Protein AF-A0A4Q5SL70-F1 (afdb_monomer_lite)

Radius of gyration: 25.95 Å; chains: 1; bounding box: 61×38×74 Å

Secondary structure (DSSP, 8-state):
-HHHHHHTTT-HHHHHHHHHHHHHHHHHTT-HHHHHHHHTTS---TT-TTHHHHHHHHHHHHHHTT-HHHHHHHHHHHHHHHHHHHHHTTPEE---EE-SSEEEEEEE-TTS-EEEEEEESSSS--EEEEEEEEE-TTSS-EEEEEEEEETTEEEE-----TTS-HHHHHHHHHHHHHT-THHHH--GGG---HHHHSTT--S-----SGGGTTSPPPHHHHHHHHHS-HHHHHHHHHHHHHTTTTS-GGGGHHHHHHHHHTT-HHHHHHHHHHHHHHHHHHHHHS-IIIIIHHHHHHHHHHHHHHHHHHTTSHHHHHHHHHHHHHHHHHSPPPS---TT--HHHHHHHHHHHHHHHHHHHHHHHHSGGGSHHHHHHHHHHTT---SSPS---SPPPGGG-

Structure (mmCIF, N/CA/C/O backbone):
data_AF-A0A4Q5SL70-F1
#
_entry.id   AF-A0A4Q5SL70-F1
#
loop_
_atom_site.group_PDB
_atom_site.id
_atom_site.type_symbol
_atom_site.label_atom_id
_atom_site.label_alt_id
_atom_site.label_comp_id
_atom_site.label_asym_id
_atom_site.label_entity_id
_atom_site.label_seq_id
_atom_site.pdbx_PDB_ins_code
_atom_site.Cartn_x
_atom_site.Cartn_y
_atom_site.Cartn_z
_atom_site.occupancy
_atom_site.B_iso_or_equiv
_atom_site.auth_seq_id
_atom_site.auth_comp_id
_atom_site.auth_asym_id
_atom_site.auth_atom_id
_atom_site.pdbx_PDB_model_num
ATOM 1 N N . MET A 1 1 ? -18.434 -7.610 -21.181 1.00 77.44 1 MET A N 1
ATOM 2 C CA . MET A 1 1 ? -17.615 -6.487 -21.685 1.00 77.44 1 MET A CA 1
ATOM 3 C C . MET A 1 1 ? -18.386 -5.517 -22.565 1.00 77.44 1 MET A C 1
ATOM 5 O O . MET A 1 1 ? -18.588 -4.412 -22.097 1.00 77.44 1 MET A O 1
ATOM 9 N N . ALA A 1 2 ? -18.903 -5.894 -23.740 1.00 76.06 2 ALA A N 1
ATOM 10 C CA . ALA A 1 2 ? -19.581 -4.945 -24.647 1.00 76.06 2 ALA A CA 1
ATOM 11 C C . ALA A 1 2 ? -20.702 -4.099 -23.994 1.00 76.06 2 ALA A C 1
ATOM 13 O O . ALA A 1 2 ? -20.779 -2.895 -24.210 1.00 76.06 2 ALA A O 1
ATOM 14 N N . GLN A 1 3 ? -21.531 -4.705 -23.135 1.00 69.06 3 GLN A N 1
ATOM 15 C CA . GLN A 1 3 ? -22.561 -3.977 -22.377 1.00 69.06 3 GLN A CA 1
ATOM 16 C C . GLN A 1 3 ? -21.971 -2.973 -21.369 1.00 69.06 3 GLN A C 1
ATOM 18 O O . GLN A 1 3 ? -22.513 -1.887 -21.210 1.00 69.06 3 GLN A O 1
ATOM 23 N N . LEU A 1 4 ? -2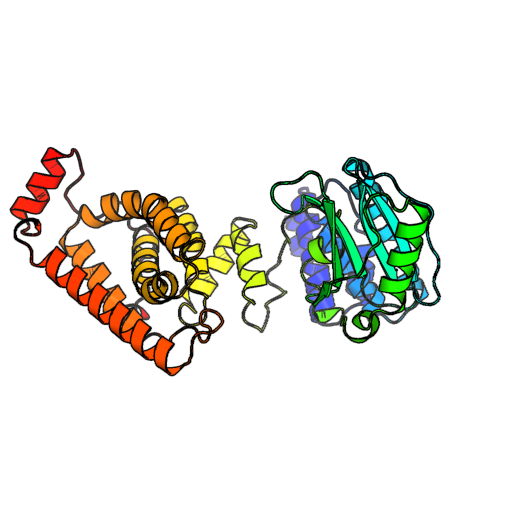0.851 -3.302 -20.713 1.00 65.44 4 LEU A N 1
ATOM 24 C CA . LEU A 1 4 ? -20.169 -2.397 -19.777 1.00 65.44 4 LEU A CA 1
ATOM 25 C C . LEU A 1 4 ? -19.488 -1.241 -20.519 1.00 65.44 4 LEU A C 1
ATOM 27 O O . LEU A 1 4 ? -19.579 -0.102 -20.082 1.00 65.44 4 LEU A O 1
ATOM 31 N N . GLU A 1 5 ? -18.873 -1.505 -21.675 1.00 79.75 5 GLU A N 1
ATOM 32 C CA . GLU A 1 5 ? -18.288 -0.449 -22.512 1.00 79.75 5 GLU A CA 1
ATOM 33 C C . GLU A 1 5 ? -19.352 0.542 -22.993 1.00 79.75 5 GLU A C 1
ATOM 35 O O . GLU A 1 5 ? -19.106 1.745 -23.019 1.00 79.75 5 GLU A O 1
ATOM 40 N N . GLN A 1 6 ? -20.553 0.051 -23.316 1.00 78.94 6 GLN A N 1
ATOM 41 C CA . GLN A 1 6 ? -21.689 0.897 -23.669 1.00 78.94 6 GLN A CA 1
ATOM 42 C C . GLN A 1 6 ? -22.166 1.756 -22.487 1.00 78.94 6 GLN A C 1
ATOM 44 O O . GLN A 1 6 ? -22.550 2.903 -22.695 1.00 78.94 6 GLN A O 1
ATOM 49 N N . LEU A 1 7 ? -22.116 1.239 -21.255 1.00 67.56 7 LEU A N 1
ATOM 50 C CA . LEU A 1 7 ? -22.443 2.009 -20.047 1.00 67.56 7 LEU A CA 1
ATOM 51 C C . LEU A 1 7 ? -21.386 3.074 -19.724 1.00 67.56 7 LEU A C 1
ATOM 53 O O . LEU A 1 7 ? -21.727 4.134 -19.208 1.00 67.56 7 LEU A O 1
ATOM 57 N N . CYS A 1 8 ? -20.121 2.822 -20.063 1.00 73.38 8 CYS A N 1
ATOM 58 C CA . CYS A 1 8 ? -19.036 3.799 -19.953 1.00 73.38 8 CYS A CA 1
ATOM 59 C C . CYS A 1 8 ? -18.952 4.749 -21.162 1.00 73.38 8 CYS A C 1
ATOM 61 O O . CYS A 1 8 ? -18.045 5.584 -21.224 1.00 73.38 8 CYS A O 1
ATOM 63 N N . ALA A 1 9 ? -19.859 4.638 -22.141 1.00 78.38 9 ALA A N 1
ATOM 64 C CA . ALA A 1 9 ? -19.842 5.484 -23.326 1.00 78.38 9 ALA A CA 1
ATOM 65 C C . ALA A 1 9 ? -19.985 6.963 -22.928 1.00 78.38 9 ALA A C 1
ATOM 67 O O . ALA A 1 9 ? -20.945 7.360 -22.271 1.00 78.38 9 ALA A O 1
ATOM 68 N N . GLY A 1 10 ? -19.007 7.783 -23.320 1.00 75.56 10 GLY A N 1
ATOM 69 C CA . GLY A 1 10 ? -18.939 9.201 -22.949 1.00 75.56 10 GLY A CA 1
ATOM 70 C C . GLY A 1 10 ? -18.174 9.501 -21.654 1.00 75.56 10 GLY A C 1
ATOM 71 O O . GLY A 1 10 ? -18.042 10.670 -21.308 1.00 75.56 10 GLY A O 1
ATOM 72 N N . GLN A 1 11 ? -17.624 8.489 -20.972 1.00 82.31 11 GLN A N 1
ATOM 73 C CA . GLN A 1 11 ? -16.747 8.652 -19.806 1.00 82.31 11 GLN A CA 1
ATOM 74 C C . GLN A 1 11 ? -15.362 8.045 -20.096 1.00 82.31 11 GLN A C 1
ATOM 76 O O . GLN A 1 11 ? -15.143 6.864 -19.813 1.00 82.31 11 GLN A O 1
ATOM 81 N N . PRO A 1 12 ? -14.417 8.817 -20.674 1.00 80.31 12 PRO A N 1
ATOM 82 C CA . PRO A 1 12 ? -13.106 8.307 -21.084 1.00 80.31 12 PRO A CA 1
ATOM 83 C C . PRO A 1 12 ? -12.336 7.611 -19.955 1.00 80.31 12 PRO A C 1
ATOM 85 O O . PRO A 1 12 ? -11.829 6.514 -20.162 1.00 80.31 12 PRO A O 1
ATOM 88 N N . GLU A 1 13 ? -12.337 8.187 -18.750 1.00 76.69 13 GLU A N 1
ATOM 89 C CA . GLU A 1 13 ? -11.675 7.599 -17.578 1.00 76.69 13 GLU A CA 1
ATOM 90 C C . GLU A 1 13 ? -12.309 6.268 -17.151 1.00 76.69 13 GLU A C 1
ATOM 92 O O . GLU A 1 13 ? -11.608 5.309 -16.835 1.00 76.69 13 GLU A O 1
ATOM 97 N N . ALA A 1 14 ? -13.644 6.178 -17.155 1.00 74.31 14 ALA A N 1
ATOM 98 C CA . ALA A 1 14 ? -14.345 4.944 -16.802 1.00 74.31 14 ALA A CA 1
ATOM 99 C C . ALA A 1 14 ? -14.082 3.841 -17.836 1.00 74.31 14 ALA A C 1
ATOM 101 O O . ALA A 1 14 ? -13.889 2.679 -17.476 1.00 74.31 14 ALA A O 1
ATOM 102 N N . LEU A 1 15 ? -14.026 4.209 -19.119 1.00 82.88 15 LEU A N 1
ATOM 103 C CA . LEU A 1 15 ? -13.699 3.288 -20.200 1.00 82.88 15 LEU A CA 1
ATOM 104 C C . LEU A 1 15 ? -12.241 2.813 -20.124 1.00 82.88 15 LEU A C 1
ATOM 106 O O . LEU A 1 15 ? -11.978 1.633 -20.348 1.00 82.88 15 LEU A O 1
ATOM 110 N N . GLU A 1 16 ? -11.303 3.698 -19.788 1.00 84.69 16 GLU A N 1
ATOM 111 C CA . GLU A 1 16 ? -9.903 3.332 -19.565 1.00 84.69 16 GLU A CA 1
ATOM 112 C C . GLU A 1 16 ? -9.777 2.338 -18.405 1.00 84.69 16 GLU A C 1
ATOM 114 O O . GLU A 1 16 ? -9.220 1.259 -18.598 1.00 84.69 16 GLU A O 1
ATOM 119 N N . ARG A 1 17 ? -10.401 2.629 -17.252 1.00 82.69 17 ARG A N 1
ATOM 120 C CA . ARG A 1 17 ? -10.449 1.720 -16.090 1.00 82.69 17 ARG A CA 1
ATOM 121 C C . ARG A 1 17 ? -11.016 0.352 -16.449 1.00 82.69 17 ARG A C 1
ATOM 123 O O . ARG A 1 17 ? -10.441 -0.671 -16.086 1.00 82.69 17 ARG A O 1
ATOM 130 N N . LEU A 1 18 ? -12.133 0.328 -17.177 1.00 81.38 18 LEU A N 1
ATOM 131 C CA . LEU A 1 18 ? -12.783 -0.909 -17.602 1.00 81.38 18 LEU A CA 1
ATOM 132 C C . LEU A 1 18 ? -11.867 -1.753 -18.501 1.00 81.38 18 LEU A C 1
ATOM 134 O O . LEU A 1 18 ? -11.828 -2.975 -18.366 1.00 81.38 18 LEU A O 1
ATOM 138 N N . ARG A 1 19 ? -11.115 -1.116 -19.404 1.00 89.06 19 ARG A N 1
ATOM 139 C CA . ARG A 1 19 ? -10.168 -1.815 -20.283 1.00 89.06 19 ARG A CA 1
ATOM 140 C C . ARG A 1 19 ? -8.916 -2.274 -19.544 1.00 89.06 19 ARG A C 1
ATOM 142 O O . ARG A 1 19 ? -8.459 -3.384 -19.797 1.00 89.06 19 ARG A O 1
ATOM 149 N N . THR A 1 20 ? -8.401 -1.483 -18.603 1.00 87.19 20 THR A N 1
ATOM 150 C CA . THR A 1 20 ? -7.322 -1.911 -17.701 1.00 87.19 20 THR A CA 1
ATOM 151 C C . THR A 1 20 ? -7.734 -3.163 -16.924 1.00 87.19 20 THR A C 1
ATOM 153 O O . THR A 1 20 ? -6.980 -4.134 -16.893 1.00 87.19 20 THR A O 1
ATOM 156 N N . LEU A 1 21 ? -8.955 -3.183 -16.379 1.00 82.62 21 LEU A N 1
ATOM 157 C CA . LEU A 1 21 ? -9.516 -4.348 -15.695 1.00 82.62 21 LEU A CA 1
ATOM 158 C C . LEU A 1 21 ? -9.663 -5.559 -16.634 1.00 82.62 21 LEU A C 1
ATOM 160 O O . LEU A 1 21 ? -9.248 -6.655 -16.266 1.00 82.62 21 LEU A O 1
ATOM 164 N N . ASP A 1 22 ? -10.211 -5.392 -17.845 1.00 85.31 22 ASP A N 1
ATOM 165 C CA . ASP A 1 22 ? -10.333 -6.502 -18.812 1.00 85.31 22 ASP A CA 1
ATOM 166 C C . ASP A 1 22 ? -8.959 -7.065 -19.200 1.00 85.31 22 ASP A C 1
ATOM 168 O O . ASP A 1 22 ? -8.776 -8.280 -19.259 1.00 85.31 22 ASP A O 1
ATOM 172 N N . ALA A 1 23 ? -7.956 -6.201 -19.387 1.00 90.50 23 ALA A N 1
ATOM 173 C CA . ALA A 1 23 ? -6.589 -6.633 -19.649 1.00 90.50 23 ALA A CA 1
ATOM 174 C C . ALA A 1 23 ? -6.023 -7.473 -18.493 1.00 90.50 23 ALA A C 1
ATOM 176 O O . ALA A 1 23 ? -5.444 -8.532 -18.735 1.00 90.50 23 ALA A O 1
ATOM 177 N N . GLN A 1 24 ? -6.220 -7.044 -17.243 1.00 84.44 24 GLN A N 1
ATOM 178 C CA . GLN A 1 24 ? -5.766 -7.793 -16.067 1.00 84.44 24 GLN A CA 1
ATOM 179 C C . GLN A 1 24 ? -6.494 -9.127 -15.903 1.00 84.44 24 GLN A C 1
ATOM 181 O O . GLN A 1 24 ? -5.840 -10.140 -15.665 1.00 84.44 24 GLN A O 1
ATOM 186 N N . LEU A 1 25 ? -7.816 -9.160 -16.096 1.00 80.06 25 LEU A N 1
ATOM 187 C CA . LEU A 1 25 ? -8.597 -10.400 -16.067 1.00 80.06 25 LEU A CA 1
ATOM 188 C C . LEU A 1 25 ? -8.084 -11.401 -17.105 1.00 80.06 25 LEU A C 1
ATOM 190 O O . LEU A 1 25 ? -7.873 -12.570 -16.784 1.00 80.06 25 LEU A O 1
ATOM 194 N N . ARG A 1 26 ? -7.826 -10.937 -18.334 1.00 87.38 26 ARG A N 1
ATOM 195 C CA . ARG A 1 26 ? -7.253 -11.756 -19.411 1.00 87.38 26 ARG A CA 1
ATOM 196 C C . ARG A 1 26 ? -5.866 -12.279 -19.061 1.00 87.38 26 ARG A C 1
ATOM 198 O O . ARG A 1 26 ? -5.619 -13.468 -19.241 1.00 87.38 26 ARG A O 1
ATOM 205 N N . ILE A 1 27 ? -4.988 -11.435 -18.515 1.00 84.69 27 ILE A N 1
ATOM 206 C CA . ILE A 1 27 ? -3.672 -11.856 -18.004 1.00 84.69 27 ILE A CA 1
ATOM 207 C C . ILE A 1 27 ? -3.841 -12.947 -16.936 1.00 84.69 27 ILE A C 1
ATOM 209 O O . ILE A 1 27 ? -3.171 -13.976 -17.015 1.00 84.69 27 ILE A O 1
ATOM 213 N N . GLY A 1 28 ? -4.769 -12.766 -15.990 1.00 78.00 28 GLY A N 1
ATOM 214 C CA . GLY A 1 28 ? -5.049 -13.720 -14.914 1.00 78.00 28 GLY A CA 1
ATOM 215 C C . GLY A 1 28 ? -5.504 -15.094 -15.415 1.00 78.00 28 GLY A C 1
ATOM 216 O O . GLY A 1 28 ? -5.064 -16.117 -14.897 1.00 78.00 28 GLY A O 1
ATOM 217 N N . VAL A 1 29 ? -6.309 -15.142 -16.482 1.00 81.75 29 VAL A N 1
ATOM 218 C CA . VAL A 1 29 ? -6.710 -16.403 -17.143 1.00 81.75 29 VAL A CA 1
ATOM 219 C C . VAL A 1 29 ? -5.754 -16.845 -18.258 1.00 81.75 29 VAL A C 1
ATOM 221 O O . VAL A 1 29 ? -6.078 -17.750 -19.027 1.00 81.75 29 VAL A O 1
ATOM 224 N N . ARG A 1 30 ? -4.565 -16.232 -18.347 1.00 85.31 30 ARG A N 1
ATOM 225 C CA . ARG A 1 30 ? -3.508 -16.520 -19.335 1.00 85.31 30 ARG A CA 1
ATOM 226 C C . ARG A 1 30 ? -3.914 -16.296 -20.802 1.00 85.31 30 ARG A C 1
ATOM 228 O O . ARG A 1 30 ? -3.258 -16.805 -21.710 1.00 85.31 30 ARG A O 1
ATOM 235 N N . ASP A 1 31 ? -4.928 -15.470 -21.057 1.00 90.25 31 ASP A N 1
ATOM 236 C CA . ASP A 1 31 ? -5.241 -14.910 -22.380 1.00 90.25 31 ASP A CA 1
ATOM 237 C C . ASP A 1 31 ? -4.316 -13.718 -22.694 1.00 90.25 31 ASP A C 1
ATOM 239 O O . ASP A 1 31 ? -4.727 -12.562 -22.818 1.00 90.25 31 ASP A O 1
ATOM 243 N N . PHE A 1 32 ? -3.016 -13.997 -22.802 1.00 93.31 32 PHE A N 1
ATOM 244 C CA . PHE A 1 32 ? -2.003 -12.967 -23.038 1.00 93.31 32 PHE A CA 1
ATOM 245 C C . PHE A 1 32 ? -2.161 -12.280 -24.398 1.00 93.31 32 PHE A C 1
ATOM 247 O O . PHE A 1 32 ? -1.938 -11.077 -24.515 1.00 93.31 32 PHE A O 1
ATOM 254 N N . ALA A 1 33 ? -2.578 -13.023 -25.427 1.00 96.38 33 ALA A N 1
ATOM 255 C CA . ALA A 1 33 ? -2.797 -12.471 -26.760 1.00 96.38 33 ALA A CA 1
ATOM 256 C C . ALA A 1 33 ? -3.995 -11.509 -26.789 1.00 96.38 33 ALA A C 1
ATOM 258 O O . ALA A 1 33 ? -3.898 -10.445 -27.404 1.00 96.38 33 ALA A O 1
ATOM 259 N N . GLY A 1 34 ? -5.098 -11.851 -26.111 1.00 95.75 34 GLY A N 1
ATOM 260 C CA . GLY A 1 34 ? -6.253 -10.970 -25.972 1.00 95.75 34 GLY A CA 1
ATOM 261 C C . GLY A 1 34 ? -5.947 -9.733 -25.130 1.00 95.75 34 GLY A C 1
ATOM 262 O O . GLY A 1 34 ? -6.305 -8.627 -25.536 1.00 95.75 34 GLY A O 1
ATOM 263 N N . ALA A 1 35 ? -5.233 -9.894 -24.009 1.00 94.38 35 ALA A N 1
ATOM 264 C CA . ALA A 1 35 ? -4.785 -8.771 -23.182 1.00 94.38 35 ALA A CA 1
ATOM 265 C C . ALA A 1 35 ? -3.888 -7.807 -23.972 1.00 94.38 35 ALA A C 1
ATOM 267 O O . ALA A 1 35 ? -4.112 -6.599 -23.955 1.00 94.38 35 ALA A O 1
ATOM 268 N N . LEU A 1 36 ? -2.916 -8.339 -24.719 1.00 96.06 36 LEU A N 1
ATOM 269 C CA . LEU A 1 36 ? -2.013 -7.539 -25.543 1.00 96.06 36 LEU A CA 1
ATOM 270 C C . LEU A 1 36 ? -2.773 -6.777 -26.636 1.00 96.06 36 LEU A C 1
ATOM 272 O O . LEU A 1 36 ? -2.586 -5.577 -26.781 1.00 96.06 36 LEU A O 1
ATOM 276 N N . ALA A 1 37 ? -3.684 -7.438 -27.356 1.00 96.31 37 ALA A N 1
ATOM 277 C CA . ALA A 1 37 ? -4.475 -6.795 -28.407 1.00 96.31 37 ALA A CA 1
ATOM 278 C C . ALA A 1 37 ? -5.404 -5.683 -27.882 1.00 96.31 37 ALA A C 1
ATOM 280 O O . ALA A 1 37 ? -5.781 -4.782 -28.639 1.00 96.31 37 ALA A O 1
ATOM 281 N N . LEU A 1 38 ? -5.809 -5.765 -26.611 1.00 94.69 38 LEU A N 1
ATOM 282 C CA . LEU A 1 38 ? -6.552 -4.714 -25.927 1.00 94.69 38 LEU A CA 1
ATOM 283 C C . LEU A 1 38 ? -5.634 -3.541 -25.555 1.00 94.69 38 LEU A C 1
ATOM 285 O O . LEU A 1 38 ? -5.946 -2.399 -25.891 1.00 94.69 38 LEU A O 1
ATOM 289 N N . LEU A 1 39 ? -4.496 -3.831 -24.919 1.00 95.19 39 LEU A N 1
ATOM 290 C CA . LEU A 1 39 ? -3.529 -2.834 -24.448 1.00 95.19 39 LEU A CA 1
ATOM 291 C C . LEU A 1 39 ? -2.822 -2.098 -25.595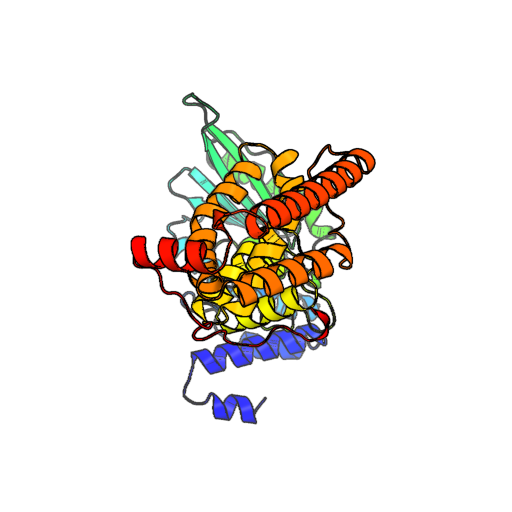 1.00 95.19 39 LEU A C 1
ATOM 293 O O . LEU A 1 39 ? -2.582 -0.904 -25.477 1.00 95.19 39 LEU A O 1
ATOM 297 N N . ASP A 1 40 ? -2.586 -2.746 -26.740 1.00 93.69 40 ASP A N 1
ATOM 298 C CA . ASP A 1 40 ? -2.034 -2.110 -27.951 1.00 93.69 40 ASP A CA 1
ATOM 299 C C . ASP A 1 40 ? -2.915 -0.960 -28.477 1.00 93.69 40 ASP A C 1
ATOM 301 O O . ASP A 1 40 ? -2.457 -0.099 -29.228 1.00 93.69 40 ASP A O 1
ATOM 305 N N . LYS A 1 41 ? -4.199 -0.938 -28.099 1.00 92.06 41 LYS A N 1
ATOM 306 C CA . LYS A 1 41 ? -5.158 0.116 -28.463 1.00 92.06 41 LYS A CA 1
ATOM 307 C C . LYS A 1 41 ? -5.285 1.196 -27.387 1.00 92.06 41 LYS A C 1
ATOM 309 O O . LYS A 1 41 ? -6.056 2.138 -27.572 1.00 92.06 41 LYS A O 1
ATOM 314 N N . MET A 1 42 ? -4.581 1.050 -26.266 1.00 92.25 42 MET A N 1
ATOM 315 C CA . MET A 1 42 ? -4.598 1.974 -25.138 1.00 92.25 42 MET A CA 1
ATOM 316 C C . MET A 1 42 ? -3.279 2.755 -25.113 1.00 92.25 42 MET A C 1
ATOM 318 O O . MET A 1 42 ? -2.243 2.192 -24.757 1.00 92.25 42 MET A O 1
ATOM 322 N N . PRO A 1 43 ? -3.272 4.041 -25.500 1.00 91.19 43 PRO A N 1
ATOM 323 C CA . PRO A 1 43 ? -2.060 4.839 -25.405 1.00 91.19 43 PRO A CA 1
ATOM 324 C C . PRO A 1 43 ? -1.637 4.986 -23.938 1.00 91.19 43 PRO A C 1
ATOM 326 O O . PRO A 1 43 ? -2.464 5.228 -23.063 1.00 91.19 43 PRO A O 1
ATOM 329 N N . LEU A 1 44 ? -0.334 4.869 -23.678 1.00 92.50 44 LEU A N 1
ATOM 330 C CA . LEU A 1 44 ? 0.255 5.166 -22.372 1.00 92.50 44 LEU A CA 1
ATOM 331 C C . LEU A 1 44 ? 0.376 6.688 -22.206 1.00 92.50 44 LEU A C 1
ATOM 333 O O . LEU A 1 44 ? 1.407 7.282 -22.553 1.00 92.50 44 LEU A O 1
ATOM 337 N N . ASP A 1 45 ? -0.711 7.304 -21.742 1.00 88.75 45 ASP A N 1
ATOM 338 C CA . ASP A 1 45 ? -0.838 8.744 -21.505 1.00 88.75 45 ASP A CA 1
ATOM 339 C C . ASP A 1 45 ? -0.137 9.158 -20.198 1.00 88.75 45 ASP A C 1
ATOM 341 O O . ASP A 1 45 ? -0.569 8.748 -19.124 1.00 88.75 45 ASP A O 1
ATOM 345 N N . PRO A 1 46 ? 0.917 9.989 -20.228 1.00 84.12 46 PRO A N 1
ATOM 346 C CA . PRO A 1 46 ? 1.588 10.460 -19.017 1.00 84.12 46 PRO A CA 1
ATOM 347 C C . PRO A 1 46 ? 0.681 11.146 -17.980 1.00 84.12 46 PRO A C 1
ATOM 349 O O . PRO A 1 46 ? 1.081 11.243 -16.822 1.00 84.12 46 PRO A O 1
ATOM 352 N N . GLU A 1 47 ? -0.497 11.643 -18.372 1.00 83.50 47 GLU A N 1
ATOM 353 C CA . GLU A 1 47 ? -1.446 12.276 -17.447 1.00 83.50 47 GLU A CA 1
ATOM 354 C C . GLU A 1 47 ? -2.434 11.286 -16.809 1.00 83.50 47 GLU A C 1
ATOM 356 O O . GLU A 1 47 ? -3.088 11.628 -15.823 1.00 83.50 47 GLU A O 1
ATOM 361 N N . SER A 1 48 ? -2.554 10.062 -17.337 1.00 84.88 48 SER A N 1
ATOM 362 C CA . SER A 1 48 ? -3.472 9.068 -16.780 1.00 84.88 48 SER A CA 1
ATOM 363 C C . SER A 1 48 ? -2.898 8.433 -15.504 1.00 84.88 48 SER A C 1
ATOM 365 O O . SER A 1 48 ? -1.763 7.940 -15.511 1.00 84.88 48 SER A O 1
ATOM 367 N N . PRO A 1 49 ? -3.693 8.338 -14.417 1.00 78.69 49 PRO A N 1
ATOM 368 C CA . PRO A 1 49 ? -3.279 7.656 -13.190 1.00 78.69 49 PRO A CA 1
ATOM 369 C C . PRO A 1 49 ? -3.118 6.138 -13.375 1.00 78.69 49 PRO A C 1
ATOM 371 O O . PRO A 1 49 ? -2.582 5.466 -12.497 1.00 78.69 49 PRO A O 1
ATOM 374 N N . LEU A 1 50 ? -3.585 5.578 -14.498 1.00 82.56 50 LEU A N 1
ATOM 375 C CA . LEU A 1 50 ? -3.488 4.151 -14.812 1.00 82.56 50 LEU A CA 1
ATOM 376 C C . LEU A 1 50 ? -2.265 3.807 -15.658 1.00 82.56 50 LEU A C 1
ATOM 378 O O . LEU A 1 50 ? -2.022 2.631 -15.922 1.00 82.56 50 LEU A O 1
ATOM 382 N N . THR A 1 51 ? -1.486 4.794 -16.094 1.00 88.19 51 THR A N 1
ATOM 383 C CA . THR A 1 51 ? -0.417 4.570 -17.072 1.00 88.19 51 THR A CA 1
ATOM 384 C C . THR A 1 51 ? 0.678 3.647 -16.559 1.00 88.19 51 THR A C 1
ATOM 386 O O . THR A 1 51 ? 1.159 2.813 -17.325 1.00 88.19 51 THR A O 1
ATOM 389 N N . GLY A 1 52 ? 1.007 3.696 -15.264 1.00 85.56 52 GLY A N 1
ATOM 390 C CA . GLY A 1 52 ? 1.909 2.718 -14.642 1.00 85.56 52 GLY A CA 1
ATOM 391 C C . GLY A 1 52 ? 1.360 1.292 -14.691 1.00 85.56 52 GLY A C 1
ATOM 392 O O . GLY A 1 52 ? 2.043 0.373 -15.145 1.00 85.56 52 GLY A O 1
ATOM 393 N N . THR A 1 53 ? 0.097 1.111 -14.300 1.00 84.38 53 THR A N 1
ATOM 394 C CA . THR A 1 53 ? -0.593 -0.186 -14.352 1.00 84.38 53 THR A CA 1
ATOM 395 C C . THR A 1 53 ? -0.700 -0.715 -15.786 1.00 84.38 53 THR A C 1
ATOM 397 O O . THR A 1 53 ? -0.410 -1.883 -16.041 1.00 84.38 53 THR A O 1
ATOM 400 N N . ASN A 1 54 ? -1.057 0.135 -16.750 1.00 90.69 54 ASN A N 1
ATOM 401 C CA . ASN A 1 54 ? -1.182 -0.237 -18.160 1.00 90.69 54 ASN A CA 1
ATOM 402 C C . ASN A 1 54 ? 0.172 -0.595 -18.782 1.00 90.69 54 ASN A C 1
ATOM 404 O O . ASN A 1 54 ? 0.260 -1.583 -19.508 1.00 90.69 54 ASN A O 1
ATOM 408 N N . ALA A 1 55 ? 1.235 0.146 -18.457 1.00 91.69 55 ALA A N 1
ATOM 409 C CA . ALA A 1 55 ? 2.594 -0.163 -18.890 1.00 91.69 55 ALA A CA 1
ATOM 410 C C . ALA A 1 55 ? 3.046 -1.545 -18.393 1.00 91.69 55 ALA A C 1
ATOM 412 O O . ALA A 1 55 ? 3.534 -2.372 -19.164 1.00 91.69 55 ALA A O 1
ATOM 413 N N . LEU A 1 56 ? 2.820 -1.819 -17.110 1.00 88.19 56 LEU A N 1
ATOM 414 C CA . LEU A 1 56 ? 3.120 -3.101 -16.484 1.00 88.19 56 LEU A CA 1
ATOM 415 C C . LEU A 1 56 ? 2.325 -4.252 -17.126 1.00 88.19 56 LEU A C 1
ATOM 417 O O . LEU A 1 56 ? 2.897 -5.287 -17.473 1.00 88.19 56 LEU A O 1
ATOM 421 N N . ASN A 1 57 ? 1.017 -4.068 -17.328 1.00 89.56 57 ASN A N 1
ATOM 422 C CA . ASN A 1 57 ? 0.163 -5.060 -17.981 1.00 89.56 57 ASN A CA 1
ATOM 423 C C . ASN A 1 57 ? 0.587 -5.313 -19.432 1.00 89.56 57 ASN A C 1
ATOM 425 O O . ASN A 1 57 ? 0.543 -6.457 -19.882 1.00 89.56 57 ASN A O 1
ATOM 429 N N . LEU A 1 58 ? 1.042 -4.280 -20.149 1.00 93.94 58 LEU A N 1
ATOM 430 C CA . LEU A 1 58 ? 1.512 -4.397 -21.529 1.00 93.94 58 LEU A CA 1
ATOM 431 C C . LEU A 1 58 ? 2.766 -5.277 -21.612 1.00 93.94 58 LEU A C 1
ATOM 433 O O . LEU A 1 58 ? 2.814 -6.197 -22.429 1.00 93.94 58 LEU A O 1
ATOM 437 N N . LEU A 1 59 ? 3.735 -5.071 -20.714 1.00 91.88 59 LEU A N 1
ATOM 438 C CA . LEU A 1 59 ? 4.930 -5.920 -20.620 1.00 91.88 59 LEU A CA 1
ATOM 439 C C . LEU A 1 59 ? 4.581 -7.362 -20.245 1.00 91.88 59 LEU A C 1
ATOM 441 O O . LEU A 1 59 ? 5.076 -8.297 -20.873 1.00 91.88 59 LEU A O 1
ATOM 445 N N . ARG A 1 60 ? 3.692 -7.551 -19.262 1.00 89.38 60 ARG A N 1
ATOM 446 C CA . ARG A 1 60 ? 3.225 -8.877 -18.825 1.00 89.38 60 ARG A CA 1
ATOM 447 C C . ARG A 1 60 ? 2.531 -9.638 -19.946 1.00 89.38 60 ARG A C 1
ATOM 449 O O . ARG A 1 60 ? 2.885 -10.785 -20.211 1.00 89.38 60 ARG A O 1
ATOM 456 N N . ALA A 1 61 ? 1.575 -8.999 -20.617 1.00 92.62 61 ALA A N 1
ATOM 457 C CA . ALA A 1 61 ? 0.853 -9.592 -21.732 1.00 92.62 61 ALA A CA 1
ATOM 458 C C . ALA A 1 61 ? 1.814 -9.954 -22.869 1.00 92.62 61 ALA A C 1
ATOM 460 O O . ALA A 1 61 ? 1.809 -11.090 -23.336 1.00 92.62 61 ALA A O 1
ATOM 461 N N . ALA A 1 62 ? 2.703 -9.037 -23.263 1.00 94.06 62 ALA A N 1
ATOM 462 C CA . ALA A 1 62 ? 3.661 -9.298 -24.329 1.00 94.06 62 ALA A CA 1
ATOM 463 C C . ALA A 1 62 ? 4.644 -10.427 -23.976 1.00 94.06 62 ALA A C 1
ATOM 465 O O . ALA A 1 62 ? 4.835 -11.337 -24.782 1.00 94.06 62 ALA A O 1
ATOM 466 N N . SER A 1 63 ? 5.188 -10.431 -22.756 1.00 90.06 63 SER A N 1
ATOM 467 C CA . SER A 1 63 ? 6.060 -11.499 -22.250 1.00 90.06 63 SER A CA 1
ATOM 468 C C . SER A 1 63 ? 5.344 -12.858 -22.258 1.00 90.06 63 SER A C 1
ATOM 470 O O . SER A 1 63 ? 5.873 -13.852 -22.759 1.00 90.06 63 SER A O 1
ATOM 472 N N . GLY A 1 64 ? 4.084 -12.893 -21.810 1.00 89.50 64 GLY A N 1
ATOM 473 C CA . GLY A 1 64 ? 3.260 -14.102 -21.782 1.00 89.50 64 GLY A CA 1
ATOM 474 C C . GLY A 1 64 ? 2.953 -14.694 -23.163 1.00 89.50 64 GLY A C 1
ATOM 475 O O . GLY A 1 64 ? 2.759 -15.905 -23.271 1.00 89.50 64 GLY A O 1
ATOM 476 N N . THR A 1 65 ? 2.972 -13.889 -24.235 1.00 93.06 65 THR A N 1
ATOM 477 C CA . THR A 1 65 ? 2.825 -14.415 -25.608 1.00 93.06 65 THR A CA 1
ATOM 478 C C . THR A 1 65 ? 4.029 -15.223 -26.094 1.00 93.06 65 THR A C 1
ATOM 480 O O . THR A 1 65 ? 3.882 -15.987 -27.046 1.00 93.06 65 THR A O 1
ATOM 483 N N . ARG A 1 66 ? 5.202 -15.074 -25.455 1.00 90.06 66 ARG A N 1
ATOM 484 C CA . ARG A 1 66 ? 6.480 -15.682 -25.876 1.00 90.06 66 ARG A CA 1
ATOM 485 C C . ARG A 1 66 ? 6.877 -15.350 -27.324 1.00 90.06 66 ARG A C 1
ATOM 487 O O . ARG A 1 66 ? 7.585 -16.121 -27.964 1.00 90.06 66 ARG A O 1
ATOM 494 N N . ASP A 1 67 ? 6.420 -14.207 -27.834 1.00 93.75 67 ASP A N 1
ATOM 495 C CA . ASP A 1 67 ? 6.775 -13.667 -29.148 1.00 93.75 67 ASP A CA 1
ATOM 496 C C . ASP A 1 67 ? 7.781 -12.511 -28.960 1.00 93.75 67 ASP A C 1
ATOM 498 O O . ASP A 1 67 ? 7.393 -11.434 -28.488 1.00 93.75 67 ASP A O 1
ATOM 502 N N . PRO A 1 68 ? 9.067 -12.699 -29.322 1.00 91.69 68 PRO A N 1
ATOM 503 C CA . PRO A 1 68 ? 10.105 -11.689 -29.114 1.00 91.69 68 PRO A CA 1
ATOM 504 C C . PRO A 1 68 ? 9.826 -10.361 -29.825 1.00 91.69 68 PRO A C 1
ATOM 506 O O . PRO A 1 68 ? 10.179 -9.302 -29.311 1.00 91.69 68 PRO A O 1
ATOM 509 N N . LEU A 1 69 ? 9.160 -10.386 -30.986 1.00 94.62 69 LEU A N 1
ATOM 510 C CA . LEU A 1 69 ? 8.850 -9.168 -31.741 1.00 94.62 69 LEU A CA 1
ATOM 511 C C . LEU A 1 69 ? 7.747 -8.362 -31.055 1.00 94.62 69 LEU A C 1
ATOM 513 O O . LEU A 1 69 ? 7.825 -7.132 -30.981 1.00 94.62 69 LEU A O 1
ATOM 517 N N . ARG A 1 70 ? 6.726 -9.048 -30.530 1.00 94.69 70 ARG A N 1
ATOM 518 C CA . ARG A 1 70 ? 5.668 -8.402 -29.740 1.00 94.69 70 ARG A CA 1
ATOM 519 C C . ARG A 1 70 ? 6.214 -7.843 -28.437 1.00 94.69 70 ARG A C 1
ATOM 521 O O . ARG A 1 70 ? 5.881 -6.713 -28.087 1.00 94.69 70 ARG A O 1
ATOM 528 N N . PHE A 1 71 ? 7.079 -8.594 -27.758 1.00 93.81 71 PHE A N 1
ATOM 529 C CA . PHE A 1 71 ? 7.730 -8.119 -26.543 1.00 93.81 71 PHE A CA 1
ATOM 530 C C . PHE A 1 71 ? 8.602 -6.890 -26.802 1.00 93.81 71 PHE A C 1
ATOM 532 O O . PHE A 1 71 ? 8.443 -5.891 -26.106 1.00 93.81 71 PHE A O 1
ATOM 539 N N . ALA A 1 72 ? 9.445 -6.907 -27.839 1.00 94.19 72 ALA A N 1
ATOM 540 C CA . ALA A 1 72 ? 10.265 -5.754 -28.205 1.00 94.19 72 ALA A CA 1
ATOM 541 C C . ALA A 1 72 ? 9.412 -4.500 -28.461 1.00 94.19 72 ALA A C 1
ATOM 543 O O . ALA A 1 72 ? 9.710 -3.433 -27.929 1.00 94.19 72 ALA A O 1
ATOM 544 N N . ARG A 1 73 ? 8.293 -4.630 -29.189 1.00 95.88 73 ARG A N 1
ATOM 545 C CA . ARG A 1 73 ? 7.367 -3.512 -29.438 1.00 95.88 73 ARG A CA 1
ATOM 546 C C . ARG A 1 73 ? 6.726 -2.979 -28.154 1.00 95.88 73 ARG A C 1
ATOM 548 O O . ARG A 1 73 ? 6.672 -1.764 -27.957 1.00 95.88 73 ARG A O 1
ATOM 555 N N . ALA A 1 74 ? 6.230 -3.870 -27.298 1.00 95.25 74 ALA A N 1
ATOM 556 C CA . ALA A 1 74 ? 5.636 -3.508 -26.015 1.00 95.25 74 ALA A CA 1
ATOM 557 C C . ALA A 1 74 ? 6.655 -2.794 -25.116 1.00 95.25 74 ALA A C 1
ATOM 559 O O . ALA A 1 74 ? 6.379 -1.712 -24.598 1.00 95.25 74 ALA A O 1
ATOM 560 N N . ARG A 1 75 ? 7.864 -3.352 -25.008 1.00 94.62 75 ARG A N 1
ATOM 561 C CA . ARG A 1 75 ? 8.994 -2.762 -24.288 1.00 94.62 75 ARG A CA 1
ATOM 562 C C . ARG A 1 75 ? 9.316 -1.366 -24.796 1.00 94.62 75 ARG A C 1
ATOM 564 O O . ARG A 1 75 ? 9.389 -0.447 -23.992 1.00 94.62 75 ARG A O 1
ATOM 571 N N . ASP A 1 76 ? 9.470 -1.186 -26.104 1.00 95.25 76 ASP A N 1
ATOM 572 C CA . ASP A 1 76 ? 9.819 0.115 -26.677 1.00 95.25 76 ASP A CA 1
ATOM 573 C C . ASP A 1 76 ? 8.703 1.149 -26.449 1.00 95.25 76 ASP A C 1
ATOM 575 O O . ASP A 1 76 ? 8.983 2.311 -26.155 1.00 95.25 76 ASP A O 1
ATOM 579 N N . THR A 1 77 ? 7.439 0.719 -26.493 1.00 95.81 77 THR A N 1
ATOM 580 C CA . THR A 1 77 ? 6.275 1.563 -26.172 1.00 95.81 77 THR A CA 1
ATOM 581 C C . THR A 1 77 ? 6.315 2.040 -24.719 1.00 95.81 77 THR A C 1
ATOM 583 O O . THR A 1 77 ? 6.166 3.236 -24.449 1.00 95.81 77 THR A O 1
ATOM 586 N N . VAL A 1 78 ? 6.562 1.125 -23.777 1.00 94.38 78 VAL A N 1
ATOM 587 C CA . VAL A 1 78 ? 6.664 1.451 -22.347 1.00 94.38 78 VAL A CA 1
ATOM 588 C C . VAL A 1 78 ? 7.887 2.314 -22.060 1.00 94.38 78 VAL A C 1
ATOM 590 O O . VAL A 1 78 ? 7.772 3.309 -21.350 1.00 94.38 78 VAL A O 1
ATOM 593 N N . ARG A 1 79 ? 9.034 1.992 -22.660 1.00 93.94 79 ARG A N 1
ATOM 594 C CA . ARG A 1 79 ? 10.283 2.749 -22.542 1.00 93.94 79 ARG A CA 1
ATOM 595 C C . ARG A 1 79 ? 10.111 4.202 -22.987 1.00 93.94 79 ARG A C 1
ATOM 597 O O . ARG A 1 79 ? 10.523 5.118 -22.283 1.00 93.94 79 ARG A O 1
ATOM 604 N N . GLN A 1 80 ? 9.428 4.436 -24.109 1.00 94.25 80 GLN A N 1
ATOM 605 C CA . GLN A 1 80 ? 9.116 5.791 -24.577 1.00 94.25 80 GLN A CA 1
ATOM 606 C C . GLN A 1 80 ? 8.162 6.538 -23.637 1.00 94.25 80 GLN A C 1
ATOM 608 O O . GLN A 1 80 ? 8.328 7.738 -23.423 1.00 94.25 80 GLN A O 1
ATOM 613 N N . ALA A 1 81 ? 7.148 5.861 -23.088 1.00 93.25 81 ALA A N 1
ATOM 614 C CA . ALA A 1 81 ? 6.244 6.467 -22.109 1.00 93.25 81 ALA A CA 1
ATOM 615 C C . ALA A 1 81 ? 6.976 6.837 -20.814 1.00 93.25 81 ALA A C 1
ATOM 617 O O . ALA A 1 81 ? 6.800 7.943 -20.300 1.00 93.25 81 ALA A O 1
ATOM 618 N N . HIS A 1 82 ? 7.849 5.945 -20.348 1.00 92.75 82 HIS A N 1
ATOM 619 C CA . HIS A 1 82 ? 8.700 6.160 -19.191 1.00 92.75 82 HIS A CA 1
ATOM 620 C C . HIS A 1 82 ? 9.612 7.379 -19.375 1.00 92.75 82 HIS A C 1
ATOM 622 O O . HIS A 1 82 ? 9.609 8.266 -18.526 1.00 92.75 82 HIS A O 1
ATOM 628 N N . ASP A 1 83 ? 10.328 7.470 -20.503 1.00 92.81 83 ASP A N 1
ATOM 629 C CA . ASP A 1 83 ? 11.218 8.597 -20.815 1.00 92.81 83 ASP A CA 1
ATOM 630 C C . ASP A 1 83 ? 10.484 9.949 -20.757 1.00 92.81 83 ASP A C 1
ATOM 632 O O . ASP A 1 83 ? 10.974 10.899 -20.143 1.00 92.81 83 ASP A O 1
ATOM 636 N N . ARG A 1 84 ? 9.262 10.032 -21.306 1.00 92.56 84 ARG A N 1
ATOM 637 C CA . ARG A 1 84 ? 8.430 11.245 -21.202 1.00 92.56 84 ARG A CA 1
ATOM 638 C C . ARG A 1 84 ? 8.115 11.603 -19.748 1.00 92.56 84 ARG A C 1
ATOM 640 O O . ARG A 1 84 ? 8.222 12.769 -19.367 1.00 92.56 84 ARG A O 1
ATOM 647 N N . LEU A 1 85 ? 7.736 10.610 -18.946 1.00 90.25 85 LEU A N 1
ATOM 648 C CA . LEU A 1 85 ? 7.348 10.792 -17.548 1.00 90.25 85 LEU A CA 1
ATOM 649 C C . LEU A 1 85 ? 8.516 11.248 -16.672 1.00 90.25 85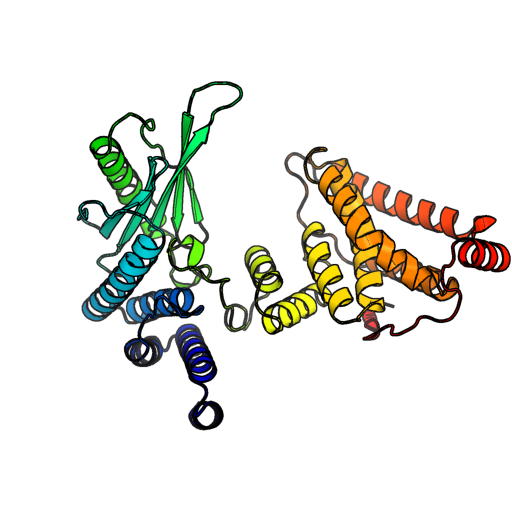 LEU A C 1
ATOM 651 O O . LEU A 1 85 ? 8.387 12.227 -15.939 1.00 90.25 85 LEU A O 1
ATOM 655 N N . VAL A 1 86 ? 9.678 10.602 -16.763 1.00 89.81 86 VAL A N 1
ATOM 656 C CA . VAL A 1 86 ? 10.834 10.991 -15.937 1.00 89.81 86 VAL A CA 1
ATOM 657 C C . VAL A 1 86 ? 11.413 12.345 -16.338 1.00 89.81 86 VAL A C 1
ATOM 659 O O . VAL A 1 86 ? 11.809 13.116 -15.463 1.00 89.81 86 VAL A O 1
ATOM 662 N N . ARG A 1 87 ? 11.368 12.711 -17.627 1.00 90.75 87 ARG A N 1
ATOM 663 C CA . ARG A 1 87 ? 11.719 14.072 -18.069 1.00 90.75 87 ARG A CA 1
ATOM 664 C C . ARG A 1 87 ? 10.779 15.126 -17.499 1.00 90.75 87 ARG A C 1
ATOM 666 O O . ARG A 1 87 ? 11.248 16.176 -17.066 1.00 90.75 87 ARG A O 1
ATOM 673 N N . LYS A 1 88 ? 9.469 14.850 -17.442 1.00 89.75 88 LYS A N 1
ATOM 674 C CA . LYS A 1 88 ? 8.480 15.745 -16.808 1.00 89.75 88 LYS A CA 1
ATOM 675 C C . LYS A 1 88 ? 8.807 15.998 -15.330 1.00 89.75 88 LYS A C 1
ATOM 677 O O . LYS A 1 88 ? 8.547 17.086 -14.828 1.00 89.75 88 LYS A O 1
ATOM 682 N N . LYS A 1 89 ? 9.442 15.034 -14.656 1.00 87.44 89 LYS A N 1
ATOM 683 C CA . LYS A 1 89 ? 9.932 15.158 -13.271 1.00 87.44 89 LYS A CA 1
ATOM 684 C C . LYS A 1 89 ? 11.304 15.827 -13.139 1.00 87.44 89 LYS A C 1
ATOM 686 O O . LYS A 1 89 ? 11.860 15.873 -12.045 1.00 87.44 89 LYS A O 1
ATOM 691 N N . GLY A 1 90 ? 11.869 16.332 -14.233 1.00 90.38 90 GLY A N 1
ATOM 692 C CA . GLY A 1 90 ? 13.160 17.015 -14.230 1.00 90.38 90 GLY A CA 1
ATOM 693 C C . GLY A 1 90 ? 14.370 16.082 -14.169 1.00 90.38 90 GLY A C 1
ATOM 694 O O . GLY A 1 90 ? 15.461 16.545 -13.832 1.00 90.38 90 GLY A O 1
ATOM 695 N N . LEU A 1 91 ? 14.214 14.790 -14.486 1.00 91.56 91 LEU A N 1
ATOM 696 C CA . LEU A 1 91 ? 15.367 13.917 -14.687 1.00 91.56 91 LEU A CA 1
ATOM 697 C C . LEU A 1 91 ? 15.921 14.087 -16.108 1.00 91.56 91 LEU A C 1
ATOM 699 O O . LEU A 1 91 ? 15.180 14.080 -17.092 1.00 91.56 91 LEU A O 1
ATOM 703 N N . THR A 1 92 ? 17.243 14.213 -16.210 1.00 93.19 92 THR A N 1
ATOM 704 C CA . THR A 1 92 ? 17.957 14.339 -17.486 1.00 93.19 92 THR A CA 1
ATOM 705 C C . THR A 1 92 ? 18.419 12.958 -17.952 1.00 93.19 92 THR A C 1
ATOM 707 O O . THR A 1 92 ? 19.094 12.281 -17.179 1.00 93.19 92 THR A O 1
ATOM 710 N N . PRO A 1 93 ? 18.099 12.513 -19.177 1.00 93.75 93 PRO A N 1
ATOM 711 C CA . PRO A 1 93 ? 18.565 11.224 -19.689 1.00 93.75 93 PRO A CA 1
ATOM 712 C C . PRO A 1 93 ? 20.089 11.209 -19.877 1.00 93.75 93 PRO A C 1
ATOM 714 O O . PRO A 1 93 ? 20.684 12.212 -20.279 1.00 93.75 93 PRO A O 1
ATOM 717 N N . SER A 1 94 ? 20.709 10.058 -19.639 1.00 92.25 94 SER A N 1
ATOM 718 C CA . SER A 1 94 ? 22.065 9.748 -20.091 1.00 92.25 94 SER A CA 1
ATOM 719 C C . SER A 1 94 ? 22.038 9.022 -21.434 1.00 92.25 94 SER A C 1
ATOM 721 O O . SER A 1 94 ? 20.977 8.681 -21.961 1.00 92.25 94 SER A O 1
ATOM 723 N N . GLU A 1 95 ? 23.219 8.753 -21.986 1.00 90.06 95 GLU A N 1
ATOM 724 C CA . GLU A 1 95 ? 23.330 7.860 -23.136 1.00 90.06 95 GLU A CA 1
ATOM 725 C C . GLU A 1 95 ? 22.791 6.460 -22.783 1.00 90.06 95 GLU A C 1
ATOM 727 O O . GLU A 1 95 ? 23.093 5.952 -21.694 1.00 90.06 95 GLU A O 1
ATOM 732 N N . PRO A 1 96 ? 21.984 5.840 -23.666 1.00 89.56 96 PRO A N 1
ATOM 733 C CA . PRO A 1 96 ? 21.544 4.463 -23.490 1.00 89.56 96 PRO A CA 1
ATOM 734 C C . PRO A 1 96 ? 22.719 3.486 -23.497 1.00 89.56 96 PRO A C 1
ATOM 736 O O . PRO A 1 96 ? 23.642 3.615 -24.302 1.00 89.56 96 PRO A O 1
ATOM 739 N N . ILE A 1 97 ? 22.648 2.463 -22.649 1.00 92.75 97 ILE A N 1
ATOM 740 C CA . ILE A 1 97 ? 23.655 1.403 -22.566 1.00 92.75 97 ILE A CA 1
ATOM 741 C C . ILE A 1 97 ? 23.047 0.121 -23.121 1.00 92.75 97 ILE A C 1
ATOM 743 O O . ILE A 1 97 ? 21.988 -0.318 -22.683 1.00 92.75 97 ILE A O 1
ATOM 747 N N . GLU A 1 98 ? 23.733 -0.522 -24.055 1.00 92.56 98 GLU A N 1
ATOM 748 C CA . GLU A 1 98 ? 23.323 -1.824 -24.573 1.00 92.56 98 GLU A CA 1
ATOM 749 C C . GLU A 1 98 ? 24.153 -2.929 -23.923 1.00 92.56 98 GLU A C 1
ATOM 751 O O . GLU A 1 98 ? 25.384 -2.903 -23.964 1.00 92.56 98 GLU A O 1
ATOM 756 N N . THR A 1 99 ? 23.477 -3.921 -23.349 1.00 89.19 99 THR A N 1
ATOM 757 C CA . THR A 1 99 ? 24.106 -5.115 -22.776 1.00 89.19 99 THR A CA 1
ATOM 758 C C . THR A 1 99 ? 23.697 -6.363 -23.545 1.00 89.19 99 THR A C 1
ATOM 760 O O . THR A 1 99 ? 22.858 -6.325 -24.454 1.00 89.19 99 THR A O 1
ATOM 763 N N . LYS A 1 100 ? 24.280 -7.509 -23.181 1.00 86.69 100 LYS A N 1
ATOM 764 C CA . LYS A 1 100 ? 23.845 -8.806 -23.715 1.00 86.69 100 LYS A CA 1
ATOM 765 C C . LYS A 1 100 ? 22.372 -9.089 -23.395 1.00 86.69 100 LYS A C 1
ATOM 767 O O . LYS A 1 100 ? 21.682 -9.673 -24.222 1.00 86.69 100 LYS A O 1
ATOM 772 N N . HIS A 1 101 ? 21.902 -8.666 -22.223 1.00 86.69 101 HIS A N 1
ATOM 773 C CA . HIS A 1 101 ? 20.605 -9.067 -21.672 1.00 86.69 101 HIS A CA 1
ATOM 774 C C . HIS A 1 101 ? 19.531 -7.974 -21.764 1.00 86.69 101 HIS A C 1
ATOM 776 O O . HIS A 1 101 ? 18.339 -8.284 -21.776 1.00 86.69 101 HIS A O 1
ATOM 782 N N . ALA A 1 102 ? 19.927 -6.703 -21.864 1.00 92.06 102 ALA A N 1
ATOM 783 C CA . ALA A 1 102 ? 19.019 -5.573 -21.739 1.00 92.06 102 ALA A CA 1
ATOM 784 C C . ALA A 1 102 ? 19.488 -4.325 -22.500 1.00 92.06 102 ALA A C 1
ATOM 786 O O . ALA A 1 102 ? 20.657 -4.189 -22.861 1.00 92.06 102 ALA A O 1
ATOM 787 N N . ALA A 1 103 ? 18.556 -3.403 -22.719 1.00 93.56 103 ALA A N 1
ATOM 788 C CA . ALA A 1 103 ? 18.861 -1.995 -22.949 1.00 93.56 103 ALA A CA 1
ATOM 789 C C . ALA A 1 103 ? 18.699 -1.259 -21.614 1.00 93.56 103 ALA A C 1
ATOM 791 O O . ALA A 1 103 ? 17.676 -1.435 -20.959 1.00 93.56 103 ALA A O 1
ATOM 792 N N . ILE A 1 104 ? 19.674 -0.464 -21.188 1.00 94.12 104 ILE A N 1
ATOM 793 C CA . ILE A 1 104 ? 19.627 0.276 -19.924 1.00 94.12 104 ILE A CA 1
ATOM 794 C C . ILE A 1 104 ? 19.482 1.763 -20.230 1.00 94.12 104 ILE A C 1
ATOM 796 O O . ILE A 1 104 ? 20.330 2.350 -20.905 1.00 94.12 104 ILE A O 1
ATOM 800 N N . ASP A 1 105 ? 18.427 2.369 -19.699 1.00 94.88 105 ASP A N 1
ATOM 801 C CA . ASP A 1 105 ? 18.274 3.821 -19.673 1.00 94.88 105 ASP A CA 1
ATOM 802 C C . ASP A 1 105 ? 18.780 4.365 -18.345 1.00 94.88 105 ASP A C 1
ATOM 804 O O . ASP A 1 105 ? 18.427 3.839 -17.291 1.00 94.88 105 ASP A O 1
ATOM 808 N N . GLY A 1 106 ? 19.587 5.422 -18.391 1.00 93.75 106 GLY A N 1
ATOM 809 C CA . GLY A 1 106 ? 20.016 6.163 -17.210 1.00 93.75 106 GLY A CA 1
ATOM 810 C C . GLY A 1 106 ? 19.384 7.549 -17.171 1.00 93.75 106 GLY A C 1
ATOM 811 O O . GLY A 1 106 ? 19.193 8.196 -18.201 1.00 93.75 106 GLY A O 1
ATOM 812 N N . TYR A 1 107 ? 19.067 8.014 -15.969 1.00 93.50 107 TYR A N 1
ATOM 813 C CA . TYR A 1 107 ? 18.452 9.308 -15.718 1.00 93.50 107 TYR A CA 1
ATOM 814 C C . TYR A 1 107 ? 19.088 9.969 -14.493 1.00 93.50 107 TYR A C 1
ATOM 816 O O . TYR A 1 107 ? 19.201 9.359 -13.428 1.00 93.50 107 TYR A O 1
ATOM 824 N N . ARG A 1 108 ? 19.475 11.238 -14.633 1.00 91.38 108 ARG A N 1
ATOM 825 C CA . ARG A 1 108 ? 20.163 12.028 -13.609 1.00 91.38 108 ARG A CA 1
ATOM 826 C C . ARG A 1 108 ? 19.250 13.107 -13.036 1.00 91.38 108 ARG A C 1
ATOM 828 O O . ARG A 1 108 ? 18.706 13.928 -13.775 1.00 91.38 108 ARG A O 1
ATOM 835 N N . GLY A 1 109 ? 19.110 13.126 -11.713 1.00 89.00 109 GLY A N 1
ATOM 836 C CA . GLY A 1 109 ? 18.385 14.161 -10.975 1.00 89.00 109 GLY A CA 1
ATOM 837 C C . GLY A 1 109 ? 19.278 15.324 -10.523 1.00 89.00 109 GLY A C 1
ATOM 838 O O . GLY A 1 109 ? 20.499 15.196 -10.423 1.00 89.00 109 GLY A O 1
ATOM 839 N N . ALA A 1 110 ? 18.659 16.455 -10.169 1.00 81.31 110 ALA A N 1
ATOM 840 C CA . ALA A 1 110 ? 19.355 17.692 -9.784 1.00 81.31 110 ALA A CA 1
ATOM 841 C C . ALA A 1 110 ? 20.277 17.559 -8.549 1.00 81.31 110 ALA A C 1
ATOM 843 O O . ALA A 1 110 ? 21.254 18.291 -8.430 1.00 81.31 110 ALA A O 1
ATOM 844 N N . ALA A 1 111 ? 20.002 16.610 -7.647 1.00 80.50 111 ALA A N 1
ATOM 845 C CA . ALA A 1 111 ? 20.799 16.363 -6.438 1.00 80.50 111 ALA A CA 1
ATOM 846 C C . ALA A 1 111 ? 21.979 15.387 -6.649 1.00 80.50 111 ALA A C 1
ATOM 848 O O . ALA A 1 111 ? 22.626 14.979 -5.684 1.00 80.50 111 ALA A O 1
ATOM 849 N N . GLY A 1 112 ? 22.252 14.985 -7.897 1.00 80.31 112 GLY A N 1
ATOM 850 C CA . GLY A 1 112 ? 23.233 13.940 -8.206 1.00 80.31 112 GLY A CA 1
ATOM 851 C C . GLY A 1 112 ? 22.715 12.516 -7.979 1.00 80.31 112 GLY A C 1
ATOM 852 O O . GLY A 1 112 ? 23.500 11.576 -8.026 1.00 80.31 112 GLY A O 1
ATOM 853 N N . ASN A 1 113 ? 21.408 12.358 -7.753 1.00 86.56 113 ASN A N 1
ATOM 854 C CA . ASN A 1 113 ? 20.753 11.053 -7.705 1.00 86.56 113 ASN A CA 1
ATOM 855 C C . ASN A 1 113 ? 20.659 10.459 -9.112 1.00 86.56 113 ASN A C 1
ATOM 857 O O . ASN A 1 113 ? 20.479 11.194 -10.090 1.00 86.56 113 ASN A O 1
ATOM 861 N N . TRP A 1 114 ? 20.709 9.135 -9.185 1.00 90.69 114 TRP A N 1
ATOM 862 C CA . TRP A 1 114 ? 20.616 8.395 -10.436 1.00 90.69 114 TRP A CA 1
ATOM 863 C C . TRP A 1 114 ? 19.493 7.369 -10.384 1.00 90.69 114 TRP A C 1
ATOM 865 O O . TRP A 1 114 ? 19.270 6.716 -9.365 1.00 90.69 114 TRP A O 1
ATOM 875 N N . LEU A 1 115 ? 18.822 7.219 -11.517 1.00 91.75 115 LEU A N 1
ATOM 876 C CA . LEU A 1 115 ? 17.876 6.153 -11.794 1.00 91.75 115 LEU A CA 1
ATOM 877 C C . LEU A 1 115 ? 18.348 5.436 -13.055 1.00 91.75 115 LEU A C 1
ATOM 879 O O . LEU A 1 115 ? 18.485 6.070 -14.097 1.00 91.75 115 LEU A O 1
ATOM 883 N N . PHE A 1 116 ? 18.557 4.129 -12.971 1.00 92.62 116 PHE A N 1
ATOM 884 C CA . PHE A 1 116 ? 18.770 3.281 -14.136 1.00 92.62 116 PHE A CA 1
ATOM 885 C C . PHE A 1 116 ? 17.627 2.286 -14.263 1.00 92.62 116 PHE A C 1
ATOM 887 O O . PHE A 1 116 ? 17.157 1.754 -13.258 1.00 92.62 116 PHE A O 1
ATOM 894 N N . ILE A 1 117 ? 17.189 2.022 -15.491 1.00 92.56 117 ILE A N 1
ATOM 895 C CA . ILE A 1 117 ? 16.184 1.001 -15.786 1.00 92.56 117 ILE A CA 1
ATOM 896 C C . ILE A 1 117 ? 16.719 0.086 -16.869 1.00 92.56 117 ILE A C 1
ATOM 898 O O . ILE A 1 117 ? 16.986 0.523 -17.986 1.00 92.56 117 ILE A O 1
ATOM 902 N N . ALA A 1 118 ? 16.858 -1.189 -16.529 1.00 93.00 118 ALA A N 1
ATOM 903 C CA . ALA A 1 118 ? 17.240 -2.245 -17.441 1.00 93.00 118 ALA A CA 1
ATOM 904 C C . ALA A 1 118 ? 15.992 -2.882 -18.053 1.00 93.00 118 ALA A C 1
ATOM 906 O O . ALA A 1 118 ? 15.182 -3.496 -17.360 1.00 93.00 118 ALA A O 1
ATOM 907 N N . TRP A 1 119 ? 15.859 -2.754 -19.367 1.00 93.06 119 TRP A N 1
ATOM 908 C CA . TRP A 1 119 ? 14.780 -3.305 -20.173 1.00 93.06 119 TRP A CA 1
ATOM 909 C C . TRP A 1 119 ? 15.236 -4.611 -20.837 1.00 93.06 119 TRP A C 1
ATOM 911 O O . TRP A 1 119 ? 16.052 -4.546 -21.764 1.00 93.06 119 TRP A O 1
ATOM 921 N N . PRO A 1 120 ? 14.729 -5.785 -20.416 1.00 90.88 120 PRO A N 1
ATOM 922 C CA . PRO A 1 120 ? 15.130 -7.063 -20.997 1.00 90.88 120 PRO A CA 1
ATOM 923 C C . PRO A 1 120 ? 14.979 -7.100 -22.528 1.00 90.88 120 PRO A C 1
ATOM 925 O O . PRO A 1 120 ? 14.087 -6.464 -23.099 1.00 90.88 120 PRO A O 1
ATOM 928 N N . LYS A 1 121 ? 15.832 -7.865 -23.216 1.00 89.56 121 LYS A N 1
ATOM 929 C CA . LYS A 1 121 ? 15.726 -8.075 -24.673 1.00 89.56 121 LYS A CA 1
ATOM 930 C C . LYS A 1 121 ? 14.749 -9.185 -25.049 1.00 89.56 121 LYS A C 1
ATOM 932 O O . LYS A 1 121 ? 13.947 -8.990 -25.958 1.00 89.56 121 LYS A O 1
ATOM 937 N N . ASP A 1 122 ? 14.768 -10.282 -24.299 1.00 84.06 122 ASP A N 1
ATOM 938 C CA . ASP A 1 122 ? 14.149 -11.551 -24.705 1.00 84.06 122 ASP A CA 1
ATOM 939 C C . ASP A 1 122 ? 12.894 -11.925 -23.893 1.00 84.06 122 ASP A C 1
ATOM 941 O O . ASP A 1 122 ? 12.463 -13.076 -23.892 1.00 84.06 122 ASP A O 1
ATOM 945 N N . GLY A 1 123 ? 12.284 -10.954 -23.208 1.00 83.56 123 GLY A N 1
ATOM 946 C CA . GLY A 1 123 ? 11.132 -11.167 -22.326 1.00 83.56 123 GLY A CA 1
ATOM 947 C C . GLY A 1 123 ? 11.451 -10.905 -20.856 1.00 83.56 123 GLY A C 1
ATOM 948 O O . GLY A 1 123 ? 12.603 -10.724 -20.475 1.00 83.56 123 GLY A O 1
ATOM 949 N N . GLY A 1 124 ? 10.412 -10.879 -20.021 1.00 84.56 124 GLY A N 1
ATOM 950 C CA . GLY A 1 124 ? 10.536 -10.600 -18.587 1.00 84.56 124 GLY A CA 1
ATOM 951 C C . GLY A 1 124 ? 10.200 -9.158 -18.212 1.00 84.56 124 GLY A C 1
ATOM 952 O O . GLY A 1 124 ? 9.562 -8.432 -18.977 1.00 84.56 124 GLY A O 1
ATOM 953 N N . MET A 1 125 ? 10.584 -8.770 -16.997 1.00 86.88 125 MET A N 1
ATOM 954 C CA . MET A 1 125 ? 10.206 -7.493 -16.395 1.00 86.88 125 MET A CA 1
ATOM 955 C C . MET A 1 125 ? 11.428 -6.602 -16.155 1.00 86.88 125 MET A C 1
ATOM 957 O O . MET A 1 125 ? 12.525 -7.127 -15.974 1.00 86.88 125 MET A O 1
ATOM 961 N N . PRO A 1 126 ? 11.268 -5.267 -16.181 1.00 88.31 126 PRO A N 1
ATOM 962 C CA . PRO A 1 126 ? 12.380 -4.347 -15.989 1.00 88.31 126 PRO A CA 1
ATOM 963 C C . PRO A 1 126 ? 12.993 -4.459 -14.592 1.00 88.31 126 PRO A C 1
ATOM 965 O O . PRO A 1 126 ? 12.291 -4.743 -13.621 1.00 88.31 126 PRO A O 1
ATOM 968 N N . ILE A 1 127 ? 14.295 -4.192 -14.503 1.00 87.81 127 ILE A N 1
ATOM 969 C CA . ILE A 1 127 ? 15.026 -4.047 -13.239 1.00 87.81 127 ILE A CA 1
ATOM 970 C C . ILE A 1 127 ? 15.369 -2.571 -13.085 1.00 87.81 127 ILE A C 1
ATOM 972 O O . ILE A 1 127 ? 15.941 -1.977 -14.000 1.00 87.81 127 ILE A O 1
ATOM 976 N N . SER A 1 128 ? 15.035 -1.976 -11.947 1.00 87.62 128 SER A N 1
ATOM 977 C CA . SER A 1 128 ? 15.414 -0.603 -11.633 1.00 87.62 128 SER A CA 1
ATOM 978 C C . SER A 1 128 ? 16.593 -0.593 -10.658 1.00 87.62 128 SER A C 1
ATOM 980 O O . SER A 1 128 ? 16.706 -1.431 -9.767 1.00 87.62 128 SER A O 1
ATOM 982 N N . LEU A 1 129 ? 17.508 0.352 -10.841 1.00 86.62 129 LEU A N 1
ATOM 983 C CA . LEU A 1 129 ? 18.565 0.675 -9.892 1.00 86.62 129 LEU A CA 1
ATOM 984 C C . LEU A 1 129 ? 18.395 2.138 -9.519 1.00 86.62 129 LEU A C 1
ATOM 986 O O . LEU A 1 129 ? 18.567 3.025 -10.357 1.00 86.62 129 LEU A O 1
ATOM 990 N N . PHE A 1 130 ? 18.071 2.387 -8.259 1.00 85.94 130 PHE A N 1
ATOM 991 C CA . PHE A 1 130 ? 17.968 3.737 -7.735 1.00 85.94 130 PHE A CA 1
ATOM 992 C C . PHE A 1 130 ? 19.133 4.019 -6.804 1.00 85.94 130 PHE A C 1
ATOM 994 O O . PHE A 1 130 ? 19.423 3.219 -5.920 1.00 85.94 130 PHE A O 1
ATOM 1001 N N . SER A 1 131 ? 19.783 5.160 -7.006 1.00 84.50 131 SER A N 1
ATOM 1002 C CA . SER A 1 131 ? 20.893 5.623 -6.188 1.00 84.50 131 SER A CA 1
ATOM 1003 C C . SER A 1 131 ? 20.594 7.001 -5.619 1.00 84.50 131 SER A C 1
ATOM 1005 O O . SER A 1 131 ? 20.460 7.983 -6.361 1.00 84.50 131 SER A O 1
ATOM 1007 N N . LEU A 1 132 ? 20.600 7.079 -4.293 1.00 80.50 132 LEU A N 1
ATOM 1008 C CA . LEU A 1 132 ? 20.448 8.305 -3.531 1.00 80.50 132 LEU A CA 1
ATOM 1009 C C . LEU A 1 132 ? 21.770 8.767 -2.946 1.00 80.50 132 LEU A C 1
ATOM 1011 O O . LEU A 1 132 ? 22.509 7.995 -2.338 1.00 80.50 132 LEU A O 1
ATOM 1015 N N . ARG A 1 133 ? 21.999 10.075 -3.030 1.00 80.06 133 ARG A N 1
ATOM 1016 C CA . ARG A 1 133 ? 23.007 10.746 -2.223 1.00 80.06 133 ARG A CA 1
ATOM 1017 C C . ARG A 1 133 ? 22.440 11.007 -0.828 1.00 80.06 133 ARG A C 1
ATOM 1019 O O . ARG A 1 133 ? 21.563 11.854 -0.658 1.00 80.06 133 ARG A O 1
ATOM 1026 N N . VAL A 1 134 ? 22.956 10.307 0.175 1.00 73.12 134 VAL A N 1
ATOM 1027 C CA . VAL A 1 134 ? 22.517 10.407 1.573 1.00 73.12 134 VAL A CA 1
ATOM 1028 C C . VAL A 1 134 ? 23.608 11.084 2.394 1.00 73.12 134 VAL A C 1
ATOM 1030 O O . VAL A 1 134 ? 24.788 10.790 2.234 1.00 73.12 134 VAL A O 1
ATOM 1033 N N . ARG A 1 135 ? 23.252 12.025 3.271 1.00 73.69 135 ARG A N 1
ATOM 1034 C CA . ARG A 1 135 ? 24.228 12.644 4.181 1.00 73.69 135 ARG A CA 1
ATOM 1035 C C . ARG A 1 135 ? 24.557 11.658 5.304 1.00 73.69 135 ARG A C 1
ATOM 1037 O O . ARG A 1 135 ? 23.653 11.246 6.026 1.00 73.69 135 ARG A O 1
ATOM 1044 N N . SER A 1 136 ? 25.828 11.299 5.473 1.00 67.31 136 SER A N 1
ATOM 1045 C CA . SER A 1 136 ? 26.247 10.385 6.538 1.00 67.31 136 SER A CA 1
ATOM 1046 C C . SER A 1 136 ? 26.430 11.161 7.852 1.00 67.31 136 SER A C 1
ATOM 1048 O O . SER A 1 136 ? 27.381 11.936 7.996 1.00 67.31 136 SER A O 1
ATOM 1050 N N . GLY A 1 137 ? 25.545 10.954 8.830 1.00 69.88 137 GLY A N 1
ATOM 1051 C CA . GLY A 1 137 ? 25.709 11.467 10.198 1.00 69.88 137 GLY A CA 1
ATOM 1052 C C . GLY A 1 137 ? 25.878 12.993 10.326 1.00 69.88 137 GLY A C 1
ATOM 1053 O O . GLY A 1 137 ? 25.384 13.772 9.514 1.00 69.88 137 GLY A O 1
ATOM 1054 N N . SER A 1 138 ? 26.570 13.437 11.384 1.00 52.38 138 SER A N 1
ATOM 1055 C CA . SER A 1 138 ? 26.737 14.855 11.758 1.00 52.38 138 SER A CA 1
ATOM 1056 C C . SER A 1 138 ? 27.872 15.585 11.016 1.00 52.38 138 SER A C 1
ATOM 1058 O O . SER A 1 138 ? 28.489 16.488 11.581 1.00 52.38 138 SER A O 1
ATOM 1060 N N . GLY A 1 139 ? 28.189 15.192 9.778 1.00 60.28 139 GLY A N 1
ATOM 1061 C CA . GLY A 1 139 ? 29.284 15.771 8.988 1.00 60.28 139 GLY A CA 1
ATOM 1062 C C . GLY A 1 139 ? 28.903 16.107 7.543 1.00 60.28 139 GLY A C 1
ATOM 1063 O O . GLY A 1 139 ? 27.771 15.899 7.113 1.00 60.28 139 GLY A O 1
ATOM 1064 N N . ASP A 1 140 ? 29.867 16.623 6.777 1.00 68.62 140 ASP A N 1
ATOM 1065 C CA . ASP A 1 140 ? 29.719 16.981 5.350 1.00 68.62 140 ASP A CA 1
ATOM 1066 C C . ASP A 1 140 ? 29.987 15.811 4.387 1.00 68.62 140 ASP A C 1
ATOM 1068 O O . ASP A 1 140 ? 30.118 15.998 3.176 1.00 68.62 140 ASP A O 1
ATOM 1072 N N . LYS A 1 141 ? 30.080 14.585 4.913 1.00 70.88 141 LYS A N 1
ATOM 1073 C CA . LYS A 1 141 ? 30.260 13.377 4.106 1.00 70.88 141 LYS A CA 1
ATOM 1074 C C . LYS A 1 141 ? 28.913 12.885 3.581 1.00 70.88 141 LYS A C 1
ATOM 1076 O O . LYS A 1 141 ? 27.906 12.909 4.289 1.00 70.88 141 LYS A O 1
ATOM 1081 N N . PHE A 1 142 ? 28.911 12.456 2.325 1.00 74.31 142 PHE A N 1
ATOM 1082 C CA . PHE A 1 142 ? 27.758 11.851 1.675 1.00 74.31 142 PHE A CA 1
ATOM 1083 C C . PHE A 1 142 ? 28.100 10.416 1.294 1.00 74.31 142 PHE A C 1
ATOM 1085 O O . PHE A 1 142 ? 29.175 10.176 0.755 1.00 74.31 142 PHE A O 1
ATOM 1092 N N . GLU A 1 143 ? 27.179 9.500 1.556 1.00 77.06 143 GLU A N 1
ATOM 1093 C CA . GLU A 1 143 ? 27.220 8.110 1.117 1.00 77.06 143 GLU A CA 1
ATOM 1094 C C . GLU A 1 143 ? 26.196 7.891 0.001 1.00 77.06 143 GLU A C 1
ATOM 1096 O O . GLU A 1 143 ? 25.242 8.663 -0.158 1.00 77.06 143 GLU A O 1
ATOM 1101 N N . THR A 1 144 ? 26.410 6.838 -0.781 1.00 78.56 144 THR A N 1
ATOM 1102 C CA . THR A 1 144 ? 25.485 6.409 -1.825 1.00 78.56 144 THR A CA 1
ATOM 1103 C C . THR A 1 144 ? 24.661 5.240 -1.291 1.00 78.56 144 THR A C 1
ATOM 1105 O O . THR A 1 144 ? 25.207 4.160 -1.088 1.00 78.56 144 THR A O 1
ATOM 1108 N N . ASP A 1 145 ? 23.360 5.442 -1.065 1.00 82.31 145 ASP A N 1
ATOM 1109 C CA . ASP A 1 145 ? 22.424 4.332 -0.830 1.00 82.31 145 ASP A CA 1
ATOM 1110 C C . ASP A 1 145 ? 21.842 3.925 -2.181 1.00 82.31 145 ASP A C 1
ATOM 1112 O O . ASP A 1 145 ? 21.074 4.681 -2.788 1.00 82.31 145 ASP A O 1
ATOM 1116 N N . ALA A 1 146 ? 22.259 2.763 -2.680 1.00 84.94 146 ALA A N 1
ATOM 1117 C CA . ALA A 1 146 ? 21.817 2.244 -3.961 1.00 84.94 146 ALA A CA 1
ATOM 1118 C C . ALA A 1 146 ? 21.126 0.891 -3.812 1.00 84.94 146 ALA A C 1
ATOM 1120 O O . ALA A 1 146 ? 21.610 -0.017 -3.133 1.00 84.94 146 ALA A O 1
ATOM 1121 N N . LYS A 1 147 ? 19.971 0.761 -4.469 1.00 85.12 147 LYS A N 1
ATOM 1122 C CA . LYS A 1 147 ? 19.124 -0.431 -4.402 1.00 85.12 147 LYS A CA 1
ATOM 1123 C C . LYS A 1 147 ? 18.710 -0.869 -5.797 1.00 85.12 147 LYS A C 1
ATOM 1125 O O . LYS A 1 147 ? 18.105 -0.093 -6.538 1.00 85.12 147 LYS A O 1
ATOM 1130 N N . LEU A 1 148 ? 19.018 -2.122 -6.118 1.00 84.06 148 LEU A N 1
ATOM 1131 C CA . LEU A 1 148 ? 18.415 -2.858 -7.221 1.00 84.06 148 LEU A CA 1
ATOM 1132 C C . LEU A 1 148 ? 17.028 -3.326 -6.797 1.00 84.06 148 LEU A C 1
ATOM 1134 O O . LEU A 1 148 ? 16.865 -3.868 -5.702 1.00 84.06 148 LEU A O 1
ATOM 1138 N N . GLN A 1 149 ? 16.044 -3.137 -7.665 1.00 83.38 149 GLN A N 1
ATOM 1139 C CA . GLN A 1 149 ? 14.665 -3.544 -7.450 1.00 83.38 149 GLN A CA 1
ATOM 1140 C C . GLN A 1 149 ? 14.132 -4.254 -8.693 1.00 83.38 149 GLN A C 1
ATOM 1142 O O . GLN A 1 149 ? 14.259 -3.777 -9.819 1.00 83.38 149 GLN A O 1
ATOM 1147 N N . ALA A 1 150 ? 13.503 -5.404 -8.475 1.00 80.19 150 ALA A N 1
ATOM 1148 C CA . ALA A 1 150 ? 12.731 -6.116 -9.482 1.00 80.19 150 ALA A CA 1
ATOM 1149 C C . ALA A 1 150 ? 11.604 -6.855 -8.766 1.00 80.19 150 ALA A C 1
ATOM 1151 O O . ALA A 1 150 ? 11.863 -7.530 -7.779 1.00 80.19 150 ALA A O 1
ATOM 1152 N N . CYS A 1 151 ? 10.366 -6.722 -9.242 1.00 74.06 151 CYS A N 1
ATOM 1153 C CA . CYS A 1 151 ? 9.212 -7.559 -8.886 1.00 74.06 151 CYS A CA 1
ATOM 1154 C C . CYS A 1 151 ? 9.211 -8.176 -7.472 1.00 74.06 151 CYS A C 1
ATOM 1156 O O . CYS A 1 151 ? 9.354 -9.387 -7.311 1.00 74.06 151 CYS A O 1
ATOM 1158 N N . GLY A 1 152 ? 9.045 -7.338 -6.443 1.00 64.69 152 GLY A N 1
ATOM 1159 C CA . GLY A 1 152 ? 8.954 -7.788 -5.046 1.00 64.69 152 GLY A CA 1
ATOM 1160 C C . GLY A 1 152 ? 10.290 -8.149 -4.381 1.00 64.69 152 GLY A C 1
ATOM 1161 O O . GLY A 1 152 ? 10.303 -8.530 -3.216 1.00 64.69 152 GLY A O 1
ATOM 1162 N N . GLN A 1 153 ? 11.414 -7.999 -5.081 1.00 71.00 153 GLN A N 1
ATOM 1163 C CA . GLN A 1 153 ? 12.766 -8.182 -4.563 1.00 71.00 153 GLN A CA 1
ATOM 1164 C C . GLN A 1 153 ? 13.528 -6.855 -4.561 1.00 71.00 153 GLN A C 1
ATOM 1166 O O . GLN A 1 153 ? 13.403 -6.037 -5.476 1.00 71.00 153 GLN A O 1
ATOM 1171 N N . SER A 1 154 ? 14.348 -6.658 -3.529 1.00 79.56 154 SER A N 1
ATOM 1172 C CA . SER A 1 154 ? 15.272 -5.532 -3.419 1.00 79.56 154 SER A CA 1
ATOM 1173 C C . SER A 1 154 ? 16.619 -6.031 -2.913 1.00 79.56 154 SER A C 1
ATOM 1175 O O . SER A 1 154 ? 16.671 -6.821 -1.971 1.00 79.56 154 SER A O 1
ATOM 1177 N N . LYS A 1 155 ? 17.706 -5.534 -3.500 1.00 82.94 155 LYS A N 1
ATOM 1178 C CA . LYS A 1 155 ? 19.084 -5.862 -3.115 1.00 82.94 155 LYS A CA 1
ATOM 1179 C C . LYS A 1 155 ? 19.910 -4.583 -3.065 1.00 82.94 155 LYS A C 1
ATOM 1181 O O . LYS A 1 155 ? 19.730 -3.708 -3.908 1.00 82.94 155 LYS A O 1
ATOM 1186 N N . GLY A 1 156 ? 20.787 -4.454 -2.072 1.00 84.88 156 GLY A N 1
ATOM 1187 C CA . GLY A 1 156 ? 21.772 -3.371 -2.065 1.00 84.88 156 GLY A CA 1
ATOM 1188 C C . GLY A 1 156 ? 22.715 -3.501 -3.263 1.00 84.88 156 GLY A C 1
ATOM 1189 O O . GLY A 1 156 ? 22.998 -4.615 -3.704 1.00 84.88 156 GLY A O 1
ATOM 1190 N N . ALA A 1 157 ? 23.176 -2.375 -3.793 1.00 85.00 157 ALA A N 1
ATOM 1191 C CA . ALA A 1 157 ? 24.156 -2.333 -4.869 1.00 85.00 157 ALA A CA 1
ATOM 1192 C C . ALA A 1 157 ? 25.332 -1.447 -4.466 1.00 85.00 157 ALA A C 1
ATOM 1194 O O . ALA A 1 157 ? 25.140 -0.337 -3.971 1.00 85.00 157 ALA A O 1
ATOM 1195 N N . ASP A 1 158 ? 26.545 -1.927 -4.716 1.00 84.38 158 ASP A N 1
ATOM 1196 C CA . ASP A 1 158 ? 27.745 -1.135 -4.489 1.00 84.38 158 ASP A CA 1
ATOM 1197 C C . ASP A 1 158 ? 27.880 -0.105 -5.609 1.00 84.38 158 ASP A C 1
ATOM 1199 O O . ASP A 1 158 ? 28.067 -0.447 -6.778 1.00 84.38 158 ASP A O 1
ATOM 1203 N N . MET A 1 159 ? 27.779 1.173 -5.247 1.00 87.75 159 MET A N 1
ATOM 1204 C CA . MET A 1 159 ? 27.925 2.284 -6.181 1.00 87.75 159 MET A CA 1
ATOM 1205 C C . MET A 1 159 ? 29.106 3.178 -5.793 1.00 87.75 159 MET A C 1
ATOM 1207 O O . MET A 1 159 ? 29.420 3.310 -4.606 1.00 87.75 159 MET A O 1
ATOM 1211 N N . PRO A 1 160 ? 29.771 3.815 -6.776 1.00 85.25 160 PRO A N 1
ATOM 1212 C CA . PRO A 1 160 ? 30.848 4.754 -6.511 1.00 85.25 160 PRO A CA 1
ATOM 1213 C C . PRO A 1 160 ? 30.413 5.890 -5.582 1.00 85.25 160 PRO A C 1
ATOM 1215 O O . PRO A 1 160 ? 29.224 6.200 -5.436 1.00 85.25 160 PRO A O 1
ATOM 1218 N N . GLN A 1 161 ? 31.404 6.557 -4.992 1.00 82.00 161 GLN A N 1
ATOM 1219 C CA . GLN A 1 161 ? 31.162 7.784 -4.241 1.00 82.00 161 GLN A CA 1
ATOM 1220 C C . GLN A 1 161 ? 30.513 8.849 -5.150 1.00 82.00 161 GLN A C 1
ATOM 1222 O O . GLN A 1 161 ? 30.785 8.866 -6.356 1.00 82.00 161 GLN A O 1
ATOM 1227 N N . PRO A 1 162 ? 29.672 9.753 -4.609 1.00 76.44 162 PRO A N 1
ATOM 1228 C CA . PRO A 1 162 ? 28.928 10.730 -5.413 1.00 76.44 162 PRO A CA 1
ATOM 1229 C C . PRO A 1 162 ? 29.792 11.671 -6.275 1.00 76.44 162 PRO A C 1
ATOM 1231 O O . PRO A 1 162 ? 29.275 12.330 -7.175 1.00 76.44 162 PRO A O 1
ATOM 1234 N N . ASP A 1 163 ? 31.090 11.770 -5.990 1.00 78.88 163 ASP A N 1
ATOM 1235 C CA . ASP A 1 163 ? 32.079 12.595 -6.686 1.00 78.88 163 ASP A CA 1
ATOM 1236 C C . ASP A 1 163 ? 32.890 11.840 -7.757 1.00 78.88 163 ASP A C 1
ATOM 1238 O O . ASP A 1 163 ? 33.649 12.470 -8.493 1.00 78.88 163 ASP A O 1
ATOM 1242 N N . ALA A 1 164 ? 32.691 10.526 -7.921 1.00 79.88 164 ALA A N 1
ATOM 1243 C CA . ALA A 1 164 ? 33.431 9.682 -8.869 1.00 79.88 164 ALA A CA 1
ATOM 1244 C C . ALA A 1 164 ? 33.169 9.999 -10.361 1.00 79.88 164 ALA A C 1
ATOM 1246 O O . ALA A 1 164 ? 33.784 9.400 -11.245 1.00 79.88 164 ALA A O 1
ATOM 1247 N N . GLY A 1 165 ? 32.278 10.952 -10.651 1.00 84.81 165 GLY A N 1
ATOM 1248 C CA . GLY A 1 165 ? 31.900 11.371 -11.999 1.00 84.81 165 GLY A CA 1
ATOM 1249 C C . GLY A 1 165 ? 30.908 10.423 -12.681 1.00 84.81 165 GLY A C 1
ATOM 1250 O O . GLY A 1 165 ? 30.795 9.241 -12.353 1.00 84.81 165 GLY A O 1
ATOM 1251 N N . ASP A 1 166 ? 30.181 10.950 -13.667 1.00 86.81 166 ASP A N 1
ATOM 1252 C CA . ASP A 1 166 ? 29.062 10.253 -14.316 1.00 86.81 166 ASP A CA 1
ATOM 1253 C C . ASP A 1 166 ? 29.484 8.931 -14.978 1.00 86.81 166 ASP A C 1
ATOM 1255 O O . ASP A 1 166 ? 28.783 7.929 -14.865 1.00 86.81 166 ASP A O 1
ATOM 1259 N N . ALA A 1 167 ? 30.658 8.892 -15.617 1.00 89.31 167 ALA A N 1
ATOM 1260 C CA . ALA A 1 167 ? 31.146 7.702 -16.320 1.00 89.31 167 ALA A CA 1
ATOM 1261 C C . ALA A 1 167 ? 31.407 6.511 -15.379 1.00 89.31 167 ALA A C 1
ATOM 1263 O O . ALA A 1 167 ? 31.106 5.365 -15.728 1.00 89.31 167 ALA A O 1
ATOM 1264 N N . ALA A 1 168 ? 31.932 6.769 -14.176 1.00 88.62 168 ALA A N 1
ATOM 1265 C CA . ALA A 1 168 ? 32.129 5.730 -13.168 1.00 88.62 168 ALA A CA 1
ATOM 1266 C C . ALA A 1 168 ? 30.780 5.189 -12.679 1.00 88.62 168 ALA A C 1
ATOM 1268 O O . ALA A 1 168 ? 30.609 3.979 -12.540 1.00 88.62 168 ALA A O 1
ATOM 1269 N N . PHE A 1 169 ? 29.807 6.085 -12.490 1.00 88.06 169 PHE A N 1
ATOM 1270 C CA . PHE A 1 169 ? 28.458 5.742 -12.054 1.00 88.06 169 PHE A CA 1
ATOM 1271 C C . PHE A 1 169 ? 27.725 4.860 -13.069 1.00 88.06 169 PHE A C 1
ATOM 1273 O O . PHE A 1 169 ? 27.205 3.803 -12.725 1.00 88.06 169 PHE A O 1
ATOM 1280 N N . VAL A 1 170 ? 27.758 5.260 -14.339 1.00 88.38 170 VAL A N 1
ATOM 1281 C CA . VAL A 1 170 ? 27.193 4.509 -15.469 1.00 88.38 170 VAL A CA 1
ATOM 1282 C C . VAL A 1 170 ? 27.831 3.120 -15.583 1.00 88.38 170 VAL A C 1
ATOM 1284 O O . VAL A 1 170 ? 27.130 2.125 -15.770 1.00 88.38 170 VAL A O 1
ATOM 1287 N N . THR A 1 171 ? 29.154 3.029 -15.421 1.00 91.50 171 THR A N 1
ATOM 1288 C CA . THR A 1 171 ? 29.881 1.751 -15.488 1.00 91.50 171 THR A CA 1
ATOM 1289 C C . THR A 1 171 ? 29.490 0.814 -14.347 1.00 91.50 171 THR A C 1
ATOM 1291 O O . THR A 1 171 ? 29.217 -0.361 -14.592 1.00 91.50 171 THR A O 1
ATOM 1294 N N . ALA A 1 172 ? 29.432 1.327 -13.115 1.00 89.38 172 ALA A N 1
ATOM 1295 C CA . ALA A 1 172 ? 29.043 0.543 -11.947 1.00 89.38 172 ALA A CA 1
ATOM 1296 C C . ALA A 1 172 ? 27.588 0.070 -12.033 1.00 89.38 172 ALA A C 1
ATOM 1298 O O . ALA A 1 172 ? 27.314 -1.102 -11.792 1.00 89.38 172 ALA A O 1
ATOM 1299 N N . ALA A 1 173 ? 26.674 0.942 -12.472 1.00 88.56 173 ALA A N 1
ATOM 1300 C CA . ALA A 1 173 ? 25.277 0.586 -12.688 1.00 88.56 173 ALA A CA 1
ATOM 1301 C C . ALA A 1 173 ? 25.126 -0.552 -13.704 1.00 88.56 173 ALA A C 1
ATOM 1303 O O . ALA A 1 173 ? 24.393 -1.507 -13.454 1.00 88.56 173 ALA A O 1
ATOM 1304 N N . ARG A 1 174 ? 25.853 -0.481 -14.828 1.00 92.38 174 ARG A N 1
ATOM 1305 C CA . ARG A 1 174 ? 25.863 -1.550 -15.832 1.00 92.38 174 ARG A CA 1
ATOM 1306 C C . ARG A 1 174 ? 26.300 -2.882 -15.221 1.00 92.38 174 ARG A C 1
ATOM 1308 O O . ARG A 1 174 ? 25.599 -3.866 -15.415 1.00 92.38 174 ARG A O 1
ATOM 1315 N N . LEU A 1 175 ? 27.415 -2.903 -14.486 1.00 90.69 175 LEU A N 1
ATOM 1316 C CA . LEU A 1 175 ? 27.934 -4.126 -13.861 1.00 90.69 175 LEU A CA 1
ATOM 1317 C C . LEU A 1 175 ? 26.950 -4.694 -12.832 1.00 90.69 175 LEU A C 1
ATOM 1319 O O . LEU A 1 175 ? 26.596 -5.864 -12.915 1.00 90.69 175 LEU A O 1
ATOM 1323 N N . ALA A 1 176 ? 26.433 -3.850 -11.934 1.00 88.81 176 ALA A N 1
ATOM 1324 C CA . ALA A 1 176 ? 25.459 -4.257 -10.924 1.00 88.81 176 ALA A CA 1
ATOM 1325 C C . ALA A 1 176 ? 24.198 -4.878 -11.546 1.00 88.81 176 ALA A C 1
ATOM 1327 O O . ALA A 1 176 ? 23.652 -5.843 -11.017 1.00 88.81 176 ALA A O 1
ATOM 1328 N N . ILE A 1 177 ? 23.740 -4.339 -12.679 1.00 88.19 177 ILE A N 1
ATOM 1329 C CA . ILE A 1 177 ? 22.592 -4.860 -13.424 1.00 88.19 177 ILE A CA 1
ATOM 1330 C C . ILE A 1 177 ? 22.947 -6.161 -14.159 1.00 88.19 177 ILE A C 1
ATOM 1332 O O . ILE A 1 177 ? 22.180 -7.117 -14.087 1.00 88.19 177 ILE A O 1
ATOM 1336 N N . GLU A 1 178 ? 24.069 -6.222 -14.882 1.00 88.06 178 GLU A N 1
ATOM 1337 C CA . GLU A 1 178 ? 24.473 -7.401 -15.668 1.00 88.06 178 GLU A CA 1
ATOM 1338 C C . GLU A 1 178 ? 24.763 -8.627 -14.794 1.00 88.06 178 GLU A C 1
ATOM 1340 O O . GLU A 1 178 ? 24.432 -9.743 -15.185 1.00 88.06 178 GLU A O 1
ATOM 1345 N N . GLU A 1 179 ? 25.353 -8.420 -13.617 1.00 88.25 179 GLU A N 1
ATOM 1346 C CA . GLU A 1 179 ? 25.739 -9.484 -12.682 1.00 88.25 179 GLU A CA 1
ATOM 1347 C C . GLU A 1 179 ? 24.610 -9.871 -11.713 1.00 88.25 179 GLU A C 1
ATOM 1349 O O . GLU A 1 179 ? 24.771 -10.776 -10.892 1.00 88.25 179 GLU A O 1
ATOM 1354 N N . SER A 1 180 ? 23.464 -9.188 -11.785 1.00 85.19 180 SER A N 1
ATOM 1355 C CA . SER A 1 180 ? 22.337 -9.440 -10.893 1.00 85.19 180 SER A CA 1
ATOM 1356 C C . SER A 1 180 ? 21.694 -10.801 -11.160 1.00 85.19 180 SER A C 1
ATOM 1358 O O . SER A 1 180 ? 21.275 -11.105 -12.271 1.00 85.19 180 SER A O 1
ATOM 1360 N N . ASP A 1 181 ? 21.5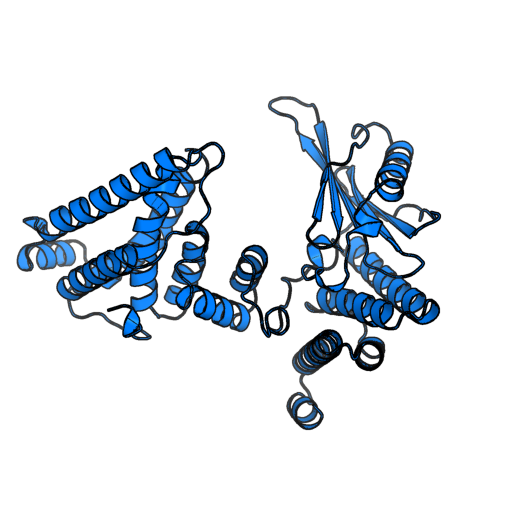01 -11.593 -10.111 1.00 83.06 181 ASP A N 1
ATOM 1361 C CA . ASP A 1 181 ? 20.715 -12.829 -10.140 1.00 83.06 181 ASP A CA 1
ATOM 1362 C C . ASP A 1 181 ? 19.201 -12.578 -10.304 1.00 83.06 181 ASP A C 1
ATOM 1364 O O . ASP A 1 181 ? 18.433 -13.497 -10.589 1.00 83.06 181 ASP A O 1
ATOM 1368 N N . MET A 1 182 ? 18.762 -11.317 -10.205 1.00 80.25 182 MET A N 1
ATOM 1369 C CA . MET A 1 182 ? 17.352 -10.922 -10.324 1.00 80.25 182 MET A CA 1
ATOM 1370 C C . MET A 1 182 ? 16.755 -11.175 -11.720 1.00 80.25 182 MET A C 1
ATOM 1372 O O . MET A 1 182 ? 15.531 -11.198 -11.865 1.00 80.25 182 MET A O 1
ATOM 1376 N N . TRP A 1 183 ? 17.590 -11.402 -12.743 1.00 77.81 183 TRP A N 1
ATOM 1377 C CA . TRP A 1 183 ? 17.139 -11.829 -14.074 1.00 77.81 183 TRP A CA 1
ATOM 1378 C C . TRP A 1 183 ? 16.453 -13.201 -14.058 1.00 77.81 183 TRP A C 1
ATOM 1380 O O . TRP A 1 183 ? 15.569 -13.450 -14.877 1.00 77.81 183 TRP A O 1
ATOM 1390 N N . GLU A 1 184 ? 16.851 -14.088 -13.142 1.00 69.12 184 GLU A N 1
ATOM 1391 C CA . GLU A 1 184 ? 16.391 -15.482 -13.098 1.00 69.12 184 GLU A CA 1
ATOM 1392 C C . GLU A 1 184 ? 15.176 -15.676 -12.176 1.00 69.12 184 GLU A C 1
ATOM 1394 O O . GLU A 1 184 ? 14.383 -16.599 -12.368 1.00 69.12 184 GLU A O 1
ATOM 1399 N N . THR A 1 185 ? 15.000 -14.796 -11.188 1.00 55.38 185 THR A N 1
ATOM 1400 C CA . THR A 1 185 ? 13.983 -14.917 -10.127 1.00 55.38 185 THR A CA 1
ATOM 1401 C C . THR A 1 185 ? 12.726 -14.075 -10.368 1.00 55.38 185 THR A C 1
ATOM 1403 O O . THR A 1 185 ? 11.684 -14.332 -9.757 1.00 55.38 185 THR A O 1
ATOM 1406 N N . GLY A 1 186 ? 12.787 -13.086 -11.265 1.00 54.69 186 GLY A N 1
ATOM 1407 C CA . GLY A 1 186 ? 11.700 -12.154 -11.571 1.00 54.69 186 GLY A CA 1
ATOM 1408 C C . GLY A 1 186 ? 10.579 -12.761 -12.419 1.00 54.69 186 GLY A C 1
ATOM 1409 O O . GLY A 1 186 ? 10.416 -12.416 -13.589 1.00 54.69 186 GLY A O 1
ATOM 1410 N N . SER A 1 187 ? 9.769 -13.654 -11.846 1.00 58.19 187 SER A N 1
ATOM 1411 C CA . SER A 1 187 ? 8.531 -14.097 -12.496 1.00 58.19 187 SER A CA 1
ATOM 1412 C C . SER A 1 187 ? 7.579 -12.905 -12.685 1.00 58.19 187 SER A C 1
ATOM 1414 O O . SER A 1 187 ? 7.212 -12.215 -11.731 1.00 58.19 187 SER A O 1
ATOM 1416 N N . ALA A 1 188 ? 7.135 -12.687 -13.930 1.00 59.62 188 ALA A N 1
ATOM 1417 C CA . ALA A 1 188 ? 6.195 -11.624 -14.292 1.00 59.62 188 ALA A CA 1
ATOM 1418 C C . ALA A 1 188 ? 4.871 -11.687 -13.499 1.00 59.62 188 ALA A C 1
ATOM 1420 O O . ALA A 1 188 ? 4.194 -10.664 -13.337 1.00 59.62 188 ALA A O 1
ATOM 1421 N N . GLU A 1 189 ? 4.520 -12.868 -12.974 1.00 56.97 189 GLU A N 1
ATOM 1422 C CA . GLU A 1 189 ? 3.313 -13.101 -12.178 1.00 56.97 189 GLU A CA 1
ATOM 1423 C C . GLU A 1 189 ? 3.333 -12.299 -10.854 1.00 56.97 189 GLU A C 1
ATOM 1425 O O . GLU A 1 189 ? 2.279 -11.836 -10.425 1.00 56.97 189 GLU A O 1
ATOM 1430 N N . TYR A 1 190 ? 4.501 -11.984 -10.271 1.00 56.28 190 TYR A N 1
ATOM 1431 C CA . TYR A 1 190 ? 4.600 -11.311 -8.955 1.00 56.28 190 TYR A CA 1
ATOM 1432 C C . TYR A 1 190 ? 4.772 -9.780 -8.994 1.00 56.28 190 TYR A C 1
ATOM 1434 O O . TYR A 1 190 ? 4.744 -9.113 -7.962 1.00 56.28 190 TYR A O 1
ATOM 1442 N N . CYS A 1 191 ? 4.923 -9.180 -10.173 1.00 65.06 191 CYS A N 1
ATOM 1443 C CA . CYS A 1 191 ? 5.185 -7.742 -10.325 1.00 65.06 191 CYS A CA 1
ATOM 1444 C C . CYS A 1 191 ? 3.922 -6.872 -10.195 1.00 65.06 191 CYS A C 1
ATOM 1446 O O . CYS A 1 191 ? 3.426 -6.375 -11.195 1.00 65.06 191 CYS A O 1
ATOM 1448 N N . VAL A 1 192 ? 3.357 -6.702 -9.001 1.00 56.81 192 VAL A N 1
ATOM 1449 C CA . VAL A 1 192 ? 2.088 -5.957 -8.805 1.00 56.81 192 VAL A CA 1
ATOM 1450 C C . VAL A 1 192 ? 2.254 -4.467 -8.468 1.00 56.81 192 VAL A C 1
ATOM 1452 O O . VAL A 1 192 ? 1.262 -3.748 -8.426 1.00 56.81 192 VAL A O 1
ATOM 1455 N N . GLN A 1 193 ? 3.486 -3.998 -8.252 1.00 64.19 193 GLN A N 1
ATOM 1456 C CA . GLN A 1 193 ? 3.805 -2.616 -7.860 1.00 64.19 193 GLN A CA 1
ATOM 1457 C C . GLN A 1 193 ? 4.607 -1.914 -8.975 1.00 64.19 193 GLN A C 1
ATOM 1459 O O . GLN A 1 193 ? 5.842 -2.047 -9.030 1.00 64.19 193 GLN A O 1
ATOM 1464 N N . PRO A 1 194 ? 3.928 -1.237 -9.926 1.00 61.66 194 PRO A N 1
ATOM 1465 C CA . PRO A 1 194 ? 4.577 -0.566 -11.051 1.00 61.66 194 PRO A CA 1
ATOM 1466 C C . PRO A 1 194 ? 5.558 0.527 -10.610 1.00 61.66 194 PRO A C 1
ATOM 1468 O O . PRO A 1 194 ? 6.583 0.692 -11.252 1.00 61.66 194 PRO A O 1
ATOM 1471 N N . GLU A 1 195 ? 5.325 1.207 -9.495 1.00 63.12 195 GLU A N 1
ATOM 1472 C CA . GLU A 1 195 ? 6.177 2.252 -8.920 1.00 63.12 195 GLU A CA 1
ATOM 1473 C C . GLU A 1 195 ? 7.537 1.734 -8.430 1.00 63.12 195 GLU A C 1
ATOM 1475 O O . GLU A 1 195 ? 8.539 2.436 -8.555 1.00 63.12 195 GLU A O 1
ATOM 1480 N N . LYS A 1 196 ? 7.598 0.492 -7.927 1.00 65.50 196 LYS A N 1
ATOM 1481 C CA . LYS A 1 196 ? 8.864 -0.146 -7.520 1.00 65.50 196 LYS A CA 1
ATOM 1482 C C . LYS A 1 196 ? 9.661 -0.646 -8.733 1.00 65.50 196 LYS A C 1
ATOM 1484 O O . LYS A 1 196 ? 10.887 -0.650 -8.732 1.00 65.50 196 LYS A O 1
ATOM 1489 N N . THR A 1 197 ? 8.965 -1.060 -9.792 1.00 65.88 197 THR A N 1
ATOM 1490 C CA . THR A 1 197 ? 9.593 -1.667 -10.983 1.00 65.88 197 THR A CA 1
ATOM 1491 C C . THR A 1 197 ? 9.924 -0.628 -12.062 1.00 65.88 197 THR A C 1
ATOM 1493 O O . THR A 1 197 ? 10.892 -0.772 -12.801 1.00 65.88 197 THR A O 1
ATOM 1496 N N . LEU A 1 198 ? 9.135 0.443 -12.139 1.00 77.56 198 LEU A N 1
ATOM 1497 C CA . LEU A 1 198 ? 9.237 1.532 -13.106 1.00 77.56 198 LEU A CA 1
ATOM 1498 C C . LEU A 1 198 ? 9.100 2.904 -12.404 1.00 77.56 198 LEU A C 1
ATOM 1500 O O . LEU A 1 198 ? 8.102 3.610 -12.602 1.00 77.56 198 LEU A O 1
ATOM 1504 N N . PRO A 1 199 ? 10.087 3.309 -11.579 1.00 75.38 199 PRO A N 1
ATOM 1505 C CA . PRO A 1 199 ? 10.058 4.594 -10.884 1.00 75.38 199 PRO A CA 1
ATOM 1506 C C . PRO A 1 199 ? 9.967 5.745 -11.887 1.00 75.38 199 PRO A C 1
ATOM 1508 O O . PRO A 1 199 ? 10.879 5.960 -12.673 1.00 75.38 199 PRO A O 1
ATOM 1511 N N . GLY A 1 200 ? 8.870 6.499 -11.888 1.00 69.88 200 GLY A N 1
ATOM 1512 C CA . GLY A 1 200 ? 8.601 7.430 -12.991 1.00 69.88 200 GLY A CA 1
ATOM 1513 C C . GLY A 1 200 ? 7.136 7.435 -13.389 1.00 69.88 200 GLY A C 1
ATOM 1514 O O . GLY A 1 200 ? 6.559 8.505 -13.569 1.00 69.88 200 GLY A O 1
ATOM 1515 N N . PHE A 1 201 ? 6.512 6.261 -13.402 1.00 77.69 201 PHE A N 1
ATOM 1516 C CA . PHE A 1 201 ? 5.063 6.146 -13.482 1.00 77.69 201 PHE A CA 1
ATOM 1517 C C . PHE A 1 201 ? 4.468 6.459 -12.108 1.00 77.69 201 PHE A C 1
ATOM 1519 O O . PHE A 1 201 ? 4.393 5.590 -11.244 1.00 77.69 201 PHE A O 1
ATOM 1526 N N . ASP A 1 202 ? 4.122 7.730 -11.889 1.00 59.66 202 ASP A N 1
ATOM 1527 C CA . ASP A 1 202 ? 3.397 8.139 -10.687 1.00 59.66 202 ASP A CA 1
ATOM 1528 C C . ASP A 1 202 ? 1.936 7.706 -10.781 1.00 59.66 202 ASP A C 1
ATOM 1530 O O . ASP A 1 202 ? 1.293 7.829 -11.822 1.00 59.66 202 ASP A O 1
ATOM 1534 N N . GLY A 1 203 ? 1.426 7.214 -9.662 1.00 55.41 203 GLY A N 1
ATOM 1535 C CA . GLY A 1 203 ? 0.059 6.756 -9.487 1.00 55.41 203 GLY A CA 1
ATOM 1536 C C . GLY A 1 203 ? 0.049 5.754 -8.345 1.00 55.41 203 GLY A C 1
ATOM 1537 O O . GLY A 1 203 ? 0.853 4.824 -8.346 1.00 55.41 203 GLY A O 1
ATOM 1538 N N . ALA A 1 204 ? -0.820 5.950 -7.349 1.00 49.78 204 ALA A N 1
ATOM 1539 C CA . ALA A 1 204 ? -1.076 4.888 -6.381 1.00 49.78 204 ALA A CA 1
ATOM 1540 C C . ALA A 1 204 ? -1.464 3.633 -7.183 1.00 49.78 204 ALA A C 1
ATOM 1542 O O . ALA A 1 204 ? -2.297 3.761 -8.088 1.00 49.78 204 ALA A O 1
ATOM 1543 N N . PRO A 1 205 ? -0.871 2.454 -6.919 1.00 53.25 205 PRO A N 1
ATOM 1544 C CA . PRO A 1 205 ? -1.192 1.256 -7.676 1.00 53.25 205 PRO A CA 1
ATOM 1545 C C . PRO A 1 205 ? -2.702 1.056 -7.672 1.00 53.25 205 PRO A C 1
ATOM 1547 O O . PRO A 1 205 ? -3.330 0.890 -6.620 1.00 53.25 205 PRO A O 1
ATOM 1550 N N . TYR A 1 206 ? -3.304 1.113 -8.857 1.00 53.91 206 TYR A N 1
ATOM 1551 C CA . TYR A 1 206 ? -4.715 0.807 -8.990 1.00 53.91 206 TYR A CA 1
ATOM 1552 C C . TYR A 1 206 ? -4.854 -0.707 -9.044 1.00 53.91 206 TYR A C 1
ATOM 1554 O O . TYR A 1 206 ? -4.683 -1.329 -10.091 1.00 53.91 206 TYR A O 1
ATOM 1562 N N . LEU A 1 207 ? -5.102 -1.282 -7.873 1.00 57.84 207 LEU A N 1
ATOM 1563 C CA . LEU A 1 207 ? -5.454 -2.681 -7.714 1.00 57.84 207 LEU A CA 1
ATOM 1564 C C . LEU A 1 207 ? -6.924 -2.816 -8.084 1.00 57.84 207 LEU A C 1
ATOM 1566 O O . LEU A 1 207 ? -7.787 -2.237 -7.421 1.00 57.84 207 LEU A O 1
ATOM 1570 N N . THR A 1 208 ? -7.212 -3.558 -9.145 1.00 53.72 208 THR A N 1
ATOM 1571 C CA . THR A 1 208 ? -8.592 -3.762 -9.605 1.00 53.72 208 THR A CA 1
ATOM 1572 C C . THR A 1 208 ? -9.332 -4.835 -8.810 1.00 53.72 208 THR A C 1
ATOM 1574 O O . THR A 1 208 ? -10.506 -5.099 -9.069 1.00 53.72 208 THR A O 1
ATOM 1577 N N . GLY A 1 209 ? -8.656 -5.467 -7.845 1.00 51.56 209 GLY A N 1
ATOM 1578 C CA . GLY A 1 209 ? -9.184 -6.565 -7.036 1.00 51.56 209 GLY A CA 1
ATOM 1579 C C . GLY A 1 209 ? -8.967 -7.935 -7.682 1.00 51.56 209 GLY A C 1
ATOM 1580 O O . GLY A 1 209 ? -9.182 -8.960 -7.038 1.00 51.56 209 GLY A O 1
ATOM 1581 N N . THR A 1 210 ? -8.490 -7.968 -8.929 1.00 48.09 210 THR A N 1
ATOM 1582 C CA . THR A 1 210 ? -8.129 -9.199 -9.650 1.00 48.09 210 THR A CA 1
ATOM 1583 C C . THR A 1 210 ? -6.788 -9.765 -9.193 1.00 48.09 210 THR A C 1
ATOM 1585 O O . THR A 1 210 ? -6.552 -10.963 -9.303 1.00 48.09 210 THR A O 1
ATOM 1588 N N . GLU A 1 211 ? -5.943 -8.937 -8.579 1.00 51.25 211 GLU A N 1
ATOM 1589 C CA . GLU A 1 211 ? -4.657 -9.332 -8.002 1.00 51.25 211 GLU A CA 1
ATOM 1590 C C . GLU A 1 211 ? -4.807 -10.227 -6.751 1.00 51.25 211 GLU A C 1
ATOM 1592 O O . GLU A 1 211 ? -3.817 -10.770 -6.264 1.00 51.25 211 GLU A O 1
ATOM 1597 N N . TYR A 1 212 ? -6.042 -10.404 -6.261 1.00 52.00 212 TYR A N 1
ATOM 1598 C CA . TYR A 1 212 ? -6.411 -11.216 -5.090 1.00 52.00 212 TYR A CA 1
ATOM 1599 C C . TYR A 1 212 ? -7.527 -12.217 -5.380 1.00 52.00 212 TYR A C 1
ATOM 1601 O O . TYR A 1 212 ? -8.053 -12.842 -4.457 1.00 52.00 212 TYR A O 1
ATOM 1609 N N . SER A 1 213 ? -7.954 -12.367 -6.639 1.00 43.38 213 SER A N 1
ATOM 1610 C CA . SER A 1 213 ? -9.017 -13.314 -6.967 1.00 43.38 213 SER A CA 1
ATOM 1611 C C . SER A 1 213 ? -8.511 -14.743 -6.739 1.00 43.38 213 SER A C 1
ATOM 1613 O O . SER A 1 213 ? -7.863 -15.327 -7.605 1.00 43.38 213 SER A O 1
ATOM 1615 N N . GLY A 1 214 ? -8.783 -15.286 -5.550 1.00 51.03 214 GLY A N 1
ATOM 1616 C CA . GLY A 1 214 ? -8.367 -16.622 -5.116 1.00 51.03 214 GLY A CA 1
ATOM 1617 C C . GLY A 1 214 ? -7.278 -16.667 -4.035 1.00 51.03 214 GLY A C 1
ATOM 1618 O O . GLY A 1 214 ? -6.998 -17.755 -3.539 1.00 51.03 214 GLY A O 1
ATOM 1619 N N . SER A 1 215 ? -6.698 -15.533 -3.622 1.00 58.88 215 SER A N 1
ATOM 1620 C CA . SER A 1 215 ? -5.680 -15.468 -2.558 1.00 58.88 215 SER A CA 1
ATOM 1621 C C . SER A 1 215 ? -5.846 -14.220 -1.692 1.00 58.88 215 SER A C 1
ATOM 1623 O O . SER A 1 215 ? -6.151 -13.149 -2.208 1.00 58.88 215 SER A O 1
ATOM 1625 N N . ALA A 1 216 ? -5.621 -14.335 -0.379 1.00 71.19 216 ALA A N 1
ATOM 1626 C CA . ALA A 1 216 ? -5.641 -13.178 0.516 1.00 71.19 216 ALA A CA 1
ATOM 1627 C C . ALA A 1 216 ? -4.576 -12.137 0.093 1.00 71.19 216 ALA A C 1
ATOM 1629 O O . ALA A 1 216 ? -3.473 -12.541 -0.287 1.00 71.19 216 ALA A O 1
ATOM 1630 N N . PRO A 1 217 ? -4.878 -10.824 0.127 1.00 76.81 217 PRO A N 1
ATOM 1631 C CA . PRO A 1 217 ? -3.889 -9.782 -0.101 1.00 76.81 217 PRO A CA 1
ATOM 1632 C C . PRO A 1 217 ? -2.716 -9.883 0.869 1.00 76.81 217 PRO A C 1
ATOM 1634 O O . PRO A 1 217 ? -2.895 -10.119 2.061 1.00 76.81 217 PRO A O 1
ATOM 1637 N N . THR A 1 218 ? -1.505 -9.682 0.346 1.00 80.25 218 THR A N 1
ATOM 1638 C CA . THR A 1 218 ? -0.309 -9.518 1.184 1.00 80.25 218 THR A CA 1
ATOM 1639 C C . THR A 1 218 ? -0.359 -8.199 1.962 1.00 80.25 218 THR A C 1
ATOM 1641 O O . THR A 1 218 ? -1.150 -7.303 1.657 1.00 80.25 218 THR A O 1
ATOM 1644 N N . GLU A 1 219 ? 0.510 -8.044 2.959 1.00 76.88 219 GLU A N 1
ATOM 1645 C CA . GLU A 1 219 ? 0.588 -6.816 3.764 1.00 76.88 219 GLU A CA 1
ATOM 1646 C C . GLU A 1 219 ? 0.929 -5.580 2.921 1.00 76.88 219 GLU A C 1
ATOM 1648 O O . GLU A 1 219 ? 0.235 -4.566 2.999 1.00 76.88 219 GLU A O 1
ATOM 1653 N N . ASP A 1 220 ? 1.929 -5.687 2.041 1.00 74.25 220 ASP A N 1
ATOM 1654 C CA . ASP A 1 220 ? 2.320 -4.635 1.091 1.00 74.25 220 ASP A CA 1
ATOM 1655 C C . ASP A 1 220 ? 1.147 -4.192 0.207 1.00 74.25 220 ASP A C 1
ATOM 1657 O O . ASP A 1 220 ? 0.960 -3.016 -0.105 1.00 74.25 220 ASP A O 1
ATOM 1661 N N . GLN A 1 221 ? 0.340 -5.162 -0.197 1.00 75.88 221 GLN A N 1
ATOM 1662 C CA . GLN A 1 221 ? -0.834 -4.971 -1.025 1.00 75.88 221 GLN A CA 1
ATOM 1663 C C . GLN A 1 221 ? -1.975 -4.292 -0.256 1.00 75.88 221 GLN A C 1
ATOM 1665 O O . GLN A 1 221 ? -2.583 -3.351 -0.769 1.00 75.88 221 GLN A O 1
ATOM 1670 N N . LEU A 1 222 ? -2.223 -4.689 0.995 1.00 83.88 222 LEU A N 1
ATOM 1671 C CA . LEU A 1 222 ? -3.172 -4.005 1.878 1.00 83.88 222 LEU A CA 1
ATOM 1672 C C . LEU A 1 222 ? -2.759 -2.556 2.146 1.00 83.88 222 LEU A C 1
ATOM 1674 O O . LEU A 1 222 ? -3.614 -1.670 2.119 1.00 83.88 222 LEU A O 1
ATOM 1678 N N . ALA A 1 223 ? -1.468 -2.296 2.364 1.00 81.44 223 ALA A N 1
ATOM 1679 C CA . ALA A 1 223 ? -0.956 -0.947 2.585 1.00 81.44 223 ALA A CA 1
ATOM 1680 C C . ALA A 1 223 ? -1.269 -0.021 1.401 1.00 81.44 223 ALA A C 1
ATOM 1682 O O . ALA A 1 223 ? -1.786 1.079 1.606 1.00 81.44 223 ALA A O 1
ATOM 1683 N N . VAL A 1 224 ? -1.046 -0.511 0.178 1.00 75.44 224 VAL A N 1
ATOM 1684 C CA . VAL A 1 224 ? -1.403 0.178 -1.069 1.00 75.44 224 VAL A CA 1
ATOM 1685 C C . VAL A 1 224 ? -2.908 0.422 -1.165 1.00 75.44 224 VAL A C 1
ATOM 1687 O O . VAL A 1 224 ? -3.336 1.532 -1.471 1.00 75.44 224 VAL A O 1
ATOM 1690 N N . MET A 1 225 ? -3.736 -0.592 -0.892 1.00 81.62 225 MET A N 1
ATOM 1691 C CA . MET A 1 225 ? -5.192 -0.444 -0.990 1.00 81.62 225 MET A CA 1
ATOM 1692 C C . MET A 1 225 ? -5.740 0.591 0.000 1.00 81.62 225 MET A C 1
ATOM 1694 O O . MET A 1 225 ? -6.633 1.359 -0.351 1.00 81.62 225 MET A O 1
ATOM 1698 N N . LEU A 1 226 ? -5.191 0.639 1.218 1.00 84.56 226 LEU A N 1
ATOM 1699 C CA . LEU A 1 226 ? -5.568 1.614 2.246 1.00 84.56 226 LEU A CA 1
ATOM 1700 C C . LEU A 1 226 ? -5.184 3.058 1.878 1.00 84.56 226 LEU A C 1
ATOM 1702 O O . LEU A 1 226 ? -5.773 3.991 2.416 1.00 84.56 226 LEU A O 1
ATOM 1706 N N . GLU A 1 227 ? -4.213 3.249 0.985 1.00 79.19 227 GLU A N 1
ATOM 1707 C CA . GLU A 1 227 ? -3.796 4.560 0.458 1.00 79.19 227 GLU A CA 1
ATOM 1708 C C . GLU A 1 227 ? -4.448 4.900 -0.892 1.00 79.19 227 GLU A C 1
ATOM 1710 O O . GLU A 1 227 ? -4.328 6.024 -1.376 1.00 79.19 227 GLU A O 1
ATOM 1715 N N . GLY A 1 228 ? -5.143 3.934 -1.497 1.00 70.88 228 GLY A N 1
ATOM 1716 C CA . GLY A 1 228 ? -5.743 4.052 -2.817 1.00 70.88 228 GLY A CA 1
ATOM 1717 C C . GLY A 1 228 ? -7.098 4.764 -2.838 1.00 70.88 228 GLY A C 1
ATOM 1718 O O . GLY A 1 228 ? -7.468 5.528 -1.944 1.00 70.88 228 GLY A O 1
ATOM 1719 N N . SER A 1 229 ? -7.853 4.493 -3.902 1.00 72.69 229 SER A N 1
ATOM 1720 C CA . SER A 1 229 ? -9.225 4.979 -4.102 1.00 72.69 229 SER A CA 1
ATOM 1721 C C . SER A 1 229 ? -10.181 4.541 -2.987 1.00 72.69 229 SER A C 1
ATOM 1723 O O . SER A 1 229 ? -9.912 3.594 -2.245 1.00 72.69 229 SER A O 1
ATOM 1725 N N . LYS A 1 230 ? -11.345 5.197 -2.890 1.00 73.81 230 LYS A N 1
ATOM 1726 C CA . LYS A 1 230 ? -12.375 4.861 -1.897 1.00 73.81 230 LYS A CA 1
ATOM 1727 C C . LYS A 1 230 ? -12.775 3.383 -1.969 1.00 73.81 230 LYS A C 1
ATOM 1729 O O . LYS A 1 230 ? -12.897 2.739 -0.933 1.00 73.81 230 LYS A O 1
ATOM 1734 N N . GLU A 1 231 ? -12.905 2.845 -3.176 1.00 72.44 231 GLU A N 1
ATOM 1735 C CA . GLU A 1 231 ? -13.262 1.450 -3.428 1.00 72.44 231 GLU A CA 1
ATOM 1736 C C . GLU A 1 231 ? -12.157 0.483 -2.966 1.00 72.44 231 GLU A C 1
ATOM 1738 O O . GLU A 1 231 ? -12.444 -0.565 -2.388 1.00 72.44 231 GLU A O 1
ATOM 1743 N N . GLN A 1 232 ? -10.884 0.844 -3.160 1.00 74.56 232 GLN A N 1
ATOM 1744 C CA . GLN A 1 232 ? -9.756 0.059 -2.646 1.00 74.56 232 GLN A CA 1
ATOM 1745 C C . GLN A 1 232 ? -9.706 0.095 -1.117 1.00 74.56 232 GLN A C 1
ATOM 1747 O O . GLN A 1 232 ? -9.522 -0.944 -0.484 1.00 74.56 232 GLN A O 1
ATOM 1752 N N . GLN A 1 233 ? -9.944 1.264 -0.522 1.00 83.25 233 GLN A N 1
ATOM 1753 C CA . GLN A 1 233 ? -10.050 1.412 0.926 1.00 83.25 233 GLN A CA 1
ATOM 1754 C C . GLN A 1 233 ? -11.211 0.579 1.484 1.00 83.25 233 GLN A C 1
ATOM 1756 O O . GLN A 1 233 ? -11.046 -0.093 2.496 1.00 83.25 233 GLN A O 1
ATOM 1761 N N . ASP A 1 234 ? -12.375 0.582 0.819 1.00 81.62 234 ASP A N 1
ATOM 1762 C CA . ASP A 1 234 ? -13.530 -0.261 1.155 1.00 81.62 234 ASP A CA 1
ATOM 1763 C C . ASP A 1 234 ? -13.158 -1.747 1.173 1.00 81.62 234 ASP A C 1
ATOM 1765 O O . ASP A 1 234 ? -13.396 -2.438 2.167 1.00 81.62 234 ASP A O 1
ATOM 1769 N N . ALA A 1 235 ? -12.527 -2.227 0.103 1.00 80.69 235 ALA A N 1
ATOM 1770 C CA . ALA A 1 235 ? -12.107 -3.617 -0.010 1.00 80.69 235 ALA A CA 1
ATOM 1771 C C . ALA A 1 235 ? -11.055 -3.997 1.048 1.00 80.69 235 ALA A C 1
ATOM 1773 O O . ALA A 1 235 ? -11.168 -5.056 1.667 1.00 80.69 235 ALA A O 1
ATOM 1774 N N . ALA A 1 236 ? -10.072 -3.128 1.306 1.00 87.44 236 ALA A N 1
ATOM 1775 C CA . ALA A 1 236 ? -9.042 -3.364 2.316 1.00 87.44 236 ALA A CA 1
ATOM 1776 C C . ALA A 1 236 ? -9.620 -3.408 3.728 1.00 87.44 236 ALA A C 1
ATOM 1778 O O . ALA A 1 236 ? -9.303 -4.317 4.490 1.00 87.44 236 ALA A O 1
ATOM 1779 N N . VAL A 1 237 ? -10.501 -2.460 4.070 1.00 90.44 237 VAL A N 1
ATOM 1780 C CA . VAL A 1 237 ? -11.203 -2.457 5.356 1.00 90.44 237 VAL A CA 1
ATOM 1781 C C . VAL A 1 237 ? -11.991 -3.754 5.505 1.00 90.44 237 VAL A C 1
ATOM 1783 O O . VAL A 1 237 ? -11.810 -4.449 6.496 1.00 90.44 237 VAL A O 1
ATOM 1786 N N . MET A 1 238 ? -12.803 -4.138 4.517 1.00 88.12 238 MET A N 1
ATOM 1787 C CA . MET A 1 238 ? -13.587 -5.376 4.586 1.00 88.12 238 MET A CA 1
ATOM 1788 C C . MET A 1 238 ? -12.715 -6.623 4.765 1.00 88.12 238 MET A C 1
ATOM 1790 O O . MET A 1 238 ? -13.052 -7.481 5.580 1.00 88.12 238 MET A O 1
ATOM 1794 N N . HIS A 1 239 ? -11.585 -6.703 4.060 1.00 88.31 239 HIS A N 1
ATOM 1795 C CA . HIS A 1 239 ? -10.631 -7.794 4.229 1.00 88.31 239 HIS A CA 1
ATOM 1796 C C . HIS A 1 239 ? -10.029 -7.815 5.641 1.00 88.31 239 HIS A C 1
ATOM 1798 O O . HIS A 1 239 ? -10.058 -8.846 6.306 1.00 88.31 239 HIS A O 1
ATOM 1804 N N . ILE A 1 240 ? -9.543 -6.672 6.136 1.00 90.62 240 ILE A N 1
ATOM 1805 C CA . ILE A 1 240 ? -8.947 -6.562 7.474 1.00 90.62 240 ILE A CA 1
ATOM 1806 C C . ILE A 1 240 ? -9.951 -6.962 8.554 1.00 90.62 240 ILE A C 1
ATOM 1808 O O . ILE A 1 240 ? -9.604 -7.721 9.454 1.00 90.62 240 ILE A O 1
ATOM 1812 N N . LEU A 1 241 ? -11.202 -6.499 8.461 1.00 88.75 241 LEU A N 1
ATOM 1813 C CA . LEU A 1 241 ? -12.242 -6.867 9.424 1.00 88.75 241 LEU A CA 1
ATOM 1814 C C . LEU A 1 241 ? -12.521 -8.384 9.390 1.00 88.75 241 LEU A C 1
ATOM 1816 O O . LEU A 1 241 ? -12.734 -8.983 10.439 1.00 88.75 241 LEU A O 1
ATOM 1820 N N . ALA A 1 242 ? -12.472 -9.027 8.222 1.00 86.88 242 ALA A N 1
ATOM 1821 C CA . ALA A 1 242 ? -12.677 -10.473 8.105 1.00 86.88 242 ALA A CA 1
ATOM 1822 C C . ALA A 1 242 ? -11.495 -11.323 8.617 1.00 86.88 242 ALA A C 1
ATOM 1824 O O . ALA A 1 242 ? -11.681 -12.507 8.891 1.00 86.88 242 ALA A O 1
ATOM 1825 N N . HIS A 1 243 ? -10.300 -10.739 8.754 1.00 87.44 243 HIS A N 1
ATOM 1826 C CA . HIS A 1 243 ? -9.057 -11.473 9.020 1.00 87.44 243 HIS A CA 1
ATOM 1827 C C . HIS A 1 243 ? -8.162 -10.803 10.072 1.00 87.44 243 HIS A C 1
ATOM 1829 O O . HIS A 1 243 ? -6.936 -10.850 9.967 1.00 87.44 243 HIS A O 1
ATOM 1835 N N . LEU A 1 244 ? -8.761 -10.168 11.089 1.00 87.31 244 LEU A N 1
ATOM 1836 C CA . LEU A 1 244 ? -8.067 -9.380 12.125 1.00 87.31 244 LEU A CA 1
ATOM 1837 C C . LEU A 1 244 ? -6.920 -10.113 12.845 1.00 87.31 244 LEU A C 1
ATOM 1839 O O . LEU A 1 244 ? -6.061 -9.471 13.443 1.00 87.31 244 LEU A O 1
ATOM 1843 N N . ASP A 1 245 ? -6.924 -11.441 12.838 1.00 82.19 245 ASP A N 1
ATOM 1844 C CA . ASP A 1 245 ? -5.902 -12.310 13.418 1.00 82.19 245 ASP A CA 1
ATOM 1845 C C . ASP A 1 245 ? -4.627 -12.429 12.567 1.00 82.19 245 ASP A C 1
ATOM 1847 O O . ASP A 1 245 ? -3.557 -12.724 13.099 1.00 82.19 245 ASP A O 1
ATOM 1851 N N . SER A 1 246 ? -4.729 -12.162 11.265 1.00 82.56 246 SER A N 1
ATOM 1852 C CA . SER A 1 246 ? -3.629 -12.247 10.297 1.00 82.56 246 SER A CA 1
ATOM 1853 C C . SER A 1 246 ? -2.972 -10.905 9.964 1.00 82.56 246 SER A C 1
ATOM 1855 O O . SER A 1 246 ? -1.992 -10.875 9.227 1.00 82.56 246 SER A O 1
ATOM 1857 N N . ILE A 1 247 ? -3.487 -9.801 10.509 1.00 89.00 247 ILE A N 1
ATOM 1858 C CA . ILE A 1 247 ? -3.022 -8.450 10.184 1.00 89.00 247 ILE A CA 1
ATOM 1859 C C . ILE A 1 247 ? -1.981 -7.981 11.200 1.00 89.00 247 ILE A C 1
ATOM 1861 O O . ILE A 1 247 ? -2.199 -8.071 12.412 1.00 89.00 247 ILE A O 1
ATOM 1865 N N . GLU A 1 248 ? -0.871 -7.433 10.702 1.00 88.12 248 GLU A N 1
ATOM 1866 C CA . GLU A 1 248 ? 0.121 -6.752 11.532 1.00 88.12 248 GLU A CA 1
ATOM 1867 C C . GLU A 1 248 ? -0.572 -5.640 12.355 1.00 88.12 248 GLU A C 1
ATOM 1869 O O . GLU A 1 248 ? -1.317 -4.827 11.796 1.00 88.12 248 GLU A O 1
ATOM 1874 N N . PRO A 1 249 ? -0.387 -5.585 13.689 1.00 90.12 249 PRO A N 1
ATOM 1875 C CA . PRO A 1 249 ? -1.176 -4.697 14.535 1.00 90.12 249 PRO A CA 1
ATOM 1876 C C . PRO A 1 249 ? -1.151 -3.215 14.156 1.00 90.12 249 PRO A C 1
ATOM 1878 O O . PRO A 1 249 ? -2.208 -2.591 14.189 1.00 90.12 249 PRO A O 1
ATOM 1881 N N . PHE A 1 250 ? -0.019 -2.614 13.788 1.00 88.56 250 PHE A N 1
ATOM 1882 C CA . PHE A 1 250 ? 0.030 -1.192 13.421 1.00 88.56 250 PHE A CA 1
ATOM 1883 C C . PHE A 1 250 ? -0.723 -0.858 12.130 1.00 88.56 250 PHE A C 1
ATOM 1885 O O . PHE A 1 250 ? -1.243 0.256 12.005 1.00 88.56 250 PHE A O 1
ATOM 1892 N N . THR A 1 251 ? -0.901 -1.826 11.233 1.00 88.69 251 THR A N 1
ATOM 1893 C CA . THR A 1 251 ? -1.738 -1.680 10.033 1.00 88.69 251 THR A CA 1
ATOM 1894 C C . THR A 1 251 ? -3.199 -1.364 10.377 1.00 88.69 251 THR A C 1
ATOM 1896 O O . THR A 1 251 ? -3.871 -0.668 9.614 1.00 88.69 251 THR A O 1
ATOM 1899 N N . LEU A 1 252 ? -3.692 -1.769 11.557 1.00 91.06 252 LEU A N 1
ATOM 1900 C CA . LEU A 1 252 ? -5.083 -1.550 11.983 1.00 91.06 252 LEU A CA 1
ATOM 1901 C C . LEU A 1 252 ? -5.432 -0.076 12.265 1.00 91.06 252 LEU A C 1
ATOM 1903 O O . LEU A 1 252 ? -6.610 0.264 12.338 1.00 91.06 252 LEU A O 1
ATOM 1907 N N . ALA A 1 253 ? -4.457 0.828 12.395 1.00 90.44 253 ALA A N 1
ATOM 1908 C CA . ALA A 1 253 ? -4.741 2.242 12.658 1.00 90.44 253 ALA A CA 1
ATOM 1909 C C . ALA A 1 253 ? -5.401 2.957 11.461 1.00 90.44 253 ALA A C 1
ATOM 1911 O O . ALA A 1 253 ? -6.312 3.768 11.637 1.00 90.44 253 ALA A O 1
ATOM 1912 N N . LYS A 1 254 ? -4.980 2.631 10.232 1.00 90.94 254 LYS A N 1
ATOM 1913 C CA . LYS A 1 254 ? -5.551 3.188 8.993 1.00 90.94 254 LYS A CA 1
ATOM 1914 C C . LYS A 1 254 ? -7.045 2.860 8.809 1.00 90.94 254 LYS A C 1
ATOM 1916 O O . LYS A 1 254 ? -7.822 3.797 8.620 1.00 90.94 254 LYS A O 1
ATOM 1921 N N . PRO A 1 255 ? -7.500 1.593 8.899 1.00 94.50 255 PRO A N 1
ATOM 1922 C CA . PRO A 1 255 ? -8.918 1.271 8.774 1.00 94.50 255 PRO A CA 1
ATOM 1923 C C . PRO A 1 255 ? -9.777 1.920 9.867 1.00 94.50 255 PRO A C 1
ATOM 1925 O O . PRO A 1 255 ? -10.919 2.267 9.582 1.00 94.50 255 PRO A O 1
ATOM 1928 N N . VAL A 1 256 ? -9.247 2.177 11.075 1.00 95.75 256 VAL A N 1
ATOM 1929 C CA . VAL A 1 256 ? -9.969 2.969 12.093 1.00 95.75 256 VAL A CA 1
ATOM 1930 C C . VAL A 1 256 ? -10.281 4.373 11.570 1.00 95.75 256 VAL A C 1
ATOM 1932 O O . VAL A 1 256 ? -11.437 4.791 11.604 1.00 95.75 256 VAL A O 1
ATOM 1935 N N . ALA A 1 257 ? -9.279 5.084 11.044 1.00 91.88 257 ALA A N 1
ATOM 1936 C CA . ALA A 1 257 ? -9.468 6.429 10.504 1.00 91.88 257 ALA A CA 1
ATOM 1937 C C . ALA A 1 257 ? -10.460 6.448 9.326 1.00 91.88 257 ALA A C 1
ATOM 1939 O O . ALA A 1 257 ? -11.330 7.317 9.266 1.00 91.88 257 ALA A O 1
ATOM 1940 N N . ILE A 1 258 ? -10.380 5.459 8.429 1.00 92.56 258 ILE A N 1
ATOM 1941 C CA . ILE A 1 258 ? -11.302 5.316 7.290 1.00 92.56 258 ILE A CA 1
ATOM 1942 C C . ILE A 1 258 ? -12.745 5.088 7.773 1.00 92.56 258 ILE A C 1
ATOM 1944 O O . ILE A 1 258 ? -13.670 5.735 7.282 1.00 92.56 258 ILE A O 1
ATOM 1948 N N . LEU A 1 259 ? -12.955 4.210 8.760 1.00 95.38 259 LEU A N 1
ATOM 1949 C CA . LEU A 1 259 ? -14.278 3.959 9.345 1.00 95.38 259 LEU A CA 1
ATOM 1950 C C . LEU A 1 259 ? -14.847 5.220 10.012 1.00 95.38 259 LEU A C 1
ATOM 1952 O O . LEU A 1 259 ? -16.019 5.536 9.817 1.00 95.38 259 LEU A O 1
ATOM 1956 N N . MET A 1 260 ? -14.020 5.987 10.731 1.00 94.31 260 MET A N 1
ATOM 1957 C CA . MET A 1 260 ? -14.440 7.264 11.324 1.00 94.31 260 MET A CA 1
ATOM 1958 C C . MET A 1 260 ? -14.891 8.271 10.264 1.00 94.31 260 MET A C 1
ATOM 1960 O O . MET A 1 260 ? -15.952 8.874 10.406 1.00 94.31 260 MET A O 1
ATOM 1964 N N . GLN A 1 261 ? -14.129 8.427 9.178 1.00 91.50 261 GLN A N 1
ATOM 1965 C CA . GLN A 1 261 ? -14.472 9.341 8.080 1.00 91.50 261 GLN A CA 1
ATOM 1966 C C . GLN A 1 261 ? -15.803 8.985 7.402 1.00 91.50 261 GLN A C 1
ATOM 1968 O O . GLN A 1 261 ? -16.476 9.859 6.860 1.00 91.50 261 GLN A O 1
ATOM 1973 N N . ARG A 1 262 ? -16.200 7.710 7.448 1.00 91.62 262 ARG A N 1
ATOM 1974 C CA . ARG A 1 262 ? -17.474 7.211 6.909 1.00 91.62 262 ARG A CA 1
ATOM 1975 C C . ARG A 1 262 ? -18.632 7.282 7.901 1.00 91.62 262 ARG A C 1
ATOM 1977 O O . ARG A 1 262 ? -19.766 7.019 7.514 1.00 91.62 262 ARG A O 1
ATOM 1984 N N . GLY A 1 263 ? -18.362 7.622 9.160 1.00 94.31 263 GLY A N 1
ATOM 1985 C CA . GLY A 1 263 ? -19.355 7.598 10.233 1.00 94.31 263 GLY A CA 1
ATOM 1986 C C . GLY A 1 263 ? -19.620 6.206 10.818 1.00 94.31 263 GLY A C 1
ATOM 1987 O O . GLY A 1 263 ? -20.559 6.048 11.592 1.00 94.31 263 GLY A O 1
ATOM 1988 N N . ASP A 1 264 ? -18.794 5.199 10.516 1.00 95.75 264 ASP A N 1
ATOM 1989 C CA . ASP A 1 264 ? -18.868 3.854 11.108 1.00 95.75 264 ASP A CA 1
ATOM 1990 C C . ASP A 1 264 ? -18.213 3.814 12.502 1.00 95.75 264 ASP A C 1
ATOM 1992 O O . ASP A 1 264 ? -17.306 3.022 12.785 1.00 95.75 264 ASP A O 1
ATOM 1996 N N . MET A 1 265 ? -18.671 4.696 13.394 1.00 96.81 265 MET A N 1
ATOM 1997 C CA . MET A 1 265 ? -18.028 4.969 14.682 1.00 96.81 265 MET A CA 1
ATOM 1998 C C . MET A 1 265 ? -17.984 3.759 15.618 1.00 96.81 265 MET A C 1
ATOM 2000 O O . MET A 1 265 ? -17.005 3.592 16.349 1.00 96.81 265 MET A O 1
ATOM 2004 N N . LEU A 1 266 ? -18.986 2.873 15.587 1.00 96.38 266 LEU A N 1
ATOM 2005 C CA . LEU A 1 266 ? -18.989 1.679 16.435 1.00 96.38 266 LEU A CA 1
ATOM 2006 C C . LEU A 1 266 ? -17.902 0.676 16.018 1.00 96.38 266 LEU A C 1
ATOM 2008 O O . LEU A 1 266 ? -17.181 0.158 16.872 1.00 96.38 266 LEU A O 1
ATOM 2012 N N . ARG A 1 267 ? -17.748 0.432 14.709 1.00 95.44 267 ARG A N 1
ATOM 2013 C CA . ARG A 1 267 ? -16.686 -0.433 14.164 1.00 95.44 267 ARG A CA 1
ATOM 2014 C C . ARG A 1 267 ? -15.309 0.195 14.345 1.00 95.44 267 ARG A C 1
ATOM 2016 O O . ARG A 1 267 ? -14.385 -0.508 14.745 1.00 95.44 267 ARG A O 1
ATOM 2023 N N . ALA A 1 268 ? -15.188 1.505 14.123 1.00 96.75 268 ALA A N 1
ATOM 2024 C CA . ALA A 1 268 ? -13.958 2.242 14.395 1.00 96.75 268 ALA A CA 1
ATOM 2025 C C . ALA A 1 268 ? -13.529 2.107 15.863 1.00 96.75 268 ALA A C 1
ATOM 2027 O O . ALA A 1 268 ? -12.383 1.765 16.139 1.00 96.75 268 ALA A O 1
ATOM 2028 N N . SER A 1 269 ? -14.460 2.298 16.803 1.00 97.31 269 SER A N 1
ATOM 2029 C CA . SER A 1 269 ? -14.186 2.187 18.240 1.00 97.31 269 SER A CA 1
ATOM 2030 C C . SER A 1 269 ? -13.786 0.766 18.643 1.00 97.31 269 SER A C 1
ATOM 2032 O O . SER A 1 269 ? -12.824 0.589 19.389 1.00 97.31 269 SER A O 1
ATOM 2034 N N . PHE A 1 270 ? -14.473 -0.256 18.112 1.00 96.25 270 PHE A N 1
ATOM 2035 C CA . PHE A 1 270 ? -14.098 -1.655 18.337 1.00 96.25 270 PHE A CA 1
ATOM 2036 C C . PHE A 1 270 ? -12.661 -1.918 17.881 1.00 96.25 270 PHE A C 1
ATOM 2038 O O . PHE A 1 270 ? -11.840 -2.424 18.647 1.00 96.25 270 PHE A O 1
ATOM 2045 N N . LEU A 1 271 ? -12.354 -1.539 16.639 1.00 95.69 271 LEU A N 1
ATOM 2046 C CA . LEU A 1 271 ? -11.055 -1.789 16.033 1.00 95.69 271 LEU A CA 1
ATOM 2047 C C . LEU A 1 271 ? -9.941 -1.001 16.727 1.00 95.69 271 LEU A C 1
ATOM 2049 O O . LEU A 1 271 ? -8.847 -1.527 16.903 1.00 95.69 271 LEU A O 1
ATOM 2053 N N . PHE A 1 272 ? -10.228 0.216 17.188 1.00 96.81 272 PHE A N 1
ATOM 2054 C CA . PHE A 1 272 ? -9.299 1.021 17.972 1.00 96.81 272 PHE A CA 1
ATOM 2055 C C . PHE A 1 272 ? -8.941 0.358 19.304 1.00 96.81 272 PHE A C 1
ATOM 2057 O O . PHE A 1 272 ? -7.760 0.237 19.623 1.00 96.81 272 PHE A O 1
ATOM 2064 N N . TYR A 1 273 ? -9.920 -0.125 20.071 1.00 95.88 273 TYR A N 1
ATOM 2065 C CA . TYR A 1 273 ? -9.633 -0.835 21.322 1.00 95.88 273 TYR A CA 1
ATOM 2066 C C . TYR A 1 273 ? -8.921 -2.167 21.072 1.00 95.88 273 TYR A C 1
ATOM 2068 O O . TYR A 1 273 ? -7.983 -2.504 21.794 1.00 95.88 273 TYR A O 1
ATOM 2076 N N . PHE A 1 274 ? -9.282 -2.891 20.010 1.00 95.19 274 PHE A N 1
ATOM 2077 C CA . PHE A 1 274 ? -8.573 -4.110 19.622 1.00 95.19 274 PHE A CA 1
ATOM 2078 C C . PHE A 1 274 ? -7.107 -3.808 19.273 1.00 95.19 274 PHE A C 1
ATOM 2080 O O . PHE A 1 274 ? -6.195 -4.448 19.798 1.00 95.19 274 PHE A O 1
ATOM 2087 N N . TRP A 1 275 ? -6.867 -2.768 18.470 1.00 95.25 275 TRP A N 1
ATOM 2088 C CA . TRP A 1 275 ? -5.537 -2.250 18.150 1.00 95.25 275 TRP A CA 1
ATOM 2089 C C . TRP A 1 275 ? -4.746 -1.869 19.408 1.00 95.25 275 TRP A C 1
ATOM 2091 O O . TRP A 1 275 ? -3.573 -2.230 19.533 1.00 95.25 275 TRP A O 1
ATOM 2101 N N . GLN A 1 276 ? -5.374 -1.191 20.375 1.00 94.44 276 GLN A N 1
ATOM 2102 C CA . GLN A 1 276 ? -4.717 -0.822 21.628 1.00 94.44 276 GLN A CA 1
ATOM 2103 C C . GLN A 1 276 ? -4.205 -2.044 22.390 1.00 94.44 276 GLN A C 1
ATOM 2105 O O . GLN A 1 276 ? -3.076 -1.993 22.875 1.00 94.44 276 GLN A O 1
ATOM 2110 N N . ILE A 1 277 ? -4.997 -3.120 22.481 1.00 94.25 277 ILE A N 1
ATOM 2111 C CA . ILE A 1 277 ? -4.587 -4.369 23.143 1.00 94.25 277 ILE A CA 1
ATOM 2112 C C . ILE A 1 277 ? -3.426 -5.006 22.380 1.00 94.25 277 ILE A C 1
ATOM 2114 O O . ILE A 1 277 ? -2.387 -5.320 22.965 1.00 94.25 277 ILE A O 1
ATOM 2118 N N . ARG A 1 278 ? -3.578 -5.158 21.058 1.00 92.38 278 ARG A N 1
ATOM 2119 C CA . ARG A 1 278 ? -2.609 -5.861 20.207 1.00 92.38 278 ARG A CA 1
ATOM 2120 C C . ARG A 1 278 ? -1.258 -5.160 20.125 1.00 92.38 278 ARG A C 1
ATOM 2122 O O . ARG A 1 278 ? -0.250 -5.839 19.992 1.00 92.38 278 ARG A O 1
ATOM 2129 N N . THR A 1 279 ? -1.211 -3.834 20.244 1.00 92.69 279 THR A N 1
ATOM 2130 C CA . THR A 1 279 ? 0.034 -3.052 20.127 1.00 92.69 279 THR A CA 1
ATOM 2131 C C . THR A 1 279 ? 0.805 -2.869 21.432 1.00 92.69 279 THR A C 1
ATOM 2133 O O . THR A 1 279 ? 1.953 -2.434 21.383 1.00 92.69 279 THR A O 1
ATOM 2136 N N . ILE A 1 280 ? 0.247 -3.205 22.601 1.00 91.31 280 ILE A N 1
ATOM 2137 C CA . ILE A 1 280 ? 0.981 -3.137 23.883 1.00 91.31 280 ILE A CA 1
ATOM 2138 C C . ILE A 1 280 ? 2.296 -3.931 23.857 1.00 91.31 280 ILE A C 1
ATOM 2140 O O . ILE A 1 280 ? 3.335 -3.344 24.173 1.00 91.31 280 ILE A O 1
ATOM 2144 N N . PRO A 1 281 ? 2.308 -5.229 23.485 1.00 90.31 281 PRO A N 1
ATOM 2145 C CA . PRO A 1 281 ? 3.548 -6.000 23.482 1.00 90.31 281 PRO A CA 1
ATOM 2146 C C . PRO A 1 281 ? 4.566 -5.467 22.465 1.00 90.31 281 PRO A C 1
ATOM 2148 O O . PRO A 1 281 ? 5.763 -5.447 22.753 1.00 90.31 281 PRO A O 1
ATOM 2151 N N . TRP A 1 282 ? 4.093 -4.956 21.324 1.00 88.56 282 TRP A N 1
ATOM 2152 C CA . TRP A 1 282 ? 4.931 -4.311 20.312 1.00 88.56 282 TRP A CA 1
ATOM 2153 C C . TRP A 1 282 ? 5.553 -3.013 20.818 1.00 88.56 282 TRP A C 1
ATOM 2155 O O . TRP A 1 282 ? 6.747 -2.816 20.665 1.00 88.56 282 TRP A O 1
ATOM 2165 N N . ALA A 1 283 ? 4.795 -2.151 21.492 1.00 87.12 283 ALA A N 1
ATOM 2166 C CA . ALA A 1 283 ? 5.329 -0.909 22.047 1.00 87.12 283 ALA A CA 1
ATOM 2167 C C . ALA A 1 283 ? 6.354 -1.139 23.174 1.00 87.12 283 ALA A C 1
ATOM 2169 O O . ALA A 1 283 ? 7.196 -0.277 23.413 1.00 87.12 283 ALA A O 1
ATOM 2170 N N . LYS A 1 284 ? 6.287 -2.284 23.870 1.00 85.38 284 LYS A N 1
ATOM 2171 C CA . LYS A 1 284 ? 7.220 -2.645 24.951 1.00 85.38 284 LYS A CA 1
ATOM 2172 C C . LYS A 1 284 ? 8.562 -3.186 24.443 1.00 85.38 284 LYS A C 1
ATOM 2174 O O . LYS A 1 284 ? 9.574 -2.964 25.101 1.00 85.38 284 LYS A O 1
ATOM 2179 N N . HIS A 1 285 ? 8.569 -3.918 23.327 1.00 82.25 285 HIS A N 1
ATOM 2180 C CA . HIS A 1 285 ? 9.771 -4.588 22.802 1.00 82.25 285 HIS A CA 1
ATOM 2181 C C . HIS A 1 285 ? 10.227 -4.125 21.421 1.00 82.25 285 HIS A C 1
ATOM 2183 O O . HIS A 1 285 ? 11.323 -4.487 21.002 1.00 82.25 285 HIS A O 1
ATOM 2189 N N . GLY A 1 286 ? 9.420 -3.330 20.730 1.00 67.31 286 GLY A N 1
ATOM 2190 C CA . GLY A 1 286 ? 9.873 -2.546 19.597 1.00 67.31 286 GLY A CA 1
ATOM 2191 C C . GLY A 1 286 ? 10.873 -1.482 20.042 1.00 67.31 286 GLY A C 1
ATOM 2192 O O . GLY A 1 286 ? 11.096 -1.238 21.234 1.00 67.31 286 GLY A O 1
ATOM 2193 N N . SER A 1 287 ? 11.485 -0.822 19.074 1.00 61.88 287 SER A N 1
ATOM 2194 C CA . SER A 1 287 ? 12.319 0.331 19.361 1.00 61.88 287 SER A CA 1
ATOM 2195 C C . SER A 1 287 ? 11.474 1.452 19.984 1.00 61.88 287 SER A C 1
ATOM 2197 O O . SER A 1 287 ? 10.420 1.847 19.480 1.00 61.88 287 SER A O 1
ATOM 2199 N N . ALA A 1 288 ? 11.951 2.008 21.100 1.00 56.53 288 ALA A N 1
ATOM 2200 C CA . ALA A 1 288 ? 11.259 3.098 21.791 1.00 56.53 288 ALA A CA 1
ATOM 2201 C C . ALA A 1 288 ? 11.056 4.336 20.888 1.00 56.53 288 ALA A C 1
ATOM 2203 O O . ALA A 1 288 ? 10.084 5.071 21.056 1.00 56.53 288 ALA A O 1
ATOM 2204 N N . SER A 1 289 ? 11.945 4.537 19.909 1.00 48.47 289 SER A N 1
ATOM 2205 C CA . SER A 1 289 ? 11.876 5.595 18.897 1.00 48.47 289 SER A CA 1
ATOM 2206 C C . SER A 1 289 ? 10.937 5.303 17.720 1.00 48.47 289 SER A C 1
ATOM 2208 O O . SER A 1 289 ? 10.645 6.236 16.979 1.00 48.47 289 SER A O 1
ATOM 2210 N N . SER A 1 290 ? 10.472 4.061 17.528 1.00 69.94 290 SER A N 1
ATOM 2211 C CA . SER A 1 290 ? 9.541 3.696 16.448 1.00 69.94 290 SER A CA 1
ATOM 2212 C C . SER A 1 290 ? 8.190 3.259 17.013 1.00 69.94 290 SER A C 1
ATOM 2214 O O . SER A 1 290 ? 7.275 4.072 17.082 1.00 69.94 290 SER A O 1
ATOM 2216 N N . GLU A 1 291 ? 8.041 2.027 17.501 1.00 78.38 291 GLU A N 1
ATOM 2217 C CA . GLU A 1 291 ? 6.739 1.428 17.816 1.00 78.38 291 GLU A CA 1
ATOM 2218 C C . GLU A 1 291 ? 6.064 2.083 19.029 1.00 78.38 291 GLU A C 1
ATOM 2220 O O . GLU A 1 291 ? 4.861 2.356 19.014 1.00 78.38 291 GLU A O 1
ATOM 2225 N N . GLY A 1 292 ? 6.830 2.383 20.083 1.00 78.94 292 GLY A N 1
ATOM 2226 C CA . GLY A 1 292 ? 6.306 3.066 21.271 1.00 78.94 292 GLY A CA 1
ATOM 2227 C C . GLY A 1 292 ? 5.855 4.501 20.971 1.00 78.94 292 GLY A C 1
ATOM 2228 O O . GLY A 1 292 ? 4.764 4.923 21.381 1.00 78.94 292 GLY A O 1
ATOM 2229 N N . ALA A 1 293 ? 6.665 5.237 20.205 1.00 75.19 293 ALA A N 1
ATOM 2230 C CA . ALA A 1 293 ? 6.357 6.591 19.755 1.00 75.19 293 ALA A CA 1
ATOM 2231 C C . ALA A 1 293 ? 5.156 6.608 18.795 1.00 75.19 293 ALA A C 1
ATOM 2233 O O . ALA A 1 293 ? 4.223 7.387 18.994 1.00 75.19 293 ALA A O 1
ATOM 2234 N N . LEU A 1 294 ? 5.122 5.694 17.822 1.00 81.06 294 LEU A N 1
ATOM 2235 C CA . LEU A 1 294 ? 4.035 5.540 16.858 1.00 81.06 294 LEU A CA 1
ATOM 2236 C C . LEU A 1 294 ? 2.714 5.204 17.550 1.00 81.06 294 LEU A C 1
ATOM 2238 O O . LEU A 1 294 ? 1.698 5.852 17.297 1.00 81.06 294 LEU A O 1
ATOM 2242 N N . ARG A 1 295 ? 2.719 4.251 18.492 1.00 88.38 295 ARG A N 1
ATOM 2243 C CA . ARG A 1 295 ? 1.530 3.925 19.290 1.00 88.38 295 ARG A CA 1
ATOM 2244 C C . ARG A 1 295 ? 1.033 5.147 20.062 1.00 88.38 295 ARG A C 1
ATOM 2246 O O . ARG A 1 295 ? -0.175 5.364 20.163 1.00 88.38 295 ARG A O 1
ATOM 2253 N N . SER A 1 296 ? 1.939 5.936 20.629 1.00 82.38 296 SER A N 1
ATOM 2254 C CA . SER A 1 296 ? 1.580 7.143 21.381 1.00 82.38 296 SER A CA 1
ATOM 2255 C C . SER A 1 296 ? 0.972 8.212 20.469 1.00 82.38 296 SER A C 1
ATOM 2257 O O . SER A 1 296 ? -0.083 8.756 20.791 1.00 82.38 296 SER A O 1
ATOM 2259 N N . ALA A 1 297 ? 1.567 8.442 19.297 1.00 80.62 297 ALA A N 1
ATOM 2260 C CA . ALA A 1 297 ? 1.069 9.380 18.294 1.00 80.62 297 ALA A CA 1
ATOM 2261 C C . ALA A 1 297 ? -0.316 8.982 17.753 1.00 80.62 297 ALA A C 1
ATOM 2263 O O . ALA A 1 297 ? -1.219 9.819 17.680 1.00 80.62 297 ALA A O 1
ATOM 2264 N N . ILE A 1 298 ? -0.522 7.696 17.444 1.00 84.94 298 ILE A N 1
ATOM 2265 C CA . ILE A 1 298 ? -1.827 7.184 17.002 1.00 84.94 298 ILE A CA 1
ATOM 2266 C C . ILE A 1 298 ? -2.870 7.354 18.110 1.00 84.94 298 ILE A C 1
ATOM 2268 O O . ILE A 1 298 ? -3.959 7.858 17.842 1.00 84.94 298 ILE A O 1
ATOM 2272 N N . ASN A 1 299 ? -2.547 7.003 19.362 1.00 88.25 299 ASN A N 1
ATOM 2273 C CA . ASN A 1 299 ? -3.471 7.208 20.482 1.00 88.25 299 ASN A CA 1
ATOM 2274 C C . ASN A 1 299 ? -3.839 8.680 20.666 1.00 88.25 299 ASN A C 1
ATOM 2276 O O . ASN A 1 299 ? -5.004 8.968 20.906 1.00 88.25 299 ASN A O 1
ATOM 2280 N N . ALA A 1 300 ? -2.882 9.600 20.539 1.00 82.50 300 ALA A N 1
ATOM 2281 C CA . ALA A 1 300 ? -3.138 11.032 20.664 1.00 82.50 300 ALA A CA 1
ATOM 2282 C C . ALA A 1 300 ? -4.019 11.581 19.529 1.00 82.50 300 ALA A C 1
ATOM 2284 O O . ALA A 1 300 ? -4.770 12.527 19.744 1.00 82.50 300 ALA A O 1
ATOM 2285 N N . THR A 1 301 ? -3.951 10.980 18.339 1.00 82.75 301 THR A N 1
ATOM 2286 C CA . THR A 1 301 ? -4.677 11.450 17.149 1.00 82.75 301 THR A CA 1
ATOM 2287 C C . THR A 1 301 ? -6.078 10.844 17.046 1.00 82.75 301 THR A C 1
ATOM 2289 O O . THR A 1 301 ? -7.053 11.551 16.813 1.00 82.75 301 THR A O 1
ATOM 2292 N N . ILE A 1 302 ? -6.187 9.526 17.225 1.00 90.62 302 ILE A N 1
ATOM 2293 C CA . ILE A 1 302 ? -7.423 8.757 17.014 1.00 90.62 302 ILE A CA 1
ATOM 2294 C C . ILE A 1 302 ? -8.210 8.583 18.320 1.00 90.62 302 ILE A C 1
ATOM 2296 O O . ILE A 1 302 ? -9.440 8.551 18.318 1.00 90.62 302 ILE A O 1
ATOM 2300 N N . GLY A 1 303 ? -7.509 8.487 19.451 1.00 92.44 303 GLY A N 1
ATOM 2301 C CA . GLY A 1 303 ? -8.112 8.190 20.747 1.00 92.44 303 GLY A CA 1
ATOM 2302 C C . GLY A 1 303 ? -9.113 9.238 21.230 1.00 92.44 303 GLY A C 1
ATOM 2303 O O . GLY A 1 303 ? -10.218 8.840 21.596 1.00 92.44 303 GLY A O 1
ATOM 2304 N N . PRO A 1 304 ? -8.789 10.548 21.241 1.00 93.25 304 PRO A N 1
ATOM 2305 C CA . PRO A 1 304 ? -9.709 11.572 21.727 1.00 93.25 304 PRO A CA 1
ATOM 2306 C C . PRO A 1 304 ? -11.084 11.561 21.043 1.00 93.25 304 PRO A C 1
ATOM 2308 O O . PRO A 1 304 ? -12.062 11.408 21.771 1.00 93.25 304 PRO A O 1
ATOM 2311 N N . PRO A 1 305 ? -11.213 11.625 19.701 1.00 93.81 305 PRO A N 1
ATOM 2312 C CA . PRO A 1 305 ? -12.533 11.638 19.066 1.00 93.81 305 PRO A CA 1
ATOM 2313 C C . PRO A 1 305 ? -13.327 10.341 19.290 1.00 93.81 305 PRO A C 1
ATOM 2315 O O . PRO A 1 305 ? -14.539 10.396 19.496 1.00 93.81 305 PRO A O 1
ATOM 2318 N N . ILE A 1 306 ? -12.669 9.173 19.309 1.00 96.19 306 ILE A N 1
ATOM 2319 C CA . ILE A 1 306 ? -13.338 7.898 19.616 1.00 96.19 306 ILE A CA 1
ATOM 2320 C C . ILE A 1 306 ? -13.840 7.881 21.056 1.00 96.19 306 ILE A C 1
ATOM 2322 O O . ILE A 1 306 ? -15.014 7.599 21.286 1.00 96.19 306 ILE A O 1
ATOM 2326 N N . ASN A 1 307 ? -12.970 8.198 22.018 1.00 94.25 307 ASN A N 1
ATOM 2327 C CA . ASN A 1 307 ? -13.302 8.164 23.439 1.00 94.25 307 ASN A CA 1
ATOM 2328 C C . ASN A 1 307 ? -14.326 9.242 23.804 1.00 94.25 307 ASN A C 1
ATOM 2330 O O . ASN A 1 307 ? -15.195 9.008 24.635 1.00 94.25 307 ASN A O 1
ATOM 2334 N N . GLU A 1 308 ? -14.282 10.413 23.177 1.00 94.38 308 GLU A N 1
ATOM 2335 C CA . GLU A 1 308 ? -15.310 11.429 23.363 1.00 94.38 308 GLU A CA 1
ATOM 2336 C C . GLU A 1 308 ? -16.684 10.914 22.915 1.00 94.38 308 GLU A C 1
ATOM 2338 O O . GLU A 1 308 ? -17.659 11.056 23.663 1.00 94.38 308 GLU A O 1
ATOM 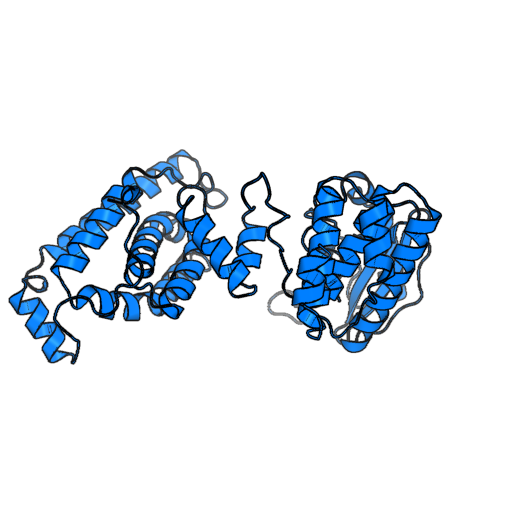2343 N N . TRP A 1 309 ? -16.746 10.270 21.744 1.00 96.50 309 TRP A N 1
ATOM 2344 C CA . TRP A 1 309 ? -17.974 9.729 21.166 1.00 96.50 309 TRP A CA 1
ATOM 2345 C C . TRP A 1 309 ? -18.522 8.529 21.944 1.00 96.50 309 TRP A C 1
ATOM 2347 O O . TRP A 1 309 ? -19.643 8.598 22.453 1.00 96.50 309 TRP A O 1
ATOM 2357 N N . ILE A 1 310 ? -17.753 7.440 22.076 1.00 96.25 310 ILE A N 1
ATOM 2358 C CA . ILE A 1 310 ? -18.243 6.188 22.682 1.00 96.25 310 ILE A CA 1
ATOM 2359 C C . ILE A 1 310 ? -18.621 6.403 24.142 1.00 96.25 310 ILE A C 1
ATOM 2361 O O . ILE A 1 310 ? -19.589 5.837 24.635 1.00 96.25 310 ILE A O 1
ATOM 2365 N N . ALA A 1 311 ? -17.896 7.282 24.825 1.00 94.06 311 ALA A N 1
ATOM 2366 C CA . ALA A 1 311 ? -18.078 7.508 26.240 1.00 94.06 311 ALA A CA 1
ATOM 2367 C C . ALA A 1 311 ? -19.205 8.522 26.540 1.00 94.06 311 ALA A C 1
ATOM 2369 O O . ALA A 1 311 ? -19.456 8.844 27.705 1.00 94.06 311 ALA A O 1
ATOM 2370 N N . SER A 1 312 ? -19.923 8.994 25.505 1.00 96.06 312 SER A N 1
ATOM 2371 C CA . SER A 1 312 ? -21.241 9.625 25.669 1.00 96.06 312 SER A CA 1
ATOM 2372 C C . SER A 1 312 ? -22.268 8.652 26.252 1.00 96.06 312 SER A C 1
ATOM 2374 O O . SER A 1 312 ? -23.083 9.072 27.072 1.00 96.06 312 SER A O 1
ATOM 2376 N N . ASP A 1 313 ? -22.150 7.361 25.927 1.00 95.31 313 ASP A N 1
ATOM 2377 C CA . ASP A 1 313 ? -22.939 6.270 26.488 1.00 95.31 313 ASP A CA 1
ATOM 2378 C C . ASP A 1 313 ? -22.015 5.329 27.273 1.00 95.31 313 ASP A C 1
ATOM 2380 O O . ASP A 1 313 ? -21.323 4.467 26.725 1.00 95.31 313 ASP A O 1
ATOM 2384 N N . ARG A 1 314 ? -21.987 5.519 28.593 1.00 92.75 314 ARG A N 1
ATOM 2385 C CA . ARG A 1 314 ? -21.128 4.757 29.505 1.00 92.75 314 ARG A CA 1
ATOM 2386 C C . ARG A 1 314 ? -21.332 3.249 29.368 1.00 92.75 314 ARG A C 1
ATOM 2388 O O . ARG A 1 314 ? -20.356 2.499 29.342 1.00 92.75 314 ARG A O 1
ATOM 2395 N N . ASP A 1 315 ? -22.579 2.800 29.326 1.00 92.50 315 ASP A N 1
ATOM 2396 C CA . ASP A 1 315 ? -22.880 1.372 29.347 1.00 92.50 315 ASP A CA 1
ATOM 2397 C C . ASP A 1 315 ? -22.538 0.741 27.995 1.00 92.50 315 ASP A C 1
ATOM 2399 O O . ASP A 1 315 ? -21.976 -0.357 27.956 1.00 92.50 315 ASP A O 1
ATOM 2403 N N . ALA A 1 316 ? -22.753 1.468 26.891 1.00 94.12 316 ALA A N 1
ATOM 2404 C CA . ALA A 1 316 ? -22.281 1.044 25.578 1.00 94.12 316 ALA A CA 1
ATOM 2405 C C . ALA A 1 316 ? -20.747 0.983 25.498 1.00 94.12 316 ALA A C 1
ATOM 2407 O O . ALA A 1 316 ? -20.216 0.023 24.939 1.00 94.12 316 ALA A O 1
ATOM 2408 N N . MET A 1 317 ? -20.025 1.943 26.090 1.00 94.56 317 MET A N 1
ATOM 2409 C CA . MET A 1 317 ? -18.559 1.910 26.174 1.00 94.56 317 MET A CA 1
ATOM 2410 C C . MET A 1 317 ? -18.064 0.672 26.929 1.00 94.56 317 MET A C 1
ATOM 2412 O O . MET A 1 317 ? -17.198 -0.049 26.429 1.00 94.56 317 MET A O 1
ATOM 2416 N N . ILE A 1 318 ? -18.627 0.402 28.111 1.00 93.31 318 ILE A N 1
ATOM 2417 C CA . ILE A 1 318 ? -18.264 -0.763 28.931 1.00 93.31 318 ILE A CA 1
ATOM 2418 C C . ILE A 1 318 ? -18.561 -2.058 28.169 1.00 93.31 318 ILE A C 1
ATOM 2420 O O . ILE A 1 318 ? -17.713 -2.950 28.109 1.00 93.31 318 ILE A O 1
ATOM 2424 N N . ALA A 1 319 ? -19.738 -2.153 27.547 1.00 93.44 319 ALA A N 1
ATOM 2425 C CA . ALA A 1 319 ? -20.126 -3.315 26.759 1.00 93.44 319 ALA A CA 1
ATOM 2426 C C . ALA A 1 319 ? -19.207 -3.523 25.545 1.00 93.44 319 ALA A C 1
ATOM 2428 O O . ALA A 1 319 ? -18.819 -4.656 25.259 1.00 93.44 319 ALA A O 1
ATOM 2429 N N . LEU A 1 320 ? -18.837 -2.450 24.841 1.00 94.88 320 LEU A N 1
ATOM 2430 C CA . LEU A 1 320 ? -17.940 -2.510 23.691 1.00 94.88 320 LEU A CA 1
ATOM 2431 C C . LEU A 1 320 ? -16.550 -3.000 24.095 1.00 94.88 320 LEU A C 1
ATOM 2433 O O . LEU A 1 320 ? -16.048 -3.954 23.509 1.00 94.88 320 LEU A O 1
ATOM 2437 N N . ALA A 1 321 ? -15.942 -2.380 25.104 1.00 93.88 321 ALA A N 1
ATOM 2438 C CA . ALA A 1 321 ? -14.612 -2.754 25.569 1.00 93.88 321 ALA A CA 1
ATOM 2439 C C . ALA A 1 321 ? -14.580 -4.191 26.120 1.00 93.88 321 ALA A C 1
ATOM 2441 O O . ALA A 1 321 ? -13.669 -4.950 25.794 1.00 93.88 321 ALA A O 1
ATOM 2442 N N . GLY A 1 322 ? -15.616 -4.611 26.857 1.00 93.00 322 GLY A N 1
ATOM 2443 C CA . GLY A 1 322 ? -15.765 -6.001 27.296 1.00 93.00 322 GLY A CA 1
ATOM 2444 C C . GLY A 1 322 ? -15.822 -6.992 26.127 1.00 93.00 322 GLY A C 1
ATOM 2445 O O . GLY A 1 322 ? -15.149 -8.024 26.160 1.00 93.00 322 GLY A O 1
ATOM 2446 N N . ARG A 1 323 ? -16.559 -6.661 25.056 1.00 93.06 323 ARG A N 1
ATOM 2447 C CA . ARG A 1 323 ? -16.595 -7.470 23.823 1.00 93.06 323 ARG A CA 1
ATOM 2448 C C . ARG A 1 323 ? -15.243 -7.518 23.125 1.00 93.06 323 ARG A C 1
ATOM 2450 O O . ARG A 1 323 ? -14.824 -8.591 22.712 1.00 93.06 323 ARG A O 1
ATOM 2457 N N . VAL A 1 324 ? -14.543 -6.390 23.024 1.00 95.00 324 VAL A N 1
ATOM 2458 C CA . VAL A 1 324 ? -13.211 -6.324 22.407 1.00 95.00 324 VAL A CA 1
ATOM 2459 C C . VAL A 1 324 ? -12.215 -7.213 23.153 1.00 95.00 324 VAL A C 1
ATOM 2461 O O . VAL A 1 324 ? -11.497 -7.978 22.517 1.00 95.00 324 VAL A O 1
ATOM 2464 N N . ILE A 1 325 ? -12.201 -7.167 24.490 1.00 93.06 325 ILE A N 1
ATOM 2465 C CA . ILE A 1 325 ? -11.338 -8.025 25.319 1.00 93.06 325 ILE A CA 1
ATOM 2466 C C . ILE A 1 325 ? -11.678 -9.507 25.097 1.00 93.06 325 ILE A C 1
ATOM 2468 O O . ILE A 1 325 ? -10.784 -10.329 24.888 1.00 93.06 325 ILE A O 1
ATOM 2472 N N . ALA A 1 326 ? -12.968 -9.858 25.100 1.00 92.00 326 ALA A N 1
ATOM 2473 C CA . ALA A 1 326 ? -13.410 -11.229 24.855 1.00 92.00 326 ALA A CA 1
ATOM 2474 C C . ALA A 1 326 ? -13.024 -11.723 23.448 1.00 92.00 326 ALA A C 1
ATOM 2476 O O . ALA A 1 326 ? -12.539 -12.849 23.305 1.00 92.00 326 ALA A O 1
ATOM 2477 N N . PHE A 1 327 ? -13.193 -10.873 22.431 1.00 92.31 327 PHE A N 1
ATOM 2478 C CA . PHE A 1 327 ? -12.809 -11.145 21.050 1.00 92.31 327 PHE A CA 1
ATOM 2479 C C . PHE A 1 327 ? -11.293 -11.324 20.902 1.00 92.31 327 PHE A C 1
ATOM 2481 O O . PHE A 1 327 ? -10.837 -12.307 20.321 1.00 92.31 327 PHE A O 1
ATOM 2488 N N . GLU A 1 328 ? -10.493 -10.421 21.470 1.00 92.81 328 GLU A N 1
ATOM 2489 C CA . GLU A 1 328 ? -9.030 -10.480 21.391 1.00 92.81 328 GLU A CA 1
ATOM 2490 C C . GLU A 1 328 ? -8.470 -11.759 22.012 1.00 92.81 328 GLU A C 1
ATOM 2492 O O . GLU A 1 328 ? -7.547 -12.363 21.459 1.00 92.81 328 GLU A O 1
ATOM 2497 N N . ARG A 1 329 ? -9.080 -12.231 23.103 1.00 90.38 329 ARG A N 1
ATOM 2498 C CA . ARG A 1 329 ? -8.666 -13.465 23.772 1.00 90.38 329 ARG A CA 1
ATOM 2499 C C . ARG A 1 329 ? -8.868 -14.714 22.909 1.00 90.38 329 ARG A C 1
ATOM 2501 O O . ARG A 1 329 ? -8.082 -15.652 23.037 1.00 90.38 329 ARG A O 1
ATOM 2508 N N . ARG A 1 330 ? -9.912 -14.749 22.068 1.00 89.19 330 ARG A N 1
ATOM 2509 C CA . ARG A 1 330 ? -10.205 -15.886 21.169 1.00 89.19 330 ARG A CA 1
ATOM 2510 C C . ARG A 1 330 ? -9.501 -15.790 19.818 1.00 89.19 330 ARG A C 1
ATOM 2512 O O . ARG A 1 330 ? -9.255 -16.820 19.201 1.00 89.19 330 ARG A O 1
ATOM 2519 N N . ALA A 1 331 ? -9.197 -14.580 19.359 1.00 86.31 331 ALA A N 1
ATOM 2520 C CA . ALA A 1 331 ? -8.558 -14.371 18.072 1.00 86.31 331 ALA A CA 1
ATOM 2521 C C . ALA A 1 331 ? -7.082 -14.825 18.119 1.00 86.31 331 ALA A C 1
ATOM 2523 O O . ALA A 1 331 ? -6.351 -14.425 19.041 1.00 86.31 331 ALA A O 1
ATOM 2524 N N . PRO A 1 332 ? -6.609 -15.618 17.134 1.00 85.06 332 PRO A N 1
ATOM 2525 C CA . PRO A 1 332 ? -5.198 -15.968 17.017 1.00 85.06 332 PRO A CA 1
ATOM 2526 C C . PRO A 1 332 ? -4.295 -14.729 17.047 1.00 85.06 332 PRO A C 1
ATOM 2528 O O . PRO A 1 332 ? -4.718 -13.611 16.743 1.00 85.06 332 PRO A O 1
ATOM 2531 N N . LEU A 1 333 ? -3.060 -14.911 17.508 1.00 84.56 333 LEU A N 1
ATOM 2532 C CA . LEU A 1 333 ? -2.053 -13.857 17.454 1.00 84.56 333 LEU A CA 1
ATOM 2533 C C . LEU A 1 333 ? -1.482 -13.793 16.044 1.00 84.56 333 LEU A C 1
ATOM 2535 O O . LEU A 1 333 ? -1.207 -14.836 15.449 1.00 84.56 333 LEU A O 1
ATOM 2539 N N . TYR A 1 334 ? -1.221 -12.575 15.580 1.00 85.38 334 TYR A N 1
ATOM 2540 C CA . TYR A 1 334 ? -0.383 -12.360 14.412 1.00 85.38 334 TYR A CA 1
ATOM 2541 C C . TYR A 1 334 ? 0.957 -13.108 14.595 1.00 85.38 334 TYR A C 1
ATOM 2543 O O . TYR A 1 334 ? 1.559 -13.008 15.672 1.00 85.38 334 TYR A O 1
ATOM 2551 N N . PRO A 1 335 ? 1.415 -13.890 13.598 1.00 83.25 335 PRO A N 1
ATOM 2552 C CA . PRO A 1 335 ? 2.559 -14.789 13.761 1.00 83.25 335 PRO A CA 1
ATOM 2553 C C . PRO A 1 335 ? 3.905 -14.061 13.881 1.00 83.25 335 PRO A C 1
ATOM 2555 O O . PRO A 1 335 ? 4.859 -14.632 14.418 1.00 83.25 335 PRO A O 1
ATOM 2558 N N . GLY A 1 336 ? 3.999 -12.822 13.390 1.00 84.62 336 GLY A N 1
ATOM 2559 C CA . GLY A 1 336 ? 5.209 -12.012 13.489 1.00 84.62 336 GLY A CA 1
ATOM 2560 C C . GLY A 1 336 ? 5.441 -11.423 14.884 1.00 84.62 336 GLY A C 1
ATOM 2561 O O . GLY A 1 336 ? 4.559 -11.394 15.746 1.00 84.62 336 GLY A O 1
ATOM 2562 N N . ARG A 1 337 ? 6.671 -10.957 15.107 1.00 87.88 337 ARG A N 1
ATOM 2563 C CA . ARG A 1 337 ? 7.127 -10.293 16.337 1.00 87.88 337 ARG A CA 1
ATOM 2564 C C . ARG A 1 337 ? 8.318 -9.377 16.026 1.00 87.88 337 ARG A C 1
ATOM 2566 O O . ARG A 1 337 ? 8.964 -9.613 15.008 1.00 87.88 337 ARG A O 1
ATOM 2573 N N . PRO A 1 338 ? 8.646 -8.399 16.890 1.00 84.69 338 PRO A N 1
ATOM 2574 C CA . PRO A 1 338 ? 9.831 -7.564 16.707 1.00 84.69 338 PRO A CA 1
ATOM 2575 C C . PRO A 1 338 ? 11.126 -8.381 16.585 1.00 84.69 338 PRO A C 1
ATOM 2577 O O . PRO A 1 338 ? 11.289 -9.414 17.252 1.00 84.69 338 PRO A O 1
ATOM 2580 N N . ASP A 1 339 ? 12.053 -7.891 15.763 1.00 82.38 339 ASP A N 1
ATOM 2581 C CA . ASP A 1 339 ? 13.343 -8.535 15.519 1.00 82.38 339 ASP A CA 1
ATOM 2582 C C . ASP A 1 339 ? 14.148 -8.724 16.810 1.00 82.38 339 ASP A C 1
ATOM 2584 O O . ASP A 1 339 ? 14.148 -7.892 17.718 1.00 82.38 339 ASP A O 1
ATOM 2588 N N . GLY A 1 340 ? 14.842 -9.859 16.907 1.00 83.88 340 GLY A N 1
ATOM 2589 C CA . GLY A 1 340 ? 15.667 -10.196 18.070 1.00 83.88 340 GLY A CA 1
ATOM 2590 C C . GLY A 1 340 ? 14.891 -10.660 19.310 1.00 83.88 340 GLY A C 1
ATOM 2591 O O . GLY A 1 340 ? 15.513 -11.064 20.293 1.00 83.88 340 GLY A O 1
ATOM 2592 N N . ILE A 1 341 ? 13.553 -10.680 19.283 1.00 88.44 341 ILE A N 1
ATOM 2593 C CA . ILE A 1 341 ? 12.740 -11.201 20.390 1.00 88.44 341 ILE A CA 1
ATOM 2594 C C . ILE A 1 341 ? 12.542 -12.714 20.242 1.00 88.44 341 ILE A C 1
ATOM 2596 O O . ILE A 1 341 ? 12.174 -13.218 19.178 1.00 88.44 341 ILE A O 1
ATOM 2600 N N . SER A 1 342 ? 12.772 -13.472 21.319 1.00 89.19 342 SER A N 1
ATOM 2601 C CA . SER A 1 342 ? 12.512 -14.917 21.338 1.00 89.19 342 SER A CA 1
ATOM 2602 C C . SER A 1 342 ? 11.012 -15.222 21.415 1.00 89.19 342 SER A C 1
ATOM 2604 O O . SER A 1 342 ? 10.229 -14.425 21.932 1.00 89.19 342 SER A O 1
ATOM 2606 N N . ALA A 1 343 ? 10.599 -16.403 20.945 1.00 89.44 343 ALA A N 1
ATOM 2607 C CA . ALA A 1 343 ? 9.197 -16.833 21.008 1.00 89.44 343 ALA A CA 1
ATOM 2608 C C . ALA A 1 343 ? 8.651 -16.860 22.448 1.00 89.44 343 ALA A C 1
ATOM 2610 O O . ALA A 1 343 ? 7.526 -16.437 22.694 1.00 89.44 343 ALA A O 1
ATOM 2611 N N . GLU A 1 344 ? 9.467 -17.313 23.402 1.00 92.75 344 GLU A N 1
ATOM 2612 C CA . GLU A 1 344 ? 9.115 -17.361 24.824 1.00 92.75 344 GLU A CA 1
ATOM 2613 C C . GLU A 1 344 ? 8.921 -15.958 25.414 1.00 92.75 344 GLU A C 1
ATOM 2615 O O . GLU A 1 344 ? 7.905 -15.685 26.056 1.00 92.75 344 GLU A O 1
ATOM 2620 N N . THR A 1 345 ? 9.858 -15.040 25.141 1.00 91.62 345 THR A N 1
ATOM 2621 C CA . THR A 1 345 ? 9.745 -13.641 25.583 1.00 91.62 345 THR A CA 1
ATOM 2622 C C . THR A 1 345 ? 8.502 -12.994 24.989 1.00 91.62 345 THR A C 1
ATOM 2624 O O . THR A 1 345 ? 7.766 -12.313 25.701 1.00 91.62 345 THR A O 1
ATOM 2627 N N . TRP A 1 346 ? 8.235 -13.251 23.707 1.00 91.50 346 TRP A N 1
ATOM 2628 C CA . TRP A 1 346 ? 7.052 -12.747 23.024 1.00 91.50 346 TRP A CA 1
ATOM 2629 C C . TRP A 1 346 ? 5.758 -13.232 23.679 1.00 91.50 346 TRP A C 1
ATOM 2631 O O . TRP A 1 346 ? 4.911 -12.418 24.041 1.00 91.50 346 TRP A O 1
ATOM 2641 N N . ALA A 1 347 ? 5.635 -14.542 23.910 1.00 91.00 347 ALA A N 1
ATOM 2642 C CA . ALA A 1 347 ? 4.459 -15.134 24.540 1.00 91.00 347 ALA A CA 1
ATOM 2643 C C . ALA A 1 347 ? 4.201 -14.557 25.941 1.00 91.00 347 ALA A C 1
ATOM 2645 O O . ALA A 1 347 ? 3.064 -14.201 26.263 1.00 91.00 347 ALA A O 1
ATOM 2646 N N . ARG A 1 348 ? 5.255 -14.401 26.755 1.00 92.81 348 ARG A N 1
ATOM 2647 C CA . ARG A 1 348 ? 5.152 -13.778 28.081 1.00 92.81 348 ARG A CA 1
ATOM 2648 C C . ARG A 1 348 ? 4.668 -12.334 27.984 1.00 92.81 348 ARG A C 1
ATOM 2650 O O . ARG A 1 348 ? 3.730 -11.962 28.683 1.00 92.81 348 ARG A O 1
ATOM 2657 N N . THR A 1 349 ? 5.262 -11.527 27.109 1.00 90.88 349 THR A N 1
ATOM 2658 C CA . THR A 1 349 ? 4.903 -10.109 27.011 1.00 90.88 349 THR A CA 1
ATOM 2659 C C . THR A 1 349 ? 3.498 -9.895 26.454 1.00 90.88 349 THR A C 1
ATOM 2661 O O . THR A 1 349 ? 2.797 -8.985 26.896 1.00 90.88 349 THR A O 1
ATOM 2664 N N . VAL A 1 350 ? 3.041 -10.754 25.542 1.00 91.81 350 VAL A N 1
ATOM 2665 C CA . VAL A 1 350 ? 1.639 -10.762 25.107 1.00 91.81 350 VAL A CA 1
ATOM 2666 C C . VAL A 1 350 ? 0.706 -11.048 26.290 1.00 91.81 350 VAL A C 1
ATOM 2668 O O . VAL A 1 350 ? -0.277 -10.331 26.474 1.00 91.81 350 VAL A O 1
ATOM 2671 N N . ALA A 1 351 ? 1.013 -12.055 27.115 1.00 91.94 351 ALA A N 1
ATOM 2672 C CA . ALA A 1 351 ? 0.201 -12.389 28.286 1.00 91.94 351 ALA A CA 1
ATOM 2673 C C . ALA A 1 351 ? 0.160 -11.242 29.314 1.00 91.94 351 ALA A C 1
ATOM 2675 O O . ALA A 1 351 ? -0.917 -10.882 29.790 1.00 91.94 351 ALA A O 1
ATOM 2676 N N . GLU A 1 352 ? 1.309 -10.625 29.602 1.00 91.88 352 GLU A N 1
ATOM 2677 C CA . GLU A 1 352 ? 1.404 -9.447 30.473 1.00 91.88 352 GLU A CA 1
ATOM 2678 C C . GLU A 1 352 ? 0.598 -8.263 29.922 1.00 91.88 352 GLU A C 1
ATOM 2680 O O . GLU A 1 352 ? -0.137 -7.620 30.668 1.00 91.88 352 GLU A O 1
ATOM 2685 N N . GLY A 1 353 ? 0.699 -7.988 28.617 1.00 90.50 353 GLY A N 1
ATOM 2686 C CA . GLY A 1 353 ? -0.026 -6.897 27.968 1.00 90.50 353 GLY A CA 1
ATOM 2687 C C . GLY A 1 353 ? -1.544 -7.072 28.033 1.00 90.50 353 GLY A C 1
ATOM 2688 O O . GLY A 1 353 ? -2.258 -6.125 28.362 1.00 90.50 353 GLY A O 1
ATOM 2689 N N . ARG A 1 354 ? -2.033 -8.297 27.796 1.00 92.06 354 ARG A N 1
ATOM 2690 C CA . ARG A 1 354 ? -3.455 -8.651 27.939 1.00 92.06 354 ARG A CA 1
ATOM 2691 C C . ARG A 1 354 ? -3.946 -8.452 29.371 1.00 92.06 354 ARG A C 1
ATOM 2693 O O . ARG A 1 354 ? -4.959 -7.788 29.581 1.00 92.06 354 ARG A O 1
ATOM 2700 N N . ALA A 1 355 ? -3.204 -8.977 30.347 1.00 91.25 355 ALA A N 1
ATOM 2701 C CA . ALA A 1 355 ? -3.555 -8.854 31.759 1.00 91.25 355 ALA A CA 1
ATOM 2702 C C . ALA A 1 355 ? -3.582 -7.387 32.216 1.00 91.25 355 ALA A C 1
ATOM 2704 O O . ALA A 1 355 ? -4.526 -6.970 32.887 1.00 91.25 355 ALA A O 1
ATOM 2705 N N . ALA A 1 356 ? -2.587 -6.592 31.807 1.00 89.12 356 ALA A N 1
ATOM 2706 C CA . ALA A 1 356 ? -2.507 -5.174 32.136 1.00 89.12 356 ALA A CA 1
ATOM 2707 C C . ALA A 1 356 ? -3.669 -4.371 31.532 1.00 89.12 356 ALA A C 1
ATOM 2709 O O . ALA A 1 356 ? -4.246 -3.528 32.218 1.00 89.12 356 ALA A O 1
ATOM 2710 N N . TYR A 1 357 ? -4.053 -4.645 30.279 1.00 90.19 357 TYR A N 1
ATOM 2711 C CA . TYR A 1 357 ? -5.192 -3.966 29.657 1.00 90.19 357 TYR A CA 1
ATOM 2712 C C . TYR A 1 357 ? -6.514 -4.324 30.344 1.00 90.19 357 TYR A C 1
ATOM 2714 O O . TYR A 1 357 ? -7.304 -3.438 30.662 1.00 90.19 357 TYR A O 1
ATOM 2722 N N . GLU A 1 358 ? -6.748 -5.608 30.628 1.00 91.06 358 GLU A N 1
ATOM 2723 C CA . GLU A 1 358 ? -7.957 -6.059 31.325 1.00 91.06 358 GLU A CA 1
ATOM 2724 C C . GLU A 1 358 ? -8.041 -5.499 32.753 1.00 91.06 358 GLU A C 1
ATOM 2726 O O . GLU A 1 358 ? -9.121 -5.129 33.221 1.00 91.06 358 GLU A O 1
ATOM 2731 N N . GLN A 1 359 ? -6.914 -5.424 33.463 1.00 91.00 359 GLN A N 1
ATOM 2732 C CA . GLN A 1 359 ? -6.849 -4.785 34.774 1.00 91.00 359 GLN A CA 1
ATOM 2733 C C . GLN A 1 359 ? -7.154 -3.286 34.675 1.00 91.00 359 GLN A C 1
ATOM 2735 O O . GLN A 1 359 ? -8.049 -2.814 35.372 1.00 91.00 359 GLN A O 1
ATOM 2740 N N . GLY A 1 360 ? -6.483 -2.557 33.777 1.00 87.38 360 GLY A N 1
ATOM 2741 C CA . GLY A 1 360 ? -6.709 -1.123 33.590 1.00 87.38 360 GLY A CA 1
ATOM 2742 C C . GLY A 1 360 ? -8.150 -0.801 33.184 1.00 87.38 360 GLY A C 1
ATOM 2743 O O . GLY A 1 360 ? -8.731 0.162 33.678 1.00 87.38 360 GLY A O 1
ATOM 2744 N N . PHE A 1 361 ? -8.771 -1.641 32.350 1.00 88.69 361 PHE A N 1
ATOM 2745 C CA . PHE A 1 361 ? -10.187 -1.515 32.006 1.00 88.69 361 PHE A CA 1
ATOM 2746 C C . PHE A 1 361 ? -11.103 -1.718 33.220 1.00 88.69 361 PHE A C 1
ATOM 2748 O O . PHE A 1 361 ? -12.027 -0.927 33.439 1.00 88.69 361 PHE A O 1
ATOM 2755 N N . ARG A 1 362 ? -10.850 -2.751 34.034 1.00 88.06 362 ARG A N 1
ATOM 2756 C CA . ARG A 1 362 ? -11.611 -2.985 35.270 1.00 88.06 362 ARG A CA 1
ATOM 2757 C C . ARG A 1 362 ? -11.487 -1.804 36.222 1.00 88.06 362 ARG A C 1
ATOM 2759 O O . ARG A 1 362 ? -12.508 -1.295 36.657 1.00 88.06 362 ARG A O 1
ATOM 2766 N N . GLU A 1 363 ? -10.274 -1.323 36.471 1.00 86.81 363 GLU A N 1
ATOM 2767 C CA . GLU A 1 363 ? -10.024 -0.168 37.340 1.00 86.81 363 GLU A CA 1
ATOM 2768 C C . GLU A 1 363 ? -10.717 1.100 36.824 1.00 86.81 363 GLU A C 1
ATOM 2770 O O . GLU A 1 363 ? -11.392 1.793 37.589 1.00 86.81 363 GLU A O 1
ATOM 2775 N N . ALA A 1 364 ? -10.621 1.376 35.519 1.00 82.31 364 ALA A N 1
ATOM 2776 C CA . ALA A 1 364 ? -11.269 2.529 34.906 1.00 82.31 364 ALA A CA 1
ATOM 2777 C C . ALA A 1 364 ? -12.792 2.482 35.083 1.00 82.31 364 ALA A C 1
ATOM 2779 O O . ALA A 1 364 ? -13.397 3.501 35.410 1.00 82.31 364 ALA A O 1
ATOM 2780 N N . THR A 1 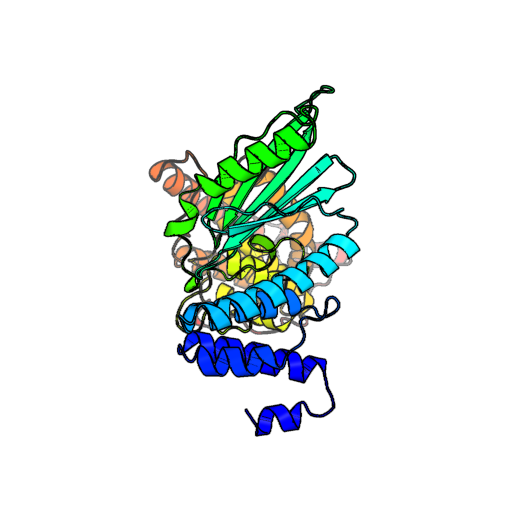365 ? -13.409 1.308 34.922 1.00 83.00 365 THR A N 1
ATOM 2781 C CA . THR A 1 365 ? -14.873 1.138 34.928 1.00 83.00 365 THR A CA 1
ATOM 2782 C C . THR A 1 365 ? -15.476 0.862 36.306 1.00 83.00 365 THR A C 1
ATOM 2784 O O . THR A 1 365 ? -16.668 1.112 36.499 1.00 83.00 365 THR A O 1
ATOM 2787 N N . SER A 1 366 ? -14.674 0.405 37.272 1.00 80.50 366 SER A N 1
ATOM 2788 C CA . SER A 1 366 ? -15.076 0.207 38.670 1.00 80.50 366 SER A CA 1
ATOM 2789 C C . SER A 1 366 ? -14.775 1.407 39.570 1.00 80.50 366 SER A C 1
ATOM 2791 O O . SER A 1 366 ? -15.122 1.379 40.749 1.00 80.50 366 SER A O 1
ATOM 2793 N N . SER A 1 367 ? -14.091 2.433 39.056 1.00 77.12 367 SER A N 1
ATOM 2794 C CA . SER A 1 367 ? -13.750 3.630 39.825 1.00 77.12 367 SER A CA 1
ATOM 2795 C C . SER A 1 367 ? -14.985 4.437 40.232 1.00 77.12 367 SER A C 1
ATOM 2797 O O . SER A 1 367 ? -15.993 4.485 39.527 1.00 77.12 367 SER A O 1
ATOM 2799 N N . ASP A 1 368 ? -14.864 5.173 41.334 1.00 70.75 368 ASP A N 1
ATOM 2800 C CA . ASP A 1 368 ? -15.859 6.152 41.770 1.00 70.75 368 ASP A CA 1
ATOM 2801 C C . ASP A 1 368 ? -16.188 7.174 40.670 1.00 70.75 368 ASP A C 1
ATOM 2803 O O . ASP A 1 368 ? -17.348 7.518 40.464 1.00 70.75 368 ASP A O 1
ATOM 2807 N N . SER A 1 369 ? -15.183 7.642 39.923 1.00 67.81 369 SER A N 1
ATOM 2808 C CA . SER A 1 369 ? -15.362 8.521 38.755 1.00 67.81 369 SER A CA 1
ATOM 2809 C C . SER A 1 369 ? -16.178 7.882 37.632 1.00 67.81 369 SER A C 1
ATOM 2811 O O . SER A 1 369 ? -16.843 8.592 36.884 1.00 67.81 369 SER A O 1
ATOM 2813 N N . ALA A 1 370 ? -16.167 6.553 37.539 1.00 73.69 370 ALA A N 1
ATOM 2814 C CA . ALA A 1 370 ? -16.973 5.795 36.600 1.00 73.69 370 ALA A CA 1
ATOM 2815 C C . ALA A 1 370 ? -18.352 5.408 37.143 1.00 73.69 370 ALA A C 1
ATOM 2817 O O . ALA A 1 370 ? -19.087 4.714 36.444 1.00 73.69 370 ALA A O 1
ATOM 2818 N N . ALA A 1 371 ? -18.763 5.862 38.332 1.00 82.81 371 ALA A N 1
ATOM 2819 C CA . ALA A 1 371 ? -20.162 5.770 38.741 1.00 82.81 371 ALA A CA 1
ATOM 2820 C C . ALA A 1 371 ? -21.036 6.620 37.800 1.00 82.81 371 ALA A C 1
ATOM 2822 O O . ALA A 1 371 ? -20.686 7.761 37.502 1.00 82.81 371 ALA A O 1
ATOM 2823 N N . ALA A 1 372 ? -22.185 6.096 37.353 1.00 80.38 372 ALA A N 1
ATOM 2824 C CA . ALA A 1 372 ? -22.998 6.714 36.294 1.00 80.38 372 ALA A CA 1
ATOM 2825 C C . ALA A 1 372 ? -23.332 8.201 36.542 1.00 80.38 372 ALA A C 1
ATOM 2827 O O . ALA A 1 372 ? -23.234 9.014 35.625 1.00 80.38 372 ALA A O 1
ATOM 2828 N N . GLY A 1 373 ? -23.652 8.575 37.788 1.00 82.06 373 GLY A N 1
ATOM 2829 C CA . GLY A 1 373 ? -23.901 9.973 38.162 1.00 82.06 373 GLY A CA 1
ATOM 2830 C C . GLY A 1 373 ? -22.658 10.860 38.038 1.00 82.06 373 GLY A C 1
ATOM 2831 O O . GLY A 1 373 ? -22.698 11.890 37.371 1.00 82.06 373 GLY A O 1
ATOM 2832 N N . LYS A 1 374 ? -21.522 10.426 38.601 1.00 86.00 374 LYS A N 1
ATOM 2833 C CA . LYS A 1 374 ? -20.246 11.161 38.536 1.00 86.00 374 LYS A CA 1
ATOM 2834 C C . LYS A 1 374 ? -19.722 11.267 37.099 1.00 86.00 374 LYS A C 1
ATOM 2836 O O . LYS A 1 374 ? -19.201 12.313 36.723 1.00 86.00 374 LYS A O 1
ATOM 2841 N N . TRP A 1 375 ? -19.918 10.228 36.289 1.00 87.56 375 TRP A N 1
ATOM 2842 C CA . TRP A 1 375 ? -19.602 10.219 34.862 1.00 87.56 375 TRP A CA 1
ATOM 2843 C C . TRP A 1 375 ? -20.384 11.298 34.104 1.00 87.56 375 TRP A C 1
ATOM 2845 O O . TRP A 1 375 ? -19.795 12.145 33.429 1.00 87.56 375 TRP A O 1
ATOM 2855 N N . ALA A 1 376 ? -21.711 11.313 34.273 1.00 89.12 376 ALA A N 1
ATOM 2856 C CA . ALA A 1 376 ? -22.584 12.304 33.653 1.00 89.12 376 ALA A CA 1
ATOM 2857 C C . ALA A 1 376 ? -22.228 13.735 34.093 1.00 89.12 376 ALA A C 1
ATOM 2859 O O . ALA A 1 376 ? -22.131 14.632 33.256 1.00 89.12 376 ALA A O 1
ATOM 2860 N N . GLU A 1 377 ? -21.961 13.943 35.387 1.00 91.00 377 GLU A N 1
ATOM 2861 C CA . GLU A 1 377 ? -21.523 15.234 35.927 1.00 91.00 377 GLU A CA 1
ATOM 2862 C C . GLU A 1 377 ? -20.185 15.699 35.341 1.00 91.00 377 GLU A C 1
ATOM 2864 O O . GLU A 1 377 ? -20.045 16.867 34.980 1.00 91.00 377 GLU A O 1
ATOM 2869 N N . GLN A 1 378 ? -19.187 14.814 35.249 1.00 89.25 378 GLN A N 1
ATOM 2870 C CA . GLN A 1 378 ? -17.878 15.146 34.683 1.00 89.25 378 GLN A CA 1
ATOM 2871 C C . GLN A 1 378 ? -17.989 15.516 33.207 1.00 89.25 378 GLN A C 1
ATOM 2873 O O . GLN A 1 378 ? -17.377 16.491 32.772 1.00 89.25 378 GLN A O 1
ATOM 2878 N N . ARG A 1 379 ? -18.792 14.782 32.434 1.00 92.62 379 ARG A N 1
ATOM 2879 C CA . ARG A 1 379 ? -19.023 15.107 31.024 1.00 92.62 379 ARG A CA 1
ATOM 2880 C C . ARG A 1 379 ? -19.727 16.449 30.870 1.00 92.62 379 ARG A C 1
ATOM 2882 O O . ARG A 1 379 ? -19.227 17.297 30.136 1.00 92.62 379 ARG A O 1
ATOM 2889 N N . ALA A 1 380 ? -20.782 16.696 31.646 1.00 92.69 380 ALA A N 1
ATOM 2890 C CA . ALA A 1 380 ? -21.483 17.979 31.649 1.00 92.69 380 ALA A CA 1
ATOM 2891 C C . ALA A 1 380 ? -20.554 19.157 32.001 1.00 92.69 380 ALA A C 1
ATOM 2893 O O . ALA A 1 380 ? -20.565 20.173 31.309 1.00 92.69 380 ALA A O 1
ATOM 2894 N N . LYS A 1 381 ? -19.695 19.010 33.023 1.00 94.00 381 LYS A N 1
ATOM 2895 C CA . LYS A 1 381 ? -18.702 20.031 33.416 1.00 94.00 381 LYS A CA 1
ATOM 2896 C C . LYS A 1 381 ? -17.700 20.364 32.308 1.00 94.00 381 LYS A C 1
ATOM 2898 O O . LYS A 1 381 ? -17.226 21.492 32.253 1.00 94.00 381 LYS A O 1
ATOM 2903 N N . ASN A 1 382 ? -17.394 19.403 31.440 1.00 92.12 382 ASN A N 1
ATOM 2904 C CA . ASN A 1 382 ? -16.454 19.564 30.330 1.00 92.12 382 ASN A CA 1
ATOM 2905 C C . ASN A 1 382 ? -17.141 19.907 28.996 1.00 92.12 382 ASN A C 1
ATOM 2907 O O . ASN A 1 382 ? -16.486 19.899 27.959 1.00 92.12 382 ASN A O 1
ATOM 2911 N N . GLY A 1 383 ? -18.453 20.178 28.994 1.00 93.94 383 GLY A N 1
ATOM 2912 C CA . GLY A 1 383 ? -19.204 20.449 27.764 1.00 93.94 383 GLY A CA 1
ATOM 2913 C C . GLY A 1 383 ? -19.344 19.233 26.841 1.00 93.94 383 GLY A C 1
ATOM 2914 O O . GLY A 1 383 ? -19.631 19.393 25.659 1.00 93.94 383 GLY A O 1
ATOM 2915 N N . LEU A 1 384 ? -19.145 18.021 27.367 1.00 94.00 384 LEU A N 1
ATOM 2916 C CA . LEU A 1 384 ? -19.223 16.776 26.612 1.00 94.00 384 LEU A CA 1
ATOM 2917 C C . LEU A 1 384 ? -20.626 16.172 26.700 1.00 94.00 384 LEU A C 1
ATOM 2919 O O . LEU A 1 384 ? -21.258 16.144 27.759 1.00 94.00 384 LEU A O 1
ATOM 2923 N N . ARG A 1 385 ? -21.099 15.614 25.584 1.00 93.69 385 ARG A N 1
ATOM 2924 C CA . ARG A 1 385 ? -22.420 14.975 25.487 1.00 93.69 385 ARG A CA 1
ATOM 2925 C C . ARG A 1 385 ? -22.525 13.749 26.390 1.00 93.69 385 ARG A C 1
ATOM 2927 O O . ARG A 1 385 ? -21.617 12.927 26.387 1.00 93.69 385 ARG A O 1
ATOM 2934 N N . ASN A 1 386 ? -23.643 13.572 27.088 1.00 93.75 386 ASN A N 1
ATOM 2935 C CA . ASN A 1 386 ? -23.951 12.370 27.869 1.00 93.75 386 ASN A CA 1
ATOM 2936 C C . ASN A 1 386 ? -25.345 11.854 27.483 1.00 93.75 386 ASN A C 1
ATOM 2938 O O . ASN A 1 386 ? -26.327 12.578 27.638 1.00 93.75 386 ASN A O 1
ATOM 2942 N N . GLY A 1 387 ? -25.427 10.636 26.956 1.00 92.69 387 GLY A N 1
ATOM 2943 C CA . GLY A 1 387 ? -26.644 10.047 26.404 1.00 92.69 387 GLY A CA 1
ATOM 2944 C C . GLY A 1 387 ? -26.346 8.962 25.362 1.00 92.69 387 GLY A C 1
ATOM 2945 O O . GLY A 1 387 ? -25.181 8.671 25.109 1.00 92.69 387 GLY A O 1
ATOM 2946 N N . PRO A 1 388 ? -27.380 8.371 24.739 1.00 95.31 388 PRO A N 1
ATOM 2947 C CA . PRO A 1 388 ? -27.215 7.271 23.790 1.00 95.31 388 PRO A CA 1
ATOM 2948 C C . PRO A 1 388 ? -26.275 7.607 22.630 1.00 95.31 388 PRO A C 1
ATOM 2950 O O . PRO A 1 388 ? -26.233 8.751 22.162 1.00 95.31 388 PRO A O 1
ATOM 2953 N N . LEU A 1 389 ? -25.577 6.597 22.111 1.00 95.75 389 LEU A N 1
ATOM 2954 C CA . LEU A 1 389 ? -24.698 6.756 20.950 1.00 95.75 389 LEU A CA 1
ATOM 2955 C C . LEU A 1 389 ? -25.451 7.358 19.752 1.00 95.75 389 LEU A C 1
ATOM 2957 O O . LEU A 1 389 ? -26.477 6.839 19.316 1.00 95.75 389 LEU A O 1
ATOM 2961 N N . GLU A 1 390 ? -24.921 8.450 19.204 1.00 94.44 390 GLU A N 1
ATOM 2962 C CA . GLU A 1 390 ? -25.419 9.053 17.964 1.00 94.44 390 GLU A CA 1
ATOM 2963 C C . GLU A 1 390 ? -24.652 8.493 16.775 1.00 94.44 390 GLU A C 1
ATOM 2965 O O . GLU A 1 390 ? -23.429 8.383 16.831 1.00 94.44 390 GLU A O 1
ATOM 2970 N N . ASN A 1 391 ? -25.372 8.175 15.697 1.00 93.12 391 ASN A N 1
ATOM 2971 C CA . ASN A 1 391 ? -24.798 7.706 14.435 1.00 93.12 391 ASN A CA 1
ATOM 2972 C C . ASN A 1 391 ? -23.743 6.594 14.630 1.00 93.12 391 ASN A C 1
ATOM 2974 O O . ASN A 1 391 ? -22.596 6.762 14.222 1.00 93.12 391 ASN A O 1
ATOM 2978 N N . PRO A 1 392 ? -24.096 5.447 15.248 1.00 94.19 392 PRO A N 1
ATOM 2979 C CA . PRO A 1 392 ? -23.143 4.352 15.457 1.00 94.19 392 PRO A CA 1
ATOM 2980 C C . PRO A 1 392 ? -22.626 3.729 14.152 1.00 94.19 392 PRO A C 1
ATOM 2982 O O . PRO A 1 392 ? -21.644 2.985 14.184 1.00 94.19 392 PRO A O 1
ATOM 2985 N N . GLY A 1 393 ? -23.273 4.036 13.024 1.00 94.06 393 GLY A N 1
ATOM 2986 C CA . GLY A 1 393 ? -22.970 3.480 11.716 1.00 94.06 393 GLY A CA 1
ATOM 2987 C C . GLY A 1 393 ? -23.322 2.000 11.645 1.00 94.06 393 GLY A C 1
ATOM 2988 O O . GLY A 1 393 ? -24.307 1.547 12.238 1.00 94.06 393 GLY A O 1
ATOM 2989 N N . THR A 1 394 ? -22.524 1.242 10.902 1.00 91.62 394 THR A N 1
ATOM 2990 C CA . THR A 1 394 ? -22.780 -0.179 10.681 1.00 91.62 394 THR A CA 1
ATOM 2991 C C . THR A 1 394 ? -22.595 -0.988 11.976 1.00 91.62 394 THR A C 1
ATOM 2993 O O . THR A 1 394 ? -21.561 -0.857 12.639 1.00 91.62 394 THR A O 1
ATOM 2996 N N . PRO A 1 395 ? -23.537 -1.884 12.337 1.00 91.62 395 PRO A N 1
ATOM 2997 C CA . PRO A 1 395 ? -23.394 -2.745 13.506 1.00 91.62 395 PRO A CA 1
ATOM 2998 C C . PRO A 1 395 ? -22.123 -3.605 13.475 1.00 91.62 395 PRO A C 1
ATOM 3000 O O . PRO A 1 395 ? -21.598 -3.956 12.408 1.00 91.62 395 PRO A O 1
ATOM 3003 N N . LEU A 1 396 ? -21.651 -3.990 14.664 1.00 89.81 396 LEU A N 1
ATOM 3004 C CA . LEU A 1 396 ? -20.609 -5.009 14.792 1.00 89.81 396 LEU A CA 1
ATOM 3005 C C . LEU A 1 396 ? -21.138 -6.366 14.301 1.00 89.81 396 LEU A C 1
ATOM 3007 O O . LEU A 1 396 ? -22.288 -6.695 14.619 1.00 89.81 396 LEU A O 1
ATOM 3011 N N . PRO A 1 397 ? -20.319 -7.149 13.578 1.00 84.94 397 PRO A N 1
ATOM 3012 C CA . PRO A 1 397 ? -20.631 -8.534 13.237 1.00 84.94 397 PRO A CA 1
ATOM 3013 C C . PRO A 1 397 ? -21.036 -9.369 14.463 1.00 84.94 397 PRO A C 1
ATOM 3015 O O . PRO A 1 397 ? -20.576 -9.128 15.582 1.00 84.94 397 PRO A O 1
ATOM 3018 N N . GLU A 1 398 ? -21.937 -10.336 14.278 1.00 82.06 398 GLU A N 1
ATOM 3019 C CA . GLU A 1 398 ? -22.428 -11.162 15.391 1.00 82.06 398 GLU A CA 1
ATOM 3020 C C . GLU A 1 398 ? -21.346 -12.077 15.957 1.00 82.06 398 GLU A C 1
ATOM 3022 O O . GLU A 1 398 ? -21.271 -12.254 17.169 1.00 82.06 398 GLU A O 1
ATOM 3027 N N . ASP A 1 399 ? -20.463 -12.580 15.101 1.00 80.38 399 ASP A N 1
ATOM 3028 C CA . ASP A 1 399 ? -19.290 -13.378 15.453 1.00 80.38 399 ASP A CA 1
ATOM 3029 C C . ASP A 1 399 ? -18.207 -12.566 16.179 1.00 80.38 399 ASP A C 1
ATOM 3031 O O . ASP A 1 399 ? -17.198 -13.130 16.594 1.00 80.38 399 ASP A O 1
ATOM 3035 N N . TRP A 1 400 ? -18.401 -11.255 16.366 1.00 78.88 400 TRP A N 1
ATOM 3036 C CA . TRP A 1 400 ? -17.570 -10.397 17.221 1.00 78.88 400 TRP A CA 1
ATOM 3037 C C . TRP A 1 400 ? -18.164 -10.177 18.616 1.00 78.88 400 TRP A C 1
ATOM 3039 O O . TRP A 1 400 ? -17.518 -9.566 19.470 1.00 78.88 400 TRP A O 1
ATOM 3049 N N . ARG A 1 401 ? -19.382 -10.674 18.859 1.00 60.62 401 ARG A N 1
ATOM 3050 C CA . ARG A 1 401 ? -19.973 -10.782 20.199 1.00 60.62 401 ARG A CA 1
ATOM 3051 C C . ARG A 1 401 ? -19.408 -11.993 20.932 1.00 60.62 401 ARG A C 1
ATOM 3053 O O . ARG A 1 401 ? -19.383 -11.924 22.175 1.00 60.62 401 ARG A O 1
#

pLDDT: mean 84.57, std 10.96, range [43.38, 97.31]

Foldseek 3Di:
DVVLCVVCVPPPLSNLVVLLVVLLVCLLVLVLVVSLVSLVPPQLDLPRLCSLSSLLSNQSSQLSVQDLVSNVVSLVSSVVSLVVLVVVVVWDWDDWDDDPFFIKIWTAHPQLKIKIWTHGRRGAAIKIKTWDFDQDPPDPATDIFIWIFAQPDIDTFDADGSPPDDVRRVVSVVCRVVVDPCVVVRDSLRRQDSCRRRVRSDHLRPDPVSNDPPHQDDQVRLVSLLVHDPVSVVVSLVSCLVQVQAHDLLSLLSSLVNCVVVLLLLVSLLSVLLSQLLLQLVLVPPDVVPSVVSSVVSCVVRVVVSCLQQLLELVSVLVSNVLSLVLSVPRHHHPDDDPPDDPVNSVVSSVVSSVVSVVVSCCVCVDPCNDLVNSCVVCVVVVGHHDDHDSNDDDDDPVSD

Sequence (401 aa):
MAQLEQLCAGQPEALERLRTLDAQLRIGVRDFAGALALLDKMPLDPESPLTGTNALNLLRAASGTRDPLRFARARDTVRQAHDRLVRKKGLTPSEPIETKHAAIDGYRGAAGNWLFIAWPKDGGMPISLFSLRVRSGSGDKFETDAKLQACGQSKGADMPQPDAGDAAFVTAARLAIEESDMWETGSAEYCVQPEKTLPGFDGAPYLTGTEYSGSAPTEDQLAVMLEGSKEQQDAAVMHILAHLDSIEPFTLAKPVAILMQRGDMLRASFLFYFWQIRTIPWAKHGSASSEGALRSAINATIGPPINEWIASDRDAMIALAGRVIAFERRAPLYPGRPDGISAETWARTVAEGRAAYEQGFREATSSDSAAAGKWAEQRAKNGLRNGPLENPGTPLPEDWR